Protein AF-A0A381EJD6-F1 (afdb_monomer)

Organism: Campylobacter upsaliensis (NCBI:txid28080)

Structure (mmCIF, N/CA/C/O backbone):
data_AF-A0A381EJD6-F1
#
_entry.id   AF-A0A381EJD6-F1
#
loop_
_atom_site.group_PDB
_atom_site.id
_atom_site.type_symbol
_atom_site.label_atom_id
_atom_site.label_alt_id
_atom_site.label_comp_id
_atom_site.label_asym_id
_atom_site.label_entity_id
_atom_site.label_seq_id
_atom_site.pdbx_PDB_ins_code
_atom_site.Cartn_x
_atom_site.Cartn_y
_atom_site.Cartn_z
_atom_site.occupancy
_atom_site.B_iso_or_equiv
_atom_site.auth_seq_id
_atom_site.auth_comp_id
_atom_site.auth_asym_id
_atom_site.auth_atom_id
_atom_site.pdbx_PDB_model_num
ATOM 1 N N . MET A 1 1 ? -52.507 2.511 131.230 1.00 58.16 1 MET A N 1
ATOM 2 C CA . MET A 1 1 ? -51.897 1.355 130.526 1.00 58.16 1 MET A CA 1
ATOM 3 C C . MET A 1 1 ? -52.816 0.786 129.441 1.00 58.16 1 MET A C 1
ATOM 5 O O . MET A 1 1 ? -52.313 0.526 128.362 1.00 58.16 1 MET A O 1
ATOM 9 N N . SER A 1 2 ? -54.133 0.667 129.680 1.00 62.47 2 SER A N 1
ATOM 10 C CA . SER A 1 2 ? -55.125 0.197 128.686 1.00 62.47 2 SER A CA 1
ATOM 11 C C . SER A 1 2 ? -55.234 1.085 127.426 1.00 62.47 2 SER A C 1
ATOM 13 O O . SER A 1 2 ? -55.123 0.576 126.318 1.00 62.47 2 SER A O 1
ATOM 15 N N . GLU A 1 3 ? -55.331 2.415 127.568 1.00 67.12 3 GLU A N 1
ATOM 16 C CA . GLU A 1 3 ? -55.488 3.334 126.416 1.00 67.12 3 GLU A CA 1
ATOM 17 C C . GLU A 1 3 ? -54.286 3.357 125.450 1.00 67.12 3 GLU A C 1
ATOM 19 O O . GLU A 1 3 ? -54.474 3.463 124.241 1.00 67.12 3 GLU A O 1
ATOM 24 N N . ASN A 1 4 ? -53.055 3.177 125.949 1.00 74.75 4 ASN A N 1
ATOM 25 C CA . ASN A 1 4 ? -51.856 3.136 125.098 1.00 74.75 4 ASN A CA 1
ATOM 26 C C . ASN A 1 4 ? -51.793 1.876 124.219 1.00 74.75 4 ASN A C 1
ATOM 28 O O . ASN A 1 4 ? -51.267 1.937 123.113 1.00 74.75 4 ASN A O 1
ATOM 32 N N . LEU A 1 5 ? -52.319 0.738 124.687 1.00 80.38 5 LEU A N 1
ATOM 33 C CA . LEU A 1 5 ? -52.333 -0.514 123.920 1.00 80.38 5 LEU A CA 1
ATOM 34 C C . LEU A 1 5 ? -53.328 -0.455 122.755 1.00 80.38 5 LEU A C 1
ATOM 36 O O . LEU A 1 5 ? -53.004 -0.900 121.657 1.00 80.38 5 LEU A O 1
ATOM 40 N N . THR A 1 6 ? -54.496 0.154 122.968 1.00 83.25 6 THR A N 1
ATOM 41 C CA . THR A 1 6 ? -55.516 0.336 121.923 1.00 83.25 6 THR A CA 1
ATOM 42 C C . THR A 1 6 ? -55.027 1.255 120.801 1.00 83.25 6 THR A C 1
ATOM 44 O O . THR A 1 6 ? -55.265 0.969 119.629 1.00 83.25 6 THR A O 1
ATOM 47 N N . GLN A 1 7 ? -54.300 2.328 121.140 1.00 87.00 7 GLN A N 1
ATOM 48 C CA . GLN A 1 7 ? -53.703 3.221 120.142 1.00 87.00 7 GLN A CA 1
ATOM 49 C C . GLN A 1 7 ? -52.607 2.512 119.331 1.00 87.00 7 GLN A C 1
ATOM 51 O O . GLN A 1 7 ? -52.599 2.601 118.108 1.00 87.00 7 GLN A O 1
ATOM 56 N N . ILE A 1 8 ? -51.740 1.733 119.991 1.00 87.12 8 ILE A N 1
ATOM 57 C CA . ILE A 1 8 ? -50.706 0.928 119.318 1.00 87.12 8 ILE A CA 1
ATOM 58 C C . ILE A 1 8 ? -51.329 -0.093 118.351 1.00 87.12 8 ILE A C 1
ATOM 60 O O . ILE A 1 8 ? -50.813 -0.289 117.251 1.00 87.12 8 ILE A O 1
ATOM 64 N N . GLU A 1 9 ? -52.440 -0.739 118.723 1.00 88.25 9 GLU A N 1
ATOM 65 C CA . GLU A 1 9 ? -53.136 -1.685 117.840 1.00 88.25 9 GLU A CA 1
ATOM 66 C C . GLU A 1 9 ? -53.749 -0.987 116.613 1.00 88.25 9 GLU A C 1
ATOM 68 O O . GLU A 1 9 ? -53.647 -1.500 115.494 1.00 88.25 9 GLU A O 1
ATOM 73 N N . ALA A 1 10 ? -54.351 0.192 116.799 1.00 88.38 10 ALA A N 1
ATOM 74 C CA . ALA A 1 10 ? -54.888 0.994 115.701 1.00 88.38 10 ALA A CA 1
ATOM 75 C C . ALA A 1 10 ? -53.782 1.436 114.725 1.00 88.38 10 ALA A C 1
ATOM 77 O O . ALA A 1 10 ? -53.929 1.252 113.513 1.00 88.38 10 ALA A O 1
ATOM 78 N N . ASP A 1 11 ? -52.652 1.917 115.249 1.00 90.75 11 ASP A N 1
ATOM 79 C CA . ASP A 1 11 ? -51.496 2.342 114.455 1.00 90.75 11 ASP A CA 1
ATOM 80 C C . ASP A 1 11 ? -50.884 1.162 113.677 1.00 90.75 11 ASP A C 1
ATOM 82 O O . ASP A 1 11 ? -50.560 1.292 112.495 1.00 90.75 11 ASP A O 1
ATOM 86 N N . LEU A 1 12 ? -50.791 -0.024 114.294 1.00 91.19 12 LEU A N 1
ATOM 87 C CA . LEU A 1 12 ? -50.328 -1.254 113.636 1.00 91.19 12 LEU A CA 1
ATOM 88 C C . LEU A 1 12 ? -51.257 -1.695 112.500 1.00 91.19 12 LEU A C 1
ATOM 90 O O . LEU A 1 12 ? -50.775 -2.081 111.433 1.00 91.19 12 LEU A O 1
ATOM 94 N N . ARG A 1 13 ? -52.582 -1.628 112.690 1.00 90.25 13 ARG A N 1
ATOM 95 C CA . ARG A 1 13 ? -53.550 -1.945 111.626 1.00 90.25 13 ARG A CA 1
ATOM 96 C C . ARG A 1 13 ? -53.473 -0.942 110.480 1.00 90.25 13 ARG A C 1
ATOM 98 O O . ARG A 1 13 ? -53.483 -1.355 109.322 1.00 90.25 13 ARG A O 1
ATOM 105 N N . GLN A 1 14 ? -53.347 0.349 110.784 1.00 92.81 14 GLN A N 1
ATOM 106 C CA . GLN A 1 14 ? -53.181 1.391 109.772 1.00 92.81 14 GLN A CA 1
ATOM 107 C C . GLN A 1 14 ? -51.871 1.210 108.990 1.00 92.81 14 GLN A C 1
ATOM 109 O O . GLN A 1 14 ? -51.881 1.264 107.760 1.00 92.81 14 GLN A O 1
ATOM 114 N N . ALA A 1 15 ? -50.760 0.925 109.677 1.00 91.38 15 ALA A N 1
ATOM 115 C CA . ALA A 1 15 ? -49.473 0.636 109.048 1.00 91.38 15 ALA A CA 1
ATOM 116 C C . ALA A 1 15 ? -49.521 -0.638 108.188 1.00 91.38 15 ALA A C 1
ATOM 118 O O . ALA A 1 15 ? -48.979 -0.659 107.083 1.00 91.38 15 ALA A O 1
ATOM 119 N N . SER A 1 16 ? -50.209 -1.685 108.656 1.00 93.25 16 SER A N 1
ATOM 120 C CA . SER A 1 16 ? -50.421 -2.925 107.901 1.00 93.25 16 SER A CA 1
ATOM 121 C C . SER A 1 16 ? -51.244 -2.692 106.628 1.00 93.25 16 SER A C 1
ATOM 123 O O . SER A 1 16 ? -50.854 -3.166 105.559 1.00 93.25 16 SER A O 1
ATOM 125 N N . GLY A 1 17 ? -52.321 -1.904 106.712 1.00 92.62 17 GLY A N 1
ATOM 126 C CA . GLY A 1 17 ? -53.123 -1.507 105.553 1.00 92.62 17 GLY A CA 1
ATOM 127 C C . GLY A 1 17 ? -52.321 -0.676 104.549 1.00 92.62 17 GLY A C 1
ATOM 128 O O . GLY A 1 17 ? -52.330 -0.971 103.357 1.00 92.62 17 GLY A O 1
ATOM 129 N N . ALA A 1 18 ? -51.539 0.297 105.029 1.00 92.19 18 ALA A N 1
ATOM 130 C CA . ALA A 1 18 ? -50.654 1.093 104.180 1.00 92.19 18 ALA A CA 1
ATOM 131 C C . ALA A 1 18 ? -49.598 0.228 103.465 1.00 92.19 18 ALA A C 1
ATOM 133 O O . ALA A 1 18 ? -49.333 0.439 102.283 1.00 92.19 18 ALA A O 1
ATOM 134 N N . LEU A 1 19 ? -49.031 -0.775 104.146 1.00 93.06 19 LEU A N 1
ATOM 135 C CA . LEU A 1 19 ? -48.097 -1.743 103.559 1.00 93.06 19 LEU A CA 1
ATOM 136 C C . LEU A 1 19 ? -48.752 -2.622 102.484 1.00 93.06 19 LEU A C 1
ATOM 138 O O . LEU A 1 19 ? -48.131 -2.872 101.450 1.00 93.06 19 LEU A O 1
ATOM 142 N N . GLN A 1 20 ? -49.992 -3.075 102.694 1.00 92.00 20 GLN A N 1
ATOM 143 C CA . GLN A 1 20 ? -50.739 -3.837 101.685 1.00 92.00 20 GLN A CA 1
ATOM 144 C C . GLN A 1 20 ? -51.039 -2.999 100.438 1.00 92.00 20 GLN A C 1
ATOM 146 O O . GLN A 1 20 ? -50.828 -3.474 99.321 1.00 92.00 20 GLN A O 1
ATOM 151 N N . ASP A 1 21 ? -51.444 -1.743 100.616 1.00 92.88 21 ASP A N 1
ATOM 152 C CA . ASP A 1 21 ? -51.662 -0.798 99.518 1.00 92.88 21 ASP A CA 1
ATOM 153 C C . ASP A 1 21 ? -50.379 -0.542 98.720 1.00 92.88 21 ASP A C 1
ATOM 155 O O . ASP A 1 21 ? -50.386 -0.514 97.486 1.00 92.88 21 ASP A O 1
ATOM 159 N N . LEU A 1 22 ? -49.255 -0.372 99.420 1.00 93.62 22 LEU A N 1
ATOM 160 C CA . LEU A 1 22 ? -47.952 -0.135 98.804 1.00 93.62 22 LEU A CA 1
ATOM 161 C C . LEU A 1 22 ? -47.480 -1.368 98.024 1.00 93.62 22 LEU A C 1
ATOM 163 O O . LEU A 1 22 ? -46.993 -1.231 96.902 1.00 93.62 22 LEU A O 1
ATOM 167 N N . ARG A 1 23 ? -47.710 -2.570 98.565 1.00 94.25 23 ARG A N 1
ATOM 168 C CA . ARG A 1 23 ? -47.443 -3.840 97.880 1.00 94.25 23 ARG A CA 1
ATOM 169 C C . ARG A 1 23 ? -48.297 -4.001 96.623 1.00 94.25 23 ARG A C 1
ATOM 171 O O . ARG A 1 23 ? -47.753 -4.299 95.570 1.00 94.25 23 ARG A O 1
ATOM 178 N N . SER A 1 24 ? -49.598 -3.723 96.702 1.00 93.12 24 SER A N 1
ATOM 179 C CA . SER A 1 24 ? -50.505 -3.785 95.547 1.00 93.12 24 SER A CA 1
ATOM 180 C C . SER A 1 24 ? -50.085 -2.817 94.431 1.00 93.12 24 SER A C 1
ATOM 182 O O . SER A 1 24 ? -50.029 -3.184 93.255 1.00 93.12 24 SER A O 1
ATOM 184 N N . LYS A 1 25 ? -49.685 -1.587 94.792 1.00 93.12 25 LYS A N 1
ATOM 185 C CA . LYS A 1 25 ? -49.126 -0.610 93.841 1.00 93.12 25 LYS A CA 1
ATOM 186 C C . LYS A 1 25 ? -47.812 -1.093 93.223 1.00 93.12 25 LYS A C 1
ATOM 188 O O . LYS A 1 25 ? -47.620 -0.913 92.020 1.00 93.12 25 LYS A O 1
ATOM 193 N N . TYR A 1 26 ? -46.931 -1.701 94.017 1.00 94.44 26 TYR A N 1
ATOM 194 C CA . TYR A 1 26 ? -45.661 -2.249 93.543 1.00 94.44 26 TYR A CA 1
ATOM 195 C C . TYR A 1 26 ? -45.868 -3.423 92.578 1.00 94.44 26 TYR A C 1
ATOM 197 O O . TYR A 1 26 ? -45.316 -3.408 91.481 1.00 94.44 26 TYR A O 1
ATOM 205 N N . ASP A 1 27 ? -46.726 -4.381 92.925 1.00 93.12 27 ASP A N 1
ATOM 206 C CA . ASP A 1 27 ? -47.047 -5.539 92.083 1.00 93.12 27 ASP A CA 1
ATOM 207 C C . ASP A 1 27 ? -47.705 -5.098 90.759 1.00 93.12 27 ASP A C 1
ATOM 209 O O . ASP A 1 27 ? -47.370 -5.593 89.676 1.00 93.12 27 ASP A O 1
ATOM 213 N N . GLY A 1 28 ? -48.580 -4.086 90.814 1.00 94.56 28 GLY A N 1
ATOM 214 C CA . GLY A 1 28 ? -49.163 -3.459 89.628 1.00 94.56 28 GLY A CA 1
ATOM 215 C C . GLY A 1 28 ? -48.130 -2.745 88.746 1.00 94.56 28 GLY A C 1
ATOM 216 O O . GLY A 1 28 ? -48.190 -2.846 87.518 1.00 94.56 28 GLY A O 1
ATOM 217 N N . ALA A 1 29 ? -47.159 -2.050 89.346 1.00 93.81 29 ALA A N 1
ATOM 218 C CA . ALA A 1 29 ? -46.061 -1.413 88.618 1.00 93.81 29 ALA A CA 1
ATOM 219 C C . ALA A 1 29 ? -45.124 -2.450 87.977 1.00 93.81 29 ALA A C 1
ATOM 221 O O . ALA A 1 29 ? -44.782 -2.315 86.803 1.00 93.81 29 ALA A O 1
ATOM 222 N N . LEU A 1 30 ? -44.776 -3.514 88.705 1.00 94.69 30 LEU A N 1
ATOM 223 C CA . LEU A 1 30 ? -43.939 -4.607 88.214 1.00 94.69 30 LEU A CA 1
ATOM 224 C C . LEU A 1 30 ? -44.585 -5.314 87.016 1.00 94.69 30 LEU A C 1
ATOM 226 O O . LEU A 1 30 ? -43.922 -5.571 86.014 1.00 94.69 30 LEU A O 1
ATOM 230 N N . THR A 1 31 ? -45.898 -5.548 87.075 1.00 95.25 31 THR A N 1
ATOM 231 C CA . THR A 1 31 ? -46.658 -6.137 85.962 1.00 95.25 31 THR A CA 1
ATOM 232 C C . THR A 1 31 ? -46.602 -5.254 84.712 1.00 95.25 31 THR A C 1
ATOM 234 O O . THR A 1 31 ? -46.360 -5.753 83.613 1.00 95.25 31 THR A O 1
ATOM 237 N N . LYS A 1 32 ? -46.763 -3.931 84.866 1.00 95.06 32 LYS A N 1
ATOM 238 C CA . LYS A 1 32 ? -46.659 -2.975 83.750 1.00 95.06 32 LYS A CA 1
ATOM 239 C C . LYS A 1 32 ? -45.251 -2.918 83.160 1.00 95.06 32 LYS A C 1
ATOM 241 O O . LYS A 1 32 ? -45.119 -2.866 81.941 1.00 95.06 32 LYS A O 1
ATOM 246 N N . ILE A 1 33 ? -44.216 -2.957 84.001 1.00 95.88 33 ILE A N 1
ATOM 247 C CA . ILE A 1 33 ? -42.815 -2.984 83.558 1.00 95.88 33 ILE A CA 1
ATOM 248 C C . ILE A 1 33 ? -42.531 -4.261 82.764 1.00 95.88 33 ILE A C 1
ATOM 250 O O . ILE A 1 33 ? -41.952 -4.187 81.685 1.00 95.88 33 ILE A O 1
ATOM 254 N N . ASN A 1 34 ? -42.984 -5.420 83.246 1.00 95.44 34 ASN A 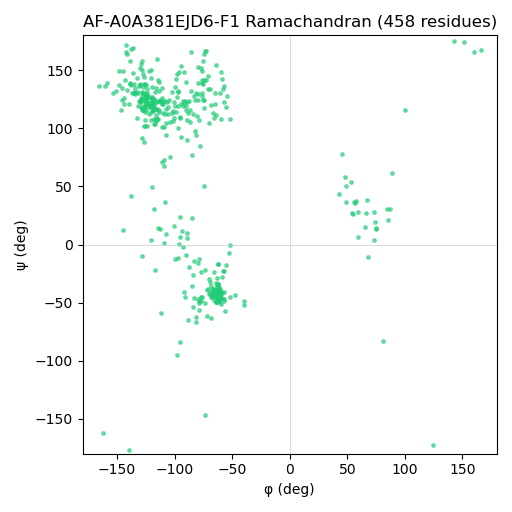N 1
ATOM 255 C CA . ASN A 1 34 ? -42.786 -6.687 82.543 1.00 95.44 34 ASN A CA 1
ATOM 256 C C . ASN A 1 34 ? -43.507 -6.710 81.189 1.00 95.44 34 ASN A C 1
ATOM 258 O O . ASN A 1 34 ? -42.916 -7.120 80.193 1.00 95.44 34 ASN A O 1
ATOM 262 N N . ALA A 1 35 ? -44.744 -6.206 81.128 1.00 95.00 35 ALA A N 1
ATOM 263 C CA . ALA A 1 35 ? -45.483 -6.085 79.873 1.00 95.00 35 ALA A CA 1
ATOM 264 C C . ALA A 1 35 ? -44.793 -5.131 78.880 1.00 95.00 35 ALA A C 1
ATOM 266 O O . ALA A 1 35 ? -44.683 -5.449 77.697 1.00 95.00 35 ALA A O 1
ATOM 267 N N . ALA A 1 36 ? -44.286 -3.988 79.356 1.00 95.25 36 ALA A N 1
ATOM 268 C CA . ALA A 1 36 ? -43.541 -3.042 78.527 1.00 95.25 36 ALA A CA 1
ATOM 269 C C . ALA A 1 36 ? -42.211 -3.631 78.023 1.00 95.25 36 ALA A C 1
ATOM 271 O O . ALA A 1 36 ? -41.857 -3.435 76.864 1.00 95.25 36 ALA A O 1
ATOM 272 N N . ASN A 1 37 ? -41.500 -4.388 78.863 1.00 95.56 37 ASN A N 1
ATOM 273 C CA . ASN A 1 37 ? -40.249 -5.044 78.485 1.00 95.56 37 ASN A CA 1
ATOM 274 C C . ASN A 1 37 ? -40.459 -6.107 77.402 1.00 95.56 37 ASN A C 1
ATOM 276 O O . ASN A 1 37 ? -39.697 -6.137 76.438 1.00 95.56 37 ASN A O 1
ATOM 280 N N . GLU A 1 38 ? -41.492 -6.946 77.523 1.00 96.06 38 GLU A N 1
ATOM 281 C CA . GLU A 1 38 ? -41.811 -7.931 76.481 1.00 96.06 38 GLU A CA 1
ATOM 282 C C . GLU A 1 38 ? -42.262 -7.260 75.176 1.00 96.06 38 GLU A C 1
ATOM 284 O O . GLU A 1 38 ? -41.830 -7.665 74.099 1.00 96.06 38 GLU A O 1
ATOM 289 N N . ALA A 1 39 ? -43.044 -6.176 75.247 1.00 95.19 39 ALA A N 1
ATOM 290 C CA . ALA A 1 39 ? -43.408 -5.404 74.058 1.00 95.19 39 ALA A CA 1
ATOM 291 C C . ALA A 1 39 ? -42.173 -4.810 73.351 1.00 95.19 39 ALA A C 1
ATOM 293 O O . ALA A 1 39 ? -42.010 -4.995 72.145 1.00 95.19 39 ALA A O 1
ATOM 294 N N . CYS A 1 40 ? -41.266 -4.169 74.099 1.00 95.62 40 CYS A N 1
ATOM 295 C CA . CYS A 1 40 ? -40.009 -3.634 73.564 1.00 95.62 40 CYS A CA 1
ATOM 296 C C . CYS A 1 40 ? -39.123 -4.723 72.950 1.00 95.62 40 CYS A C 1
ATOM 298 O O . CYS A 1 40 ? -38.503 -4.507 71.910 1.00 95.62 40 CYS A O 1
ATOM 300 N N . LYS A 1 41 ? -39.044 -5.893 73.591 1.00 96.38 41 LYS A N 1
ATOM 301 C CA . LYS A 1 41 ? -38.250 -7.023 73.103 1.00 96.38 41 LYS A CA 1
ATOM 302 C C . LYS A 1 41 ? -38.787 -7.552 71.773 1.00 96.38 41 LYS A C 1
ATOM 304 O O . LYS A 1 41 ? -37.996 -7.774 70.858 1.00 96.38 41 LYS A O 1
ATOM 309 N N . ASN A 1 42 ? -40.105 -7.698 71.653 1.00 95.19 42 ASN A N 1
ATOM 310 C CA . ASN A 1 42 ? -40.742 -8.132 70.411 1.00 95.19 42 ASN A CA 1
ATOM 311 C C . ASN A 1 42 ? -40.531 -7.105 69.290 1.00 95.19 42 ASN A C 1
ATOM 313 O O . ASN A 1 42 ? -40.092 -7.474 68.206 1.00 95.19 42 ASN A O 1
ATOM 317 N N . GLU A 1 43 ? -40.721 -5.810 69.569 1.00 96.56 43 GLU A N 1
ATOM 318 C CA . GLU A 1 43 ? -40.485 -4.753 68.576 1.00 96.56 43 GLU A CA 1
ATOM 319 C C . GLU A 1 43 ? -39.019 -4.712 68.106 1.00 96.56 43 GLU A C 1
ATOM 321 O O . GLU A 1 43 ? -38.734 -4.456 66.932 1.00 96.56 43 GLU A O 1
ATOM 326 N N . LEU A 1 44 ? -38.070 -4.980 69.009 1.00 95.56 44 LEU A N 1
ATOM 327 C CA . LEU A 1 44 ? -36.649 -5.036 68.676 1.00 95.56 44 LEU A CA 1
ATOM 328 C C . LEU A 1 44 ? -36.316 -6.222 67.758 1.00 95.56 44 LEU A C 1
ATOM 330 O O . LEU A 1 44 ? -35.576 -6.042 66.789 1.00 95.56 44 LEU A O 1
ATOM 334 N N . GLU A 1 45 ? -36.846 -7.415 68.038 1.00 95.81 45 GLU A N 1
ATOM 335 C CA . GLU A 1 45 ? -36.632 -8.591 67.182 1.00 95.81 45 GLU A CA 1
ATOM 336 C C . GLU A 1 45 ? -37.324 -8.443 65.817 1.00 95.81 45 GLU A C 1
ATOM 338 O O . GLU A 1 45 ? -36.732 -8.801 64.794 1.00 95.81 45 GLU A O 1
ATOM 343 N N . ASP A 1 46 ? -38.502 -7.816 65.757 1.00 95.75 46 ASP A N 1
ATOM 344 C CA . ASP A 1 46 ? -39.175 -7.501 64.492 1.00 95.75 46 ASP A CA 1
ATOM 345 C C . ASP A 1 46 ? -38.334 -6.540 63.639 1.00 95.75 46 ASP A C 1
ATOM 347 O O . ASP A 1 46 ? -38.061 -6.805 62.464 1.00 95.75 46 ASP A O 1
ATOM 351 N N . LYS A 1 47 ? -37.836 -5.444 64.233 1.00 96.25 47 LYS A N 1
ATOM 352 C CA . LYS A 1 47 ? -36.965 -4.480 63.535 1.00 96.25 47 LYS A CA 1
ATOM 353 C C . LYS A 1 47 ? -35.656 -5.108 63.068 1.00 96.25 47 LYS A C 1
ATOM 355 O O . LYS A 1 47 ? -35.179 -4.803 61.975 1.00 96.25 47 LYS A O 1
ATOM 360 N N . LYS A 1 48 ? -35.069 -5.992 63.875 1.00 96.50 48 LYS A N 1
ATOM 361 C CA . LYS A 1 48 ? -33.856 -6.738 63.520 1.00 96.50 48 LYS A CA 1
ATOM 362 C C . LYS A 1 48 ? -34.102 -7.677 62.341 1.00 96.50 48 LYS A C 1
ATOM 364 O O . LYS A 1 48 ? -33.264 -7.740 61.443 1.00 96.50 48 LYS A O 1
ATOM 369 N N . THR A 1 49 ? -35.248 -8.353 62.315 1.00 96.44 49 THR A N 1
ATOM 370 C CA . THR A 1 49 ? -35.647 -9.232 61.208 1.00 96.44 49 THR A CA 1
ATOM 371 C C . THR A 1 49 ? -35.812 -8.435 59.914 1.00 96.44 49 THR A C 1
ATOM 373 O O . THR A 1 49 ? -35.165 -8.754 58.918 1.00 96.44 49 THR A O 1
ATOM 376 N N . GLN A 1 50 ? -36.551 -7.321 59.953 1.00 95.38 50 GLN A N 1
ATOM 377 C CA . GLN A 1 50 ? -36.728 -6.433 58.794 1.00 95.38 50 GLN A CA 1
ATOM 378 C C . GLN A 1 50 ? -35.396 -5.869 58.275 1.00 95.38 50 GLN A C 1
ATOM 380 O O . GLN A 1 50 ? -35.156 -5.824 57.067 1.00 95.38 50 GLN A O 1
ATOM 385 N N . ALA A 1 51 ? -34.495 -5.461 59.175 1.00 94.38 51 ALA A N 1
ATOM 386 C CA . ALA A 1 51 ? -33.175 -4.967 58.793 1.00 94.38 51 ALA A CA 1
ATOM 387 C C . ALA A 1 51 ? -32.325 -6.056 58.116 1.00 94.38 51 ALA A C 1
ATOM 389 O O . ALA A 1 51 ? -31.633 -5.778 57.134 1.00 94.38 51 ALA A O 1
ATOM 390 N N . LEU A 1 52 ? -32.387 -7.297 58.607 1.00 95.38 52 LEU A N 1
ATOM 391 C CA . LEU A 1 52 ? -31.653 -8.420 58.029 1.00 95.38 52 LEU A CA 1
ATOM 392 C C . LEU A 1 52 ? -32.176 -8.784 56.632 1.00 95.38 52 LEU A C 1
ATOM 394 O O . LEU A 1 52 ? -31.382 -9.013 55.717 1.00 95.38 52 LEU A O 1
ATOM 398 N N . GLU A 1 53 ? -33.495 -8.784 56.446 1.00 95.19 53 GLU A N 1
ATOM 399 C CA . GLU A 1 53 ? -34.128 -8.987 55.140 1.00 95.19 53 GLU A CA 1
ATOM 400 C C . GLU A 1 53 ? -33.714 -7.900 54.139 1.00 95.19 53 GLU A C 1
ATOM 402 O O . GLU A 1 53 ? -33.302 -8.216 53.020 1.00 95.19 53 GLU A O 1
ATOM 407 N N . ALA A 1 54 ? -33.715 -6.630 54.558 1.00 94.31 54 ALA A N 1
ATOM 408 C CA . ALA A 1 54 ? -33.273 -5.514 53.722 1.00 94.31 54 ALA A CA 1
ATOM 409 C C . ALA A 1 54 ? -31.788 -5.625 53.320 1.00 94.31 54 ALA A C 1
ATOM 411 O O . ALA A 1 54 ? -31.433 -5.374 52.164 1.00 94.31 54 ALA A O 1
ATOM 412 N N . ILE A 1 55 ? -30.914 -6.043 54.244 1.00 94.62 55 ILE A N 1
ATOM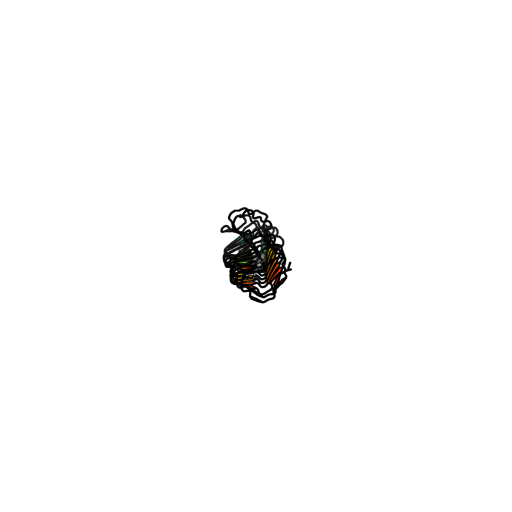 413 C CA . ILE A 1 55 ? -29.490 -6.285 53.961 1.00 94.62 55 ILE A CA 1
ATOM 414 C C . ILE A 1 55 ? -29.324 -7.416 52.940 1.00 94.62 55 ILE A C 1
ATOM 416 O O . ILE A 1 55 ? -28.554 -7.273 51.987 1.00 94.62 55 ILE A O 1
ATOM 420 N N . ASN A 1 56 ? -30.055 -8.519 53.101 1.00 93.56 56 ASN A N 1
ATOM 421 C CA . ASN A 1 56 ? -29.975 -9.660 52.190 1.00 93.56 56 ASN A CA 1
ATOM 422 C C . ASN A 1 56 ? -30.481 -9.312 50.783 1.00 93.56 56 ASN A C 1
ATOM 424 O O . ASN A 1 56 ? -29.825 -9.665 49.801 1.00 93.56 56 ASN A O 1
ATOM 428 N N . ALA A 1 57 ? -31.578 -8.556 50.676 1.00 92.94 57 ALA A N 1
ATOM 429 C CA . ALA A 1 57 ? -32.084 -8.061 49.396 1.00 92.94 57 ALA A CA 1
ATOM 430 C C . ALA A 1 57 ? -31.070 -7.135 48.698 1.00 92.94 57 ALA A C 1
ATOM 432 O O . ALA A 1 57 ? -30.796 -7.288 47.506 1.00 92.94 57 ALA A O 1
ATOM 433 N N . SER A 1 58 ? -30.447 -6.218 49.448 1.00 93.75 58 SER A N 1
ATOM 434 C CA . SER A 1 58 ? -29.402 -5.329 48.924 1.00 93.75 58 SER A CA 1
ATOM 435 C C . SER A 1 58 ? -28.170 -6.106 48.441 1.00 93.75 58 SER A C 1
ATOM 437 O O . SER A 1 58 ? -27.643 -5.835 47.360 1.00 93.75 58 SER A O 1
ATOM 439 N N . LYS A 1 59 ? -27.742 -7.127 49.195 1.00 94.19 59 LYS A N 1
ATOM 440 C CA . LYS A 1 59 ? -26.612 -7.994 48.832 1.00 94.19 59 LYS A CA 1
ATOM 441 C C . LYS A 1 59 ? -26.880 -8.779 47.545 1.00 94.19 59 LYS A C 1
ATOM 443 O O . LYS A 1 59 ? -25.990 -8.860 46.702 1.00 94.19 59 LYS A O 1
ATOM 448 N N . ALA A 1 60 ? -28.092 -9.311 47.372 1.00 91.81 60 ALA A N 1
ATOM 449 C CA . ALA A 1 60 ? -28.491 -9.993 46.140 1.00 91.81 60 ALA A CA 1
ATOM 450 C C . ALA A 1 60 ? -28.448 -9.041 44.931 1.00 91.81 60 ALA A C 1
ATOM 452 O O . ALA A 1 60 ? -27.785 -9.338 43.937 1.00 91.81 60 ALA A O 1
ATOM 453 N N . ALA A 1 61 ? -29.038 -7.847 45.060 1.00 91.75 61 ALA A N 1
ATOM 454 C CA . ALA A 1 61 ? -29.035 -6.837 44.000 1.00 91.75 61 ALA A CA 1
ATOM 455 C C . ALA A 1 61 ? -27.620 -6.339 43.637 1.00 91.75 61 ALA A C 1
ATOM 457 O O . ALA A 1 61 ? -27.339 -6.022 42.480 1.00 91.75 61 ALA A O 1
ATOM 458 N N . GLN A 1 62 ? -26.706 -6.250 44.609 1.00 94.06 62 GLN A N 1
ATOM 459 C CA . GLN A 1 62 ? -25.298 -5.935 44.342 1.00 94.06 62 GLN A CA 1
ATOM 460 C C . GLN A 1 62 ? -24.565 -7.092 43.654 1.00 94.06 62 GLN A C 1
ATOM 462 O O . GLN A 1 62 ? -23.773 -6.836 42.748 1.00 94.06 62 GLN A O 1
ATOM 467 N N . GLY A 1 63 ? -24.851 -8.342 44.033 1.00 94.00 63 GLY A N 1
ATOM 468 C CA . GLY A 1 63 ? -24.302 -9.535 43.384 1.00 94.00 63 GLY A CA 1
ATOM 469 C C . GLY A 1 63 ? -24.618 -9.576 41.888 1.00 94.00 63 GLY A C 1
ATOM 470 O O . GLY A 1 63 ? -23.706 -9.719 41.080 1.00 94.00 63 GLY A O 1
ATOM 471 N N . GLU A 1 64 ? -25.874 -9.321 41.510 1.00 93.12 64 GLU A N 1
ATOM 472 C CA . GLU A 1 64 ? -26.286 -9.241 40.099 1.00 93.12 64 GLU A CA 1
ATOM 473 C C . GLU A 1 64 ? -25.518 -8.159 39.321 1.00 93.12 64 GLU A C 1
ATOM 475 O O . GLU A 1 64 ? -25.075 -8.388 38.193 1.00 93.12 64 GLU A O 1
ATOM 480 N N . LYS A 1 65 ? -25.298 -6.983 39.929 1.00 94.06 65 LYS A N 1
ATOM 481 C CA . LYS A 1 65 ? -24.513 -5.898 39.313 1.00 94.06 65 LYS A CA 1
ATOM 482 C C . LYS A 1 65 ? -23.046 -6.275 39.121 1.00 94.06 65 LYS A C 1
ATOM 484 O O . LYS A 1 65 ? -22.476 -5.931 38.088 1.00 94.06 65 LYS A O 1
ATOM 489 N N . ILE A 1 66 ? -22.440 -6.960 40.093 1.00 93.50 66 ILE A N 1
ATOM 490 C CA . ILE A 1 66 ? -21.053 -7.434 40.002 1.00 93.50 66 ILE A CA 1
ATOM 491 C C . ILE A 1 66 ? -20.932 -8.454 38.869 1.00 93.50 66 ILE A C 1
ATOM 493 O O . ILE A 1 66 ? -20.108 -8.260 37.981 1.00 93.50 66 ILE A O 1
ATOM 497 N N . THR A 1 67 ? -21.811 -9.457 38.816 1.00 92.50 67 THR A N 1
ATOM 498 C CA . THR A 1 67 ? -21.805 -10.465 37.745 1.00 92.50 67 THR A CA 1
ATOM 499 C C . THR A 1 67 ? -22.011 -9.841 36.359 1.00 92.50 67 THR A C 1
ATOM 501 O O . THR A 1 67 ? -21.353 -10.233 35.391 1.00 92.50 67 THR A O 1
ATOM 504 N N . ALA A 1 68 ? -22.871 -8.822 36.244 1.00 92.12 68 ALA A N 1
ATOM 505 C CA . ALA A 1 68 ? -23.055 -8.081 34.996 1.00 92.12 68 ALA A CA 1
ATOM 506 C C . ALA A 1 68 ? -21.795 -7.295 34.580 1.00 92.12 68 ALA A C 1
ATOM 508 O O . ALA A 1 68 ? -21.474 -7.226 33.392 1.00 92.12 68 ALA A O 1
ATOM 509 N N . LEU A 1 69 ? -21.068 -6.709 35.538 1.00 91.75 69 LEU A N 1
ATOM 510 C CA . LEU A 1 69 ? -19.804 -6.012 35.281 1.00 91.75 69 LEU A CA 1
ATOM 511 C C . LEU A 1 69 ? -18.679 -6.979 34.895 1.00 91.75 69 LEU A C 1
ATOM 513 O O . LEU A 1 69 ? -17.953 -6.696 33.946 1.00 91.75 69 LEU A O 1
ATOM 517 N N . GLU A 1 70 ? -18.558 -8.117 35.577 1.00 91.44 70 GLU A N 1
ATOM 518 C CA . GLU A 1 70 ? -17.580 -9.163 35.254 1.00 91.44 70 GLU A CA 1
ATOM 519 C C . GLU A 1 70 ? -17.812 -9.719 33.845 1.00 91.44 70 GLU A C 1
ATOM 521 O O . GLU A 1 70 ? -16.873 -9.802 33.055 1.00 91.44 70 GLU A O 1
ATOM 526 N N . SER A 1 71 ? -19.072 -9.984 33.485 1.00 89.19 71 SER A N 1
ATOM 527 C CA . SER A 1 71 ? -19.439 -10.431 32.134 1.00 89.19 71 SER A CA 1
ATOM 528 C C . SER A 1 71 ? -19.060 -9.396 31.068 1.00 89.19 71 SER A C 1
ATOM 530 O O . SER A 1 71 ? -18.454 -9.747 30.057 1.00 89.19 71 SER A O 1
ATOM 532 N N . LYS A 1 72 ? -19.337 -8.105 31.311 1.00 85.75 72 LYS A N 1
ATOM 533 C CA . LYS A 1 72 ? -18.903 -7.015 30.417 1.00 85.75 72 LYS A CA 1
ATOM 534 C C . LYS A 1 72 ? -17.383 -6.897 30.333 1.00 85.75 72 LYS A C 1
ATOM 536 O O . LYS A 1 72 ? -16.858 -6.550 29.279 1.00 85.75 72 LYS A O 1
ATOM 541 N N . MET A 1 73 ? -16.663 -7.153 31.423 1.00 80.44 73 MET A N 1
ATOM 542 C CA . MET A 1 73 ? -15.204 -7.087 31.434 1.00 80.44 73 MET A CA 1
ATOM 543 C C . MET A 1 73 ? -14.581 -8.217 30.608 1.00 80.44 73 MET A C 1
ATOM 545 O O . MET A 1 73 ? -13.657 -7.953 29.842 1.00 80.44 73 MET A O 1
ATOM 549 N N . GLU A 1 74 ? -15.098 -9.442 30.706 1.00 80.75 74 GLU A N 1
ATOM 550 C CA . GLU A 1 74 ? -14.654 -10.558 29.861 1.00 80.75 74 GLU A CA 1
ATOM 551 C C . GLU A 1 74 ? -15.036 -10.353 28.387 1.00 80.75 74 GLU A C 1
ATOM 553 O O . GLU A 1 74 ? -14.211 -10.581 27.500 1.00 80.75 74 GLU A O 1
ATOM 558 N N . GLU A 1 75 ? -16.225 -9.805 28.108 1.00 79.56 75 GLU A N 1
ATOM 559 C CA . GLU A 1 75 ? -16.603 -9.375 26.756 1.00 79.56 75 GLU A CA 1
ATOM 560 C C . GLU A 1 75 ? -15.592 -8.354 26.202 1.00 79.56 75 GLU A C 1
ATOM 562 O O . GLU A 1 75 ? -15.069 -8.531 25.101 1.00 79.56 75 GLU A O 1
ATOM 567 N N . LEU A 1 76 ? -15.247 -7.318 26.975 1.00 70.94 76 LEU A N 1
ATOM 568 C CA . LEU A 1 76 ? -14.276 -6.298 26.568 1.00 70.94 76 LEU A CA 1
ATOM 569 C C . LEU A 1 76 ? -12.865 -6.864 26.372 1.00 70.94 76 LEU A C 1
ATOM 571 O O . LEU A 1 76 ? -12.217 -6.510 25.389 1.00 70.94 76 LEU A O 1
ATOM 575 N N . LYS A 1 77 ? -12.390 -7.753 27.253 1.00 67.44 77 LYS A N 1
ATOM 576 C CA . LYS A 1 77 ? -11.091 -8.427 27.079 1.00 67.44 77 LYS A CA 1
ATOM 577 C C . LYS A 1 77 ? -11.058 -9.224 25.780 1.00 67.44 77 LYS A C 1
ATOM 579 O O . LYS A 1 77 ? -10.124 -9.057 25.002 1.00 67.44 77 LYS A O 1
ATOM 584 N N . SER A 1 78 ? -12.107 -10.003 25.508 1.00 66.44 78 SER A N 1
ATOM 585 C CA . SER A 1 78 ? -12.222 -10.784 24.269 1.00 66.44 78 SER A CA 1
ATOM 586 C C . SER A 1 78 ? -12.279 -9.911 23.008 1.00 66.44 78 SER A C 1
ATOM 588 O O . SER A 1 78 ? -11.838 -10.332 21.939 1.00 66.44 78 SER A O 1
ATOM 590 N N . ARG A 1 79 ? -12.806 -8.684 23.127 1.00 60.44 79 ARG A N 1
ATOM 591 C CA . ARG A 1 79 ? -12.936 -7.731 22.019 1.00 60.44 79 ARG A CA 1
ATOM 592 C C . ARG A 1 79 ? -11.676 -6.899 21.773 1.00 60.44 79 ARG A C 1
ATOM 594 O O . ARG A 1 79 ? -11.404 -6.588 20.618 1.00 60.44 79 ARG A O 1
ATOM 601 N N . PHE A 1 80 ? -10.932 -6.515 22.814 1.00 54.78 80 PHE A N 1
ATOM 602 C CA . PHE A 1 80 ? -9.981 -5.397 22.718 1.00 54.78 80 PHE A CA 1
ATOM 603 C C . PHE A 1 80 ? -8.547 -5.672 23.178 1.00 54.78 80 PHE A C 1
ATOM 605 O O . PHE A 1 80 ? -7.701 -4.814 22.939 1.00 54.78 80 PHE A O 1
ATOM 612 N N . ILE A 1 81 ? -8.245 -6.802 23.825 1.00 56.00 81 ILE A N 1
ATOM 613 C CA . ILE A 1 81 ? -6.891 -7.079 24.334 1.00 56.00 81 ILE A CA 1
ATOM 614 C C . ILE A 1 81 ? -6.414 -8.428 23.794 1.00 56.00 81 ILE A C 1
ATOM 616 O O . ILE A 1 81 ? -6.807 -9.480 24.288 1.00 56.00 81 ILE A O 1
ATOM 620 N N . THR A 1 82 ? -5.554 -8.394 22.775 1.00 55.25 82 THR A N 1
ATOM 621 C CA . THR A 1 82 ? -4.731 -9.549 22.379 1.00 55.25 82 THR A CA 1
ATOM 622 C C . THR A 1 82 ? -3.436 -9.579 23.202 1.00 55.25 82 THR A C 1
ATOM 624 O O . THR A 1 82 ? -3.070 -8.569 23.811 1.00 55.25 82 THR A O 1
ATOM 627 N N . ASP A 1 83 ? -2.709 -10.705 23.180 1.00 52.59 83 ASP A N 1
ATOM 628 C CA . ASP A 1 83 ? -1.436 -10.947 23.897 1.00 52.59 83 ASP A CA 1
ATOM 629 C C . ASP A 1 83 ? -0.328 -9.884 23.654 1.00 52.59 83 ASP A C 1
ATOM 631 O O . ASP A 1 83 ? 0.702 -9.884 24.327 1.00 52.59 83 ASP A O 1
ATOM 635 N N . GLU A 1 84 ? -0.540 -8.939 22.728 1.00 56.88 84 GLU A N 1
ATOM 636 C CA . GLU A 1 84 ? 0.392 -7.868 22.350 1.00 56.88 84 GLU A CA 1
ATOM 637 C C . GLU A 1 84 ? -0.067 -6.432 22.714 1.00 56.88 84 GLU A C 1
ATOM 639 O O . GLU A 1 84 ? 0.539 -5.479 22.223 1.00 56.88 84 GLU A O 1
ATOM 644 N N . ASN A 1 85 ? -1.093 -6.230 23.561 1.00 63.72 85 ASN A N 1
ATOM 645 C CA . ASN A 1 85 ? -1.661 -4.896 23.885 1.00 63.72 85 ASN A CA 1
ATOM 646 C C . ASN A 1 85 ? -2.142 -4.110 22.640 1.00 63.72 85 ASN A C 1
ATOM 648 O O . ASN A 1 85 ? -2.020 -2.884 22.551 1.00 63.72 85 ASN A O 1
ATOM 652 N N . GLN A 1 86 ? -2.693 -4.816 21.652 1.00 74.25 86 GLN A N 1
ATOM 653 C CA . GLN A 1 86 ? -3.228 -4.209 20.435 1.00 74.25 86 GLN A CA 1
ATOM 654 C C . GLN A 1 86 ? -4.742 -4.069 20.520 1.00 74.25 86 GLN A C 1
ATOM 656 O O . GLN A 1 86 ? -5.441 -5.009 20.890 1.00 74.25 86 GLN A O 1
ATOM 661 N N . ILE A 1 87 ? -5.244 -2.905 20.109 1.00 81.00 87 ILE A N 1
ATOM 662 C CA . ILE A 1 87 ? -6.678 -2.693 19.916 1.00 81.00 87 ILE A CA 1
ATOM 663 C C . ILE A 1 87 ? -7.016 -3.205 18.523 1.00 81.00 87 ILE A C 1
ATOM 665 O O . ILE A 1 87 ? -6.569 -2.628 17.531 1.00 81.00 87 ILE A O 1
ATOM 669 N N . LEU A 1 88 ? -7.790 -4.284 18.451 1.00 86.31 88 LEU A N 1
ATOM 670 C CA . LEU A 1 88 ? -8.245 -4.856 17.190 1.00 86.31 88 LEU A CA 1
ATOM 671 C C . LEU A 1 88 ? -9.597 -4.257 16.793 1.00 86.31 88 LEU A C 1
ATOM 673 O O . LEU A 1 88 ? -10.586 -4.382 17.509 1.00 86.31 88 LEU A O 1
ATOM 677 N N . ILE A 1 89 ? -9.643 -3.643 15.617 1.00 89.12 89 ILE A N 1
ATOM 678 C CA . ILE A 1 89 ? -10.852 -3.129 14.984 1.00 89.12 89 ILE A CA 1
ATOM 679 C C . ILE A 1 89 ? -11.090 -3.959 13.728 1.00 89.12 89 ILE A C 1
ATOM 681 O O . ILE A 1 89 ? -10.286 -3.936 12.800 1.00 89.12 89 ILE A O 1
ATOM 685 N N . LYS A 1 90 ? -12.191 -4.706 13.683 1.00 91.12 90 LYS A N 1
ATOM 686 C CA . LYS A 1 90 ? -12.563 -5.489 12.500 1.00 91.12 90 LYS A CA 1
ATOM 687 C C . LYS A 1 90 ? -13.428 -4.637 11.573 1.00 91.12 90 LYS A C 1
ATOM 689 O O . LYS A 1 90 ? -14.299 -3.919 12.054 1.00 91.12 90 LYS A O 1
ATOM 694 N N . VAL A 1 91 ? -13.204 -4.736 10.263 1.00 91.12 91 VAL A N 1
ATOM 695 C CA . VAL A 1 91 ? -13.991 -4.047 9.221 1.00 91.12 91 VAL A CA 1
ATOM 696 C C . VAL A 1 91 ? -14.552 -5.035 8.216 1.00 91.12 91 VAL A C 1
ATOM 698 O O . VAL A 1 91 ? -13.822 -5.890 7.720 1.00 91.12 91 VAL A O 1
ATOM 701 N N . GLY A 1 92 ? -15.835 -4.886 7.887 1.00 85.75 92 GLY A N 1
ATOM 702 C CA . GLY A 1 92 ? -16.481 -5.571 6.769 1.00 85.75 92 GLY A CA 1
ATOM 703 C C . GLY A 1 92 ? -17.715 -6.391 7.141 1.00 85.75 92 GLY A C 1
ATOM 704 O O . GLY A 1 92 ? -18.183 -6.353 8.275 1.00 85.75 92 GLY A O 1
ATOM 705 N N . ASN A 1 93 ? -18.248 -7.151 6.178 1.00 73.25 93 ASN A N 1
ATOM 706 C CA . ASN A 1 93 ? -19.590 -7.765 6.239 1.00 73.25 93 ASN 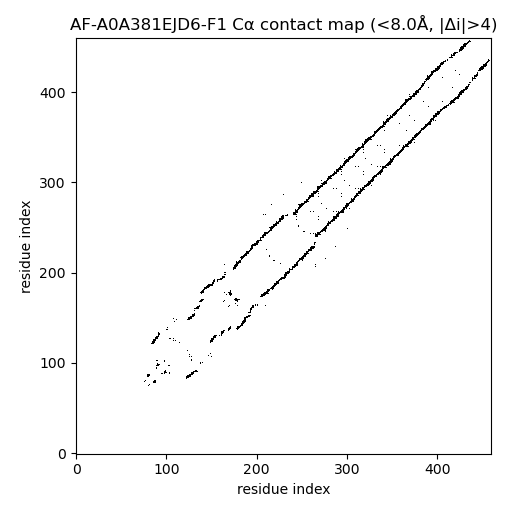A CA 1
ATOM 707 C C . ASN A 1 93 ? -19.835 -8.687 7.451 1.00 73.25 93 ASN A C 1
ATOM 709 O O . ASN A 1 93 ? -20.977 -8.882 7.849 1.00 73.25 93 ASN A O 1
ATOM 713 N N . ASN A 1 94 ? -18.770 -9.224 8.056 1.00 67.00 94 ASN A N 1
ATOM 714 C CA . ASN A 1 94 ? -18.826 -10.115 9.221 1.00 67.00 94 ASN A CA 1
ATOM 715 C C . ASN A 1 94 ? -18.197 -9.496 10.488 1.00 67.00 94 ASN A C 1
ATOM 717 O O . ASN A 1 94 ? -17.896 -10.209 11.443 1.00 67.00 94 ASN A O 1
ATOM 721 N N . ALA A 1 95 ? -17.943 -8.183 10.500 1.00 62.59 95 ALA A N 1
ATOM 722 C CA . ALA A 1 95 ? -17.218 -7.493 11.569 1.00 62.59 95 ALA A CA 1
ATOM 723 C C . ALA A 1 95 ? -18.107 -6.970 12.718 1.00 62.59 95 ALA A C 1
ATOM 725 O O . ALA A 1 95 ? -17.630 -6.228 13.577 1.00 62.59 95 ALA A O 1
ATOM 726 N N . GLY A 1 96 ? -19.386 -7.350 12.757 1.00 68.00 96 GLY A N 1
ATOM 727 C CA . GLY A 1 96 ? -20.341 -6.874 13.758 1.00 68.00 96 GLY A CA 1
ATOM 728 C C . GLY A 1 96 ? -20.898 -5.493 13.411 1.00 68.00 96 GLY A C 1
ATOM 729 O O . GLY A 1 96 ? -21.978 -5.418 12.837 1.00 68.00 96 GLY A O 1
ATOM 730 N N . GLU A 1 97 ? -20.171 -4.420 13.753 1.00 70.00 97 GLU A N 1
ATOM 731 C CA . GLU A 1 97 ? -20.703 -3.039 13.775 1.00 70.00 97 GLU A CA 1
ATOM 732 C C . GLU A 1 97 ? -20.040 -2.055 12.795 1.00 70.00 97 GLU A C 1
ATOM 734 O O . GLU A 1 97 ? -20.652 -1.046 12.456 1.00 70.00 97 GLU A O 1
ATOM 739 N N . ILE A 1 98 ? -18.810 -2.309 12.326 1.00 86.06 98 ILE A N 1
ATOM 740 C CA . ILE A 1 98 ? -18.081 -1.348 11.481 1.00 86.06 98 ILE A CA 1
ATOM 741 C C . ILE A 1 98 ? -18.095 -1.802 10.024 1.00 86.06 98 ILE A C 1
ATOM 743 O O . ILE A 1 98 ? -17.380 -2.725 9.618 1.00 86.06 98 ILE A O 1
ATOM 747 N N . SER A 1 99 ? -18.915 -1.116 9.234 1.00 85.25 99 SER A N 1
ATOM 748 C CA . SER A 1 99 ? -19.126 -1.404 7.815 1.00 85.25 99 SER A CA 1
ATOM 749 C C . SER A 1 99 ? -18.139 -0.708 6.879 1.00 85.25 99 SER A C 1
ATOM 751 O O . SER A 1 99 ? -17.985 -1.158 5.744 1.00 85.25 99 SER A O 1
ATOM 753 N N . SER A 1 100 ? -17.469 0.357 7.336 1.00 89.44 100 SER A N 1
ATOM 754 C CA . SER A 1 100 ? -16.549 1.150 6.512 1.00 89.44 100 SER A CA 1
ATOM 755 C C . SER A 1 100 ? -15.158 1.298 7.140 1.00 89.44 100 SER A C 1
ATOM 757 O O . SER A 1 100 ? -14.991 1.460 8.353 1.00 89.44 100 SER A O 1
ATOM 759 N N . LEU A 1 101 ? -14.128 1.296 6.296 1.00 90.31 101 LEU A N 1
ATOM 760 C CA . LEU A 1 101 ? -12.754 1.603 6.677 1.00 90.31 101 LEU A CA 1
ATOM 761 C C . LEU A 1 101 ? -12.631 3.041 7.196 1.00 90.31 101 LEU A C 1
ATOM 763 O O . LEU A 1 101 ? -11.864 3.294 8.124 1.00 90.31 101 LEU A O 1
ATOM 767 N N . LYS A 1 102 ? -13.418 3.981 6.660 1.00 90.00 102 LYS A N 1
ATOM 768 C CA . LYS A 1 102 ? -13.459 5.362 7.166 1.00 90.00 102 LYS A CA 1
ATOM 769 C C . LYS A 1 102 ? -13.920 5.430 8.627 1.00 90.00 102 LYS A C 1
ATOM 771 O O . LYS A 1 102 ? -13.303 6.132 9.430 1.00 90.00 102 LYS A O 1
ATOM 776 N N . GLU A 1 103 ? -14.976 4.706 8.994 1.00 90.56 103 GLU A N 1
ATOM 777 C CA . GLU A 1 103 ? -15.438 4.614 10.387 1.00 90.56 103 GLU A CA 1
ATOM 778 C C . GLU A 1 103 ? -14.393 3.954 11.283 1.00 90.56 103 GLU A C 1
ATOM 780 O O . GLU A 1 103 ? -14.133 4.458 12.376 1.00 90.56 103 GLU A O 1
ATOM 785 N N . ALA A 1 104 ? -13.741 2.887 10.811 1.00 91.00 104 ALA A N 1
ATOM 786 C CA . ALA A 1 104 ? -12.668 2.239 11.558 1.00 91.00 104 ALA A CA 1
ATOM 787 C C . ALA A 1 104 ? -11.480 3.163 11.809 1.00 91.00 104 ALA A C 1
ATOM 789 O O . ALA A 1 104 ? -10.967 3.193 12.923 1.00 91.00 104 ALA A O 1
ATOM 790 N N . LEU A 1 105 ? -11.062 3.945 10.811 1.00 90.62 105 LEU A N 1
ATOM 791 C CA . LEU A 1 105 ? -9.993 4.933 10.956 1.00 90.62 105 LEU A CA 1
ATOM 792 C C . LEU A 1 105 ? -10.379 6.026 11.962 1.00 90.62 105 LEU A C 1
ATOM 794 O O . LEU A 1 105 ? -9.589 6.361 12.844 1.00 90.62 105 LEU A O 1
ATOM 798 N N . ASN A 1 106 ? -11.613 6.532 11.895 1.00 88.81 106 ASN A N 1
ATOM 799 C CA . ASN A 1 106 ? -12.124 7.513 12.855 1.00 88.81 106 ASN A CA 1
ATOM 800 C C . ASN A 1 106 ? -12.213 6.952 14.280 1.00 88.81 106 ASN A C 1
ATOM 802 O O . ASN A 1 106 ? -11.923 7.658 15.246 1.00 88.81 106 ASN A O 1
ATOM 806 N N . LEU A 1 107 ? -12.615 5.689 14.428 1.00 87.94 107 LEU A N 1
ATOM 807 C CA . LEU A 1 107 ? -12.637 5.007 15.717 1.00 87.94 107 LEU A CA 1
ATOM 808 C C . LEU A 1 107 ? -11.213 4.784 16.241 1.00 87.94 107 LEU A C 1
ATOM 810 O O . LEU A 1 107 ? -10.939 5.098 17.395 1.00 87.94 107 LEU A O 1
ATOM 814 N N . ALA A 1 108 ? -10.299 4.322 15.388 1.00 87.25 108 ALA A N 1
ATOM 815 C CA . ALA A 1 108 ? -8.894 4.107 15.717 1.00 87.25 108 ALA A CA 1
ATOM 816 C C . ALA A 1 108 ? -8.214 5.387 16.221 1.00 87.25 108 ALA A C 1
ATOM 818 O O . ALA A 1 108 ? -7.496 5.358 17.220 1.00 87.25 108 ALA A O 1
ATOM 819 N N . LEU A 1 109 ? -8.514 6.528 15.592 1.00 84.75 109 LEU A N 1
ATOM 820 C CA . LEU A 1 109 ? -8.019 7.842 16.000 1.00 84.75 109 LEU A CA 1
ATOM 821 C C . LEU A 1 109 ? -8.405 8.224 17.437 1.00 84.75 109 LEU A C 1
ATOM 823 O O . LEU A 1 109 ? -7.644 8.936 18.092 1.00 84.75 109 LEU A O 1
ATOM 827 N N . LYS A 1 110 ? -9.529 7.725 17.974 1.00 84.00 110 LYS A N 1
ATOM 828 C CA . LYS A 1 110 ? -9.912 7.967 19.379 1.00 84.00 110 LYS A CA 1
ATOM 829 C C . LYS A 1 110 ? -8.941 7.327 20.370 1.00 84.00 110 LYS A C 1
ATOM 831 O O . LYS A 1 110 ? -8.839 7.797 21.498 1.00 84.00 110 LYS A O 1
ATOM 836 N N . TYR A 1 111 ? -8.210 6.298 19.949 1.00 76.56 111 TYR A N 1
ATOM 837 C CA . TYR A 1 111 ? -7.215 5.607 20.770 1.00 76.56 111 TYR A CA 1
ATOM 838 C C . TYR A 1 111 ? -5.790 6.173 20.602 1.00 76.56 111 TYR A C 1
ATOM 840 O O . TYR A 1 111 ? -4.868 5.748 21.297 1.00 76.56 111 TYR A O 1
ATOM 848 N N . SER A 1 112 ? -5.617 7.171 19.725 1.00 65.94 112 SER A N 1
ATOM 849 C CA . SER A 1 112 ? -4.362 7.902 19.484 1.00 65.94 112 SER A CA 1
ATOM 850 C C . SER A 1 112 ? -3.823 8.687 20.708 1.00 65.94 112 SER A C 1
ATOM 852 O O . SER A 1 112 ? -2.610 8.660 20.936 1.00 65.94 112 SER A O 1
ATOM 854 N N . PRO A 1 113 ? -4.650 9.355 21.554 1.00 54.03 113 PRO A N 1
ATOM 855 C CA . PRO A 1 113 ? -4.148 10.238 22.622 1.00 54.03 113 PRO A CA 1
ATOM 856 C C . PRO A 1 113 ? -3.633 9.544 23.896 1.00 54.03 113 PRO A C 1
ATOM 858 O O . PRO A 1 113 ? -3.017 10.196 24.735 1.00 54.03 113 PRO A O 1
ATOM 861 N N . SER A 1 114 ? -3.881 8.247 24.089 1.00 51.44 114 SER A N 1
ATOM 862 C CA . SER A 1 114 ? -3.648 7.548 25.367 1.00 51.44 114 SER A CA 1
ATOM 863 C C . SER A 1 114 ? -2.283 6.856 25.496 1.00 51.44 114 SER A C 1
ATOM 865 O O . SER A 1 114 ? -2.077 6.087 26.432 1.00 51.44 114 SER A O 1
ATOM 867 N N . ILE A 1 115 ? -1.336 7.111 24.587 1.00 51.94 115 ILE A N 1
ATOM 868 C CA . ILE A 1 115 ? -0.011 6.470 24.602 1.00 51.94 115 ILE A CA 1
ATOM 869 C C . ILE A 1 115 ? 1.044 7.499 25.039 1.00 51.94 115 ILE A C 1
ATOM 871 O O . ILE A 1 115 ? 1.418 8.367 24.244 1.00 51.94 115 ILE A O 1
ATOM 875 N N . PRO A 1 116 ? 1.554 7.435 26.286 1.00 47.41 116 PRO A N 1
ATOM 876 C CA . PRO A 1 116 ? 2.632 8.308 26.732 1.00 47.41 116 PRO A CA 1
ATOM 877 C C . PRO A 1 116 ? 3.851 8.152 25.820 1.00 47.41 116 PRO A C 1
ATOM 879 O O . PRO A 1 116 ? 4.254 7.032 25.508 1.00 47.41 116 PRO A O 1
ATOM 882 N N . ARG A 1 117 ? 4.493 9.267 25.442 1.00 49.62 117 ARG A N 1
ATOM 883 C CA . ARG A 1 117 ? 5.717 9.272 24.608 1.00 49.62 117 ARG A CA 1
ATOM 884 C C . ARG A 1 117 ? 6.861 8.415 25.183 1.00 49.62 117 ARG A C 1
ATOM 886 O O . ARG A 1 117 ? 7.790 8.092 24.452 1.00 49.62 117 ARG A O 1
ATOM 893 N N . SER A 1 118 ? 6.798 8.075 26.473 1.00 46.47 118 SER A N 1
ATOM 894 C CA . SER A 1 118 ? 7.760 7.248 27.209 1.00 46.47 118 SER A CA 1
ATOM 895 C C . SER A 1 118 ? 7.557 5.735 27.053 1.00 46.47 118 SER A C 1
ATOM 897 O O . SER A 1 118 ? 8.463 4.978 27.394 1.00 46.47 118 SER A O 1
ATOM 899 N N . VAL A 1 119 ? 6.414 5.274 26.535 1.00 46.22 119 VAL A N 1
ATOM 900 C CA . VAL A 1 119 ? 6.166 3.854 26.244 1.00 46.22 119 VAL A CA 1
ATOM 901 C C . VAL A 1 119 ? 6.428 3.630 24.759 1.00 46.22 119 VAL A C 1
ATOM 903 O O . VAL A 1 119 ? 5.911 4.356 23.911 1.00 46.22 119 VAL A O 1
ATOM 906 N N . THR A 1 120 ? 7.275 2.658 24.417 1.00 44.94 120 THR A N 1
ATOM 907 C CA . THR A 1 120 ? 7.674 2.417 23.027 1.00 44.94 120 THR A CA 1
ATOM 908 C C . THR A 1 120 ? 6.442 2.225 22.131 1.00 44.94 120 THR A C 1
ATOM 910 O O . THR A 1 120 ? 5.599 1.366 22.389 1.00 44.94 120 THR A O 1
ATOM 913 N N . ARG A 1 121 ? 6.367 2.988 21.025 1.00 50.66 121 ARG A N 1
ATOM 914 C CA . ARG A 1 121 ? 5.340 2.923 19.948 1.00 50.66 121 ARG A CA 1
ATOM 915 C C . ARG A 1 121 ? 5.116 1.517 19.340 1.00 50.66 121 ARG A C 1
ATOM 917 O O . ARG A 1 121 ? 4.332 1.345 18.409 1.00 50.66 121 ARG A O 1
ATOM 924 N N . GLN A 1 122 ? 5.845 0.509 19.807 1.00 49.78 122 GLN A N 1
ATOM 925 C CA . GLN A 1 122 ? 5.703 -0.888 19.412 1.00 49.78 122 GLN A CA 1
ATOM 926 C C . GLN A 1 122 ? 4.602 -1.623 20.188 1.00 49.78 122 GLN A C 1
ATOM 928 O O . GLN A 1 122 ? 4.052 -2.563 19.633 1.00 49.78 122 GLN A O 1
ATOM 933 N N . LYS A 1 123 ? 4.256 -1.204 21.417 1.00 52.94 123 LYS A N 1
ATOM 934 C CA . LYS A 1 123 ? 3.352 -1.978 22.292 1.00 52.94 123 LYS A CA 1
ATOM 935 C C . LYS A 1 123 ? 1.896 -1.512 22.329 1.00 52.94 123 LYS A C 1
ATOM 937 O O . LYS A 1 123 ? 1.071 -2.254 22.821 1.00 52.94 123 LYS A O 1
ATOM 942 N N . ASN A 1 124 ? 1.575 -0.331 21.804 1.00 61.41 124 ASN A N 1
ATOM 943 C CA . ASN A 1 124 ? 0.201 0.175 21.750 1.00 61.41 124 ASN A CA 1
ATOM 944 C C . ASN A 1 124 ? -0.109 0.565 20.303 1.00 61.41 124 ASN A C 1
ATOM 946 O O . ASN A 1 124 ? 0.163 1.691 19.883 1.00 61.41 124 ASN A O 1
ATOM 950 N N . ARG A 1 125 ? -0.597 -0.390 19.512 1.00 78.50 125 ARG A N 1
ATOM 951 C CA . ARG A 1 125 ? -0.998 -0.157 18.120 1.00 78.50 125 ARG A CA 1
ATOM 952 C C . ARG A 1 125 ? -2.466 -0.492 17.950 1.00 78.50 125 ARG A C 1
ATOM 954 O O . ARG A 1 125 ? -2.962 -1.443 18.553 1.00 78.50 125 ARG A O 1
ATOM 961 N N . VAL A 1 126 ? -3.145 0.293 17.124 1.00 87.06 126 VAL A N 1
ATOM 962 C CA . VAL A 1 126 ? -4.504 -0.033 16.697 1.00 87.06 126 VAL A CA 1
ATOM 963 C C . VAL A 1 126 ? -4.389 -0.799 15.393 1.00 87.06 126 VAL A C 1
ATOM 965 O O . VAL A 1 126 ? -3.838 -0.290 14.419 1.00 87.06 126 VAL A O 1
ATOM 968 N N . VAL A 1 127 ? -4.871 -2.031 15.378 1.00 90.12 127 VAL A N 1
ATOM 969 C CA . VAL A 1 127 ? -4.896 -2.870 14.186 1.00 90.12 127 VAL A CA 1
ATOM 970 C C . VAL A 1 127 ? -6.294 -2.807 13.605 1.00 90.12 127 VAL A C 1
ATOM 972 O O . VAL A 1 127 ? -7.253 -3.204 14.258 1.00 90.12 127 VAL A O 1
ATOM 975 N N . ILE A 1 128 ? -6.408 -2.321 12.376 1.00 92.88 128 ILE A N 1
ATOM 976 C CA . ILE A 1 128 ? -7.634 -2.434 11.594 1.00 92.88 128 ILE A CA 1
ATOM 977 C C . ILE A 1 128 ? -7.488 -3.674 10.714 1.00 92.88 128 ILE A C 1
ATOM 979 O O . ILE A 1 128 ? -6.670 -3.690 9.794 1.00 92.88 128 ILE A O 1
ATOM 983 N N . GLU A 1 129 ? -8.258 -4.716 11.021 1.00 93.06 129 GLU A N 1
ATOM 984 C CA . GLU A 1 129 ? -8.291 -5.976 10.281 1.00 93.06 129 GLU A CA 1
ATOM 985 C C . GLU A 1 129 ? -9.505 -6.026 9.350 1.00 93.06 129 GLU A C 1
ATOM 987 O O . GLU A 1 129 ? -10.654 -6.200 9.777 1.00 93.06 129 GLU A O 1
ATOM 992 N N . ILE A 1 130 ? -9.235 -5.927 8.052 1.00 93.38 130 ILE A N 1
ATOM 993 C CA . ILE A 1 130 ? -10.244 -6.060 7.007 1.00 93.38 130 ILE A CA 1
ATOM 994 C C . ILE A 1 130 ? -10.616 -7.540 6.855 1.00 93.38 130 ILE A C 1
ATOM 996 O O . ILE A 1 130 ? -9.752 -8.400 6.648 1.00 93.38 130 ILE A O 1
ATOM 1000 N N . GLN A 1 131 ? -11.908 -7.833 6.990 1.00 91.75 131 GLN A N 1
ATOM 1001 C CA . GLN A 1 131 ? -12.464 -9.180 6.914 1.00 91.75 131 GLN A CA 1
ATOM 1002 C C . GLN A 1 131 ? -12.619 -9.649 5.460 1.00 91.75 131 GLN A C 1
ATOM 1004 O O . GLN A 1 131 ? -12.805 -8.857 4.537 1.00 91.75 131 GLN A O 1
ATOM 1009 N N . GLU A 1 132 ? -12.572 -10.967 5.267 1.00 88.94 132 GLU A N 1
ATOM 1010 C CA . GLU A 1 132 ? -12.789 -11.603 3.966 1.00 88.94 132 GLU A CA 1
ATOM 1011 C C . GLU A 1 132 ? -14.176 -11.294 3.386 1.00 88.94 132 GLU A C 1
ATOM 1013 O O . GLU A 1 132 ? -15.159 -11.150 4.118 1.00 88.94 132 GLU A O 1
ATOM 1018 N N . GLY A 1 133 ? -14.256 -11.229 2.055 1.00 85.38 133 GLY A N 1
ATOM 1019 C CA . GLY A 1 133 ? -15.507 -10.994 1.331 1.00 85.38 133 GLY A CA 1
ATOM 1020 C C . GLY A 1 133 ? -16.039 -9.561 1.422 1.00 85.38 133 GLY A C 1
ATOM 1021 O O . GLY A 1 133 ? -17.119 -9.288 0.902 1.00 85.38 133 GLY A O 1
ATOM 1022 N N . TRP A 1 134 ? -15.310 -8.646 2.070 1.00 89.81 134 TRP A N 1
ATOM 1023 C CA . TRP A 1 134 ? -15.628 -7.223 2.041 1.00 89.81 134 TRP A CA 1
ATOM 1024 C C . TRP A 1 134 ? -15.210 -6.596 0.707 1.00 89.81 134 TRP A C 1
ATOM 1026 O O . TRP A 1 134 ? -14.161 -6.922 0.147 1.00 89.81 134 TRP A O 1
ATOM 1036 N N . GLU A 1 135 ? -16.042 -5.685 0.209 1.00 89.44 135 GLU A N 1
ATOM 1037 C CA . GLU A 1 135 ? -15.760 -4.878 -0.975 1.00 89.44 135 GLU A CA 1
ATOM 1038 C C . GLU A 1 135 ? -15.401 -3.462 -0.527 1.00 89.44 135 GLU A C 1
ATOM 1040 O O . GLU A 1 135 ? -16.179 -2.801 0.162 1.00 89.44 135 GLU A O 1
ATOM 1045 N N . TRP A 1 136 ? -14.227 -2.983 -0.933 1.00 89.75 136 TRP A N 1
ATOM 1046 C CA . TRP A 1 136 ? -13.794 -1.626 -0.646 1.00 89.75 136 TRP A CA 1
ATOM 1047 C C . TRP A 1 136 ? -14.426 -0.659 -1.649 1.00 89.75 136 TRP A C 1
ATOM 1049 O O . TRP A 1 136 ? -13.899 -0.392 -2.739 1.00 89.75 136 TRP A O 1
ATOM 1059 N N . VAL A 1 137 ? -15.557 -0.092 -1.236 1.00 87.88 137 VAL A N 1
ATOM 1060 C CA . VAL A 1 137 ? -16.326 0.864 -2.035 1.00 87.88 137 VAL A CA 1
ATOM 1061 C C . VAL A 1 137 ? -15.927 2.310 -1.773 1.00 87.88 137 VAL A C 1
ATOM 1063 O O . VAL A 1 137 ? -15.765 3.045 -2.732 1.00 87.88 137 VAL A O 1
ATOM 1066 N N . GLU A 1 138 ? -15.671 2.752 -0.542 1.00 87.31 138 GLU A N 1
ATOM 1067 C CA . GLU A 1 138 ? -15.350 4.170 -0.333 1.00 87.31 138 GLU A CA 1
ATOM 1068 C C . GLU A 1 138 ? -13.937 4.574 -0.791 1.00 87.31 138 GLU A C 1
ATOM 1070 O O . GLU A 1 138 ? -13.041 3.747 -0.962 1.00 87.31 138 GLU A O 1
ATOM 1075 N N . ALA A 1 139 ? -13.717 5.878 -0.927 1.00 87.31 139 ALA A N 1
ATOM 1076 C CA . ALA A 1 139 ? -12.384 6.450 -1.031 1.00 87.31 139 ALA A CA 1
ATOM 1077 C C . ALA A 1 139 ? -11.897 6.991 0.311 1.00 87.31 139 ALA A C 1
ATOM 1079 O O . ALA A 1 139 ? -12.682 7.542 1.090 1.00 87.31 139 ALA A O 1
ATOM 1080 N N . ILE A 1 140 ? -10.592 6.895 0.555 1.00 90.88 140 ILE A N 1
ATOM 1081 C CA . ILE A 1 140 ? -9.959 7.380 1.779 1.00 90.88 140 ILE A CA 1
ATOM 1082 C C . ILE A 1 140 ? -8.991 8.507 1.427 1.00 90.88 140 ILE A C 1
ATOM 1084 O O . ILE A 1 140 ? -7.955 8.276 0.812 1.00 90.88 140 ILE A O 1
ATOM 1088 N N . GLY A 1 141 ? -9.339 9.727 1.840 1.00 91.19 141 GLY A N 1
ATOM 1089 C CA . GLY A 1 141 ? -8.443 10.881 1.819 1.00 91.19 141 GLY A CA 1
ATOM 1090 C C . GLY A 1 141 ? -7.981 11.227 3.226 1.00 91.19 141 GLY A C 1
ATOM 1091 O O . GLY A 1 141 ? -8.810 11.465 4.107 1.00 91.19 141 GLY A O 1
ATOM 1092 N N . LEU A 1 142 ? -6.668 11.231 3.437 1.00 91.75 142 LEU A N 1
ATOM 1093 C CA . LEU A 1 142 ? -6.025 11.561 4.703 1.00 91.75 142 LEU A CA 1
ATOM 1094 C C . LEU A 1 142 ? -5.298 12.895 4.564 1.00 91.75 142 LEU A C 1
ATOM 1096 O O . LEU A 1 142 ? -4.428 13.032 3.708 1.00 91.75 142 LEU A O 1
ATOM 1100 N N . TYR A 1 143 ? -5.641 13.851 5.426 1.00 93.50 1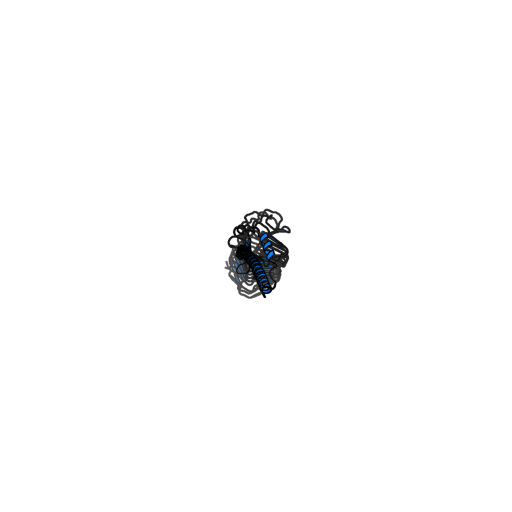43 TYR A N 1
ATOM 1101 C CA . TYR A 1 143 ? -5.119 15.214 5.383 1.00 93.50 143 TYR A CA 1
ATOM 1102 C C . TYR A 1 143 ? -4.552 15.603 6.738 1.00 93.50 143 TYR A C 1
ATOM 1104 O O . TYR A 1 143 ? -5.297 15.694 7.716 1.00 93.50 143 TYR A O 1
ATOM 1112 N N . HIS A 1 144 ? -3.244 15.846 6.794 1.00 92.06 144 HIS A N 1
ATOM 1113 C CA . HIS A 1 144 ? -2.544 16.250 8.015 1.00 92.06 144 HIS A CA 1
ATOM 1114 C C . HIS A 1 144 ? -2.731 15.271 9.191 1.00 92.06 144 HIS A C 1
ATOM 1116 O O . HIS A 1 144 ? -2.838 15.683 10.348 1.00 92.06 144 HIS A O 1
ATOM 1122 N N . MET A 1 145 ? -2.783 13.962 8.910 1.00 88.25 145 MET A N 1
ATOM 1123 C CA . MET A 1 145 ? -3.025 12.919 9.912 1.00 88.25 145 MET A CA 1
ATOM 1124 C C . MET A 1 145 ? -1.787 12.046 10.150 1.00 88.25 145 MET A C 1
ATOM 1126 O O . MET A 1 145 ? -1.302 11.372 9.242 1.00 88.25 145 MET A O 1
ATOM 1130 N N . ASP A 1 146 ? -1.305 11.969 11.396 1.00 86.56 146 ASP A N 1
ATOM 1131 C CA . ASP A 1 146 ? -0.287 10.981 11.790 1.00 86.56 146 ASP A CA 1
ATOM 1132 C C . ASP A 1 146 ? -0.949 9.679 12.272 1.00 86.56 146 ASP A C 1
ATOM 1134 O O . ASP A 1 146 ? -1.218 9.491 13.462 1.00 86.56 146 ASP A O 1
ATOM 1138 N N . LEU A 1 147 ? -1.187 8.754 11.340 1.00 87.38 147 LEU A N 1
ATOM 1139 C CA . LEU A 1 147 ? -1.713 7.415 11.620 1.00 87.38 147 LEU A CA 1
ATOM 1140 C C . LEU A 1 147 ? -0.593 6.374 11.754 1.00 87.38 147 LEU A C 1
ATOM 1142 O O . LEU A 1 147 ? -0.831 5.183 11.576 1.00 87.38 147 LEU A O 1
ATOM 1146 N N . SER A 1 148 ? 0.639 6.777 12.091 1.00 83.25 148 SER A N 1
ATOM 1147 C CA . SER A 1 148 ? 1.768 5.838 12.227 1.00 83.25 148 SER A CA 1
ATOM 1148 C C . SER A 1 148 ? 1.585 4.772 13.322 1.00 83.25 148 SER A C 1
ATOM 1150 O O . SER A 1 148 ? 2.289 3.764 13.321 1.00 83.25 148 SER A O 1
ATOM 1152 N N . HIS A 1 149 ? 0.642 4.975 14.246 1.00 82.44 149 HIS A N 1
ATOM 1153 C CA . HIS A 1 149 ? 0.253 4.025 15.295 1.00 82.44 149 HIS A CA 1
ATOM 1154 C C . HIS A 1 149 ? -0.877 3.068 14.867 1.00 82.44 149 HIS A C 1
ATOM 1156 O O . HIS A 1 149 ? -1.175 2.116 15.594 1.00 82.44 149 HIS A O 1
ATOM 1162 N N . ILE A 1 150 ? -1.496 3.315 13.709 1.00 89.56 150 ILE A N 1
ATOM 1163 C CA . ILE A 1 150 ? -2.533 2.471 13.118 1.00 89.56 150 ILE A CA 1
ATOM 1164 C C . ILE A 1 150 ? -1.879 1.550 12.091 1.00 89.56 150 ILE A C 1
ATOM 1166 O O . ILE A 1 150 ? -1.103 1.990 11.240 1.00 89.56 150 ILE A O 1
ATOM 1170 N N . ILE A 1 151 ? -2.211 0.266 12.165 1.00 91.00 151 ILE A N 1
ATOM 1171 C C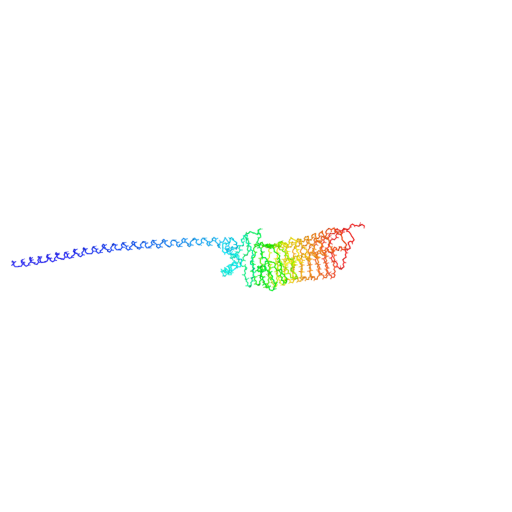A . ILE A 1 151 ? -1.822 -0.740 11.185 1.00 91.00 151 ILE A CA 1
ATOM 1172 C C . ILE A 1 151 ? -3.066 -1.171 10.424 1.00 91.00 151 ILE A C 1
ATOM 1174 O O . ILE A 1 151 ? -3.993 -1.719 11.017 1.00 91.00 151 ILE A O 1
ATOM 1178 N N . LEU A 1 152 ? -3.048 -1.001 9.107 1.00 94.19 152 LEU A N 1
ATOM 1179 C CA . LEU A 1 152 ? -3.991 -1.673 8.224 1.00 94.19 152 LEU A CA 1
ATOM 1180 C C . LEU A 1 152 ? -3.490 -3.081 7.916 1.00 94.19 152 LEU A C 1
ATOM 1182 O O . LEU A 1 152 ? -2.351 -3.269 7.483 1.00 94.19 152 LEU A O 1
ATOM 1186 N N . THR A 1 153 ? -4.340 -4.075 8.129 1.00 95.12 153 THR A N 1
ATOM 1187 C CA . THR A 1 153 ? -4.070 -5.456 7.744 1.00 95.12 153 THR A CA 1
ATOM 1188 C C . THR A 1 153 ? -5.334 -6.113 7.221 1.00 95.12 153 THR A C 1
ATOM 1190 O O . THR A 1 153 ? -6.451 -5.650 7.439 1.00 95.12 153 THR A O 1
ATOM 1193 N N . GLN A 1 154 ? -5.149 -7.230 6.546 1.00 94.31 154 GLN A N 1
ATOM 1194 C CA . GLN A 1 154 ? -6.216 -8.085 6.077 1.00 94.31 154 GLN A CA 1
ATOM 1195 C C . GLN A 1 154 ? -6.152 -9.433 6.795 1.00 94.31 154 GLN A C 1
ATOM 1197 O O . GLN A 1 154 ? -5.058 -9.954 7.021 1.00 94.31 154 GLN A O 1
ATOM 1202 N N . LYS A 1 155 ? -7.318 -9.994 7.136 1.00 91.69 155 LYS A N 1
ATOM 1203 C CA . LYS A 1 155 ? -7.434 -11.279 7.845 1.00 91.69 155 LYS A CA 1
ATOM 1204 C C . LYS A 1 155 ? -6.783 -12.434 7.082 1.00 91.69 155 LYS A C 1
ATOM 1206 O O . LYS A 1 155 ? -6.039 -13.224 7.653 1.00 91.69 155 LYS A O 1
ATOM 1211 N N . ASN A 1 156 ? -7.056 -12.514 5.785 1.00 92.88 156 ASN A N 1
ATOM 1212 C CA . ASN A 1 156 ? -6.512 -13.530 4.896 1.00 92.88 156 ASN A CA 1
ATOM 1213 C C . ASN A 1 156 ? -5.995 -12.863 3.634 1.00 92.88 156 ASN A C 1
ATOM 1215 O O . ASN A 1 156 ? -6.772 -12.363 2.828 1.00 92.88 156 ASN A O 1
ATOM 1219 N N . PHE A 1 157 ? -4.675 -12.828 3.509 1.00 94.31 157 PHE A N 1
ATOM 1220 C CA . PHE A 1 157 ? -3.973 -12.114 2.452 1.00 94.31 157 PHE A CA 1
ATOM 1221 C C . PHE A 1 157 ? -4.074 -12.802 1.079 1.00 94.31 157 PHE A C 1
ATOM 1223 O O . PHE A 1 157 ? -3.936 -12.148 0.046 1.00 94.31 157 PHE A O 1
ATOM 1230 N N . ASP A 1 158 ? -4.348 -14.107 1.040 1.00 93.31 158 ASP A N 1
ATOM 1231 C CA . ASP A 1 158 ? -4.401 -14.859 -0.219 1.00 93.31 158 ASP A CA 1
ATOM 1232 C C . ASP A 1 158 ? -5.704 -14.613 -0.992 1.00 93.31 158 ASP A C 1
ATOM 1234 O O . ASP A 1 158 ? -5.737 -14.722 -2.220 1.00 93.31 158 ASP A O 1
ATOM 1238 N N . VAL A 1 159 ? -6.763 -14.199 -0.294 1.00 93.25 159 VAL A N 1
ATOM 1239 C CA . VAL A 1 159 ? -8.039 -13.791 -0.892 1.00 93.25 159 VAL A CA 1
ATOM 1240 C C . VAL A 1 159 ? -7.988 -12.286 -1.162 1.00 93.25 159 VAL A C 1
ATOM 1242 O O . VAL A 1 159 ? -7.748 -11.542 -0.228 1.00 93.25 159 VAL A O 1
ATOM 1245 N N . PRO A 1 160 ? -8.195 -11.775 -2.384 1.00 93.75 160 PRO A N 1
ATOM 1246 C CA . PRO A 1 160 ? -8.178 -10.331 -2.611 1.00 93.75 160 PRO A CA 1
ATOM 1247 C C . PRO A 1 160 ? -9.404 -9.626 -2.010 1.00 93.75 160 PRO A C 1
ATOM 1249 O O . PRO A 1 160 ? -10.521 -10.141 -2.079 1.00 93.75 160 PRO A O 1
ATOM 1252 N N . ILE A 1 161 ? -9.214 -8.405 -1.506 1.00 92.62 161 ILE A N 1
ATOM 1253 C CA . ILE A 1 161 ? -10.300 -7.440 -1.286 1.00 92.62 161 ILE A CA 1
ATOM 1254 C C . ILE A 1 161 ? -10.626 -6.801 -2.633 1.00 92.62 161 ILE A C 1
ATOM 1256 O O . ILE A 1 161 ? -9.749 -6.236 -3.292 1.00 92.62 161 ILE A O 1
ATOM 1260 N N . MET A 1 162 ? -11.890 -6.876 -3.040 1.00 91.81 162 MET A N 1
ATOM 1261 C CA . MET A 1 162 ? -12.337 -6.252 -4.282 1.00 91.81 162 MET A CA 1
ATOM 1262 C C . MET A 1 162 ? -12.470 -4.740 -4.090 1.00 91.81 162 MET A C 1
ATOM 1264 O O . MET A 1 162 ? -13.106 -4.291 -3.140 1.00 91.81 162 MET A O 1
ATOM 1268 N N . CYS A 1 163 ? -11.890 -3.957 -4.995 1.00 88.75 163 CYS A N 1
ATOM 1269 C CA . CYS A 1 163 ? -11.949 -2.498 -4.988 1.00 88.75 163 CYS A CA 1
ATOM 1270 C C . CYS A 1 163 ? -12.842 -1.997 -6.122 1.00 88.75 163 CYS A C 1
ATOM 1272 O O . CYS A 1 163 ? -12.584 -2.279 -7.295 1.00 88.75 163 CYS A O 1
ATOM 1274 N N . ASP A 1 164 ? -13.867 -1.218 -5.779 1.00 85.81 164 ASP A N 1
ATOM 1275 C CA . ASP A 1 164 ? -14.706 -0.551 -6.772 1.00 85.81 164 ASP A CA 1
ATOM 1276 C C . ASP A 1 164 ? -14.098 0.796 -7.176 1.00 85.81 164 ASP A C 1
ATOM 1278 O O . ASP A 1 164 ? -14.173 1.768 -6.426 1.00 85.81 164 ASP A O 1
ATOM 1282 N N . PHE A 1 165 ? -13.524 0.864 -8.374 1.00 81.19 165 PHE A N 1
ATOM 1283 C CA . PHE A 1 165 ? -12.936 2.077 -8.948 1.00 81.19 165 PHE A CA 1
ATOM 1284 C C . PHE A 1 165 ? -13.943 2.985 -9.663 1.00 81.19 165 PHE A C 1
ATOM 1286 O O . PHE A 1 165 ? -13.575 3.786 -10.514 1.00 81.19 165 PHE A O 1
ATOM 1293 N N . SER A 1 166 ? -15.233 2.893 -9.344 1.00 79.25 166 SER A N 1
ATOM 1294 C CA . SER A 1 166 ? -16.195 3.897 -9.798 1.00 79.25 166 SER A CA 1
ATOM 1295 C C . SER A 1 166 ? -15.799 5.291 -9.303 1.00 79.25 166 SER A C 1
ATOM 1297 O O . SER A 1 166 ? -15.365 5.440 -8.164 1.00 79.25 166 SER A O 1
ATOM 1299 N N . ARG A 1 167 ? -16.000 6.336 -10.111 1.00 77.75 167 ARG A N 1
ATOM 1300 C CA . ARG A 1 167 ? -15.620 7.710 -9.744 1.00 77.75 167 ARG A CA 1
ATOM 1301 C C . ARG A 1 167 ? -16.157 8.161 -8.389 1.00 77.75 167 ARG A C 1
ATOM 1303 O O . ARG A 1 167 ? -15.407 8.724 -7.604 1.00 77.75 167 ARG A O 1
ATOM 1310 N N . GLN A 1 168 ? -17.431 7.895 -8.094 1.00 82.38 168 GLN A N 1
ATOM 1311 C CA . GLN A 1 168 ? -18.047 8.254 -6.809 1.00 82.38 168 GLN A CA 1
ATOM 1312 C C . GLN A 1 168 ? -17.394 7.563 -5.596 1.00 82.38 168 GLN A C 1
ATOM 1314 O O . GLN A 1 168 ? -17.583 7.982 -4.459 1.00 82.38 168 GLN A O 1
ATOM 1319 N N . ASN A 1 169 ? -16.627 6.511 -5.869 1.00 84.88 169 ASN A N 1
ATOM 1320 C CA . ASN A 1 169 ? -15.958 5.619 -4.936 1.00 84.88 169 ASN A CA 1
ATOM 1321 C C . ASN A 1 169 ? -14.434 5.850 -4.916 1.00 84.88 169 ASN A C 1
ATOM 1323 O O . ASN A 1 169 ? -13.689 5.086 -4.296 1.00 84.88 169 ASN A O 1
ATOM 1327 N N . MET A 1 170 ? -13.970 6.915 -5.578 1.00 85.31 170 MET A N 1
ATOM 1328 C CA . MET A 1 170 ? -12.584 7.368 -5.608 1.00 85.31 170 MET A CA 1
ATOM 1329 C C . MET A 1 170 ? -12.467 8.790 -5.064 1.00 85.31 170 MET A C 1
ATOM 1331 O O . MET A 1 170 ? -13.386 9.604 -5.135 1.00 85.31 170 MET A O 1
ATOM 1335 N N . HIS A 1 171 ? -11.316 9.075 -4.475 1.00 85.94 171 HIS A N 1
ATOM 1336 C CA . HIS A 1 171 ? -11.004 10.374 -3.928 1.00 85.94 171 HIS A CA 1
ATOM 1337 C C . HIS A 1 171 ? -10.678 11.305 -5.088 1.00 85.94 171 HIS A C 1
ATOM 1339 O O . HIS A 1 171 ? -9.844 10.952 -5.917 1.00 85.94 171 HIS A O 1
ATOM 1345 N N . HIS A 1 172 ? -11.340 12.460 -5.133 1.00 82.81 172 HIS A N 1
ATOM 1346 C CA . HIS A 1 172 ? -11.190 13.433 -6.203 1.00 82.81 172 HIS A CA 1
ATOM 1347 C C . HIS A 1 172 ? -10.560 14.724 -5.681 1.00 82.81 172 HIS A C 1
ATOM 1349 O O . HIS A 1 172 ? -11.226 15.502 -4.997 1.00 82.81 172 HIS A O 1
ATOM 1355 N N . ASP A 1 173 ? -9.301 14.960 -6.042 1.00 75.50 173 ASP A N 1
ATOM 1356 C CA . ASP A 1 173 ? -8.578 16.198 -5.742 1.00 75.50 173 ASP A CA 1
ATOM 1357 C C . ASP A 1 173 ? -7.705 16.591 -6.937 1.00 75.50 173 ASP A C 1
ATOM 1359 O O . ASP A 1 173 ? -7.026 15.747 -7.508 1.00 75.50 173 ASP A O 1
ATOM 1363 N N . ASN A 1 174 ? -7.745 17.857 -7.358 1.00 69.94 174 ASN A N 1
ATOM 1364 C CA . ASN A 1 174 ? -6.983 18.379 -8.504 1.00 69.94 174 ASN A CA 1
ATOM 1365 C C . ASN A 1 174 ? -7.075 17.532 -9.796 1.00 69.94 174 ASN A C 1
ATOM 1367 O O . ASN A 1 174 ? -6.103 17.409 -10.539 1.00 69.94 174 ASN A O 1
ATOM 1371 N N . GLY A 1 175 ? -8.245 16.942 -10.072 1.00 69.56 175 GLY A N 1
ATOM 1372 C CA . GLY A 1 175 ? -8.457 16.078 -11.241 1.00 69.56 175 GLY A CA 1
ATOM 1373 C C . GLY A 1 175 ? -7.830 14.687 -11.117 1.00 69.56 175 GLY A C 1
ATOM 1374 O O . GLY A 1 175 ? -7.732 13.979 -12.117 1.00 69.56 175 GLY A O 1
ATOM 1375 N N . LEU A 1 176 ? -7.404 14.298 -9.912 1.00 74.88 176 LEU A N 1
ATOM 1376 C CA . LEU A 1 176 ? -6.898 12.970 -9.589 1.00 74.88 176 LEU A CA 1
ATOM 1377 C C . LEU A 1 176 ? -8.020 12.076 -9.098 1.00 74.88 176 LEU A C 1
ATOM 1379 O O . LEU A 1 176 ? -8.927 12.547 -8.419 1.00 74.88 176 LEU A O 1
ATOM 1383 N N . LEU A 1 177 ? -7.916 10.783 -9.372 1.00 79.25 177 LEU A N 1
ATOM 1384 C CA . LEU A 1 177 ? -8.813 9.772 -8.832 1.00 79.25 177 LEU A CA 1
ATOM 1385 C C . LEU A 1 177 ? -8.003 8.677 -8.146 1.00 79.25 177 LEU A C 1
ATOM 1387 O O . LEU A 1 177 ? -7.163 8.068 -8.799 1.00 79.25 177 LEU A O 1
ATOM 1391 N N . VAL A 1 178 ? -8.226 8.455 -6.842 1.00 85.62 178 VAL A N 1
ATOM 1392 C CA . VAL A 1 178 ? -7.430 7.497 -6.046 1.00 85.62 178 VAL A CA 1
ATOM 1393 C C . VAL A 1 178 ? -8.190 6.813 -4.914 1.00 85.62 178 VAL A C 1
ATOM 1395 O O . VAL A 1 178 ? -9.097 7.396 -4.322 1.00 85.62 178 VAL A O 1
ATOM 1398 N N . LYS A 1 179 ? -7.820 5.570 -4.570 1.00 87.94 179 LYS A N 1
ATOM 1399 C CA . LYS A 1 179 ? -8.408 4.863 -3.416 1.00 87.94 179 LYS A CA 1
ATOM 1400 C C . LYS A 1 179 ? -7.884 5.335 -2.068 1.00 87.94 179 LYS A C 1
ATOM 1402 O O . LYS A 1 179 ? -8.682 5.546 -1.154 1.00 87.94 179 LYS A O 1
ATOM 1407 N N . LEU A 1 180 ? -6.571 5.501 -1.949 1.00 91.69 180 LEU A N 1
ATOM 1408 C CA . LEU A 1 180 ? -5.904 5.994 -0.752 1.00 91.69 180 LEU A CA 1
ATOM 1409 C C . LEU A 1 180 ? -5.055 7.224 -1.094 1.00 91.69 180 LEU A C 1
ATOM 1411 O O . LEU A 1 180 ? -3.953 7.110 -1.633 1.00 91.69 180 LEU A O 1
ATOM 1415 N N . TYR A 1 181 ? -5.586 8.399 -0.766 1.00 93.06 181 TYR A N 1
ATOM 1416 C CA . TYR A 1 181 ? -4.905 9.683 -0.893 1.00 93.06 181 TYR A CA 1
ATOM 1417 C C . TYR A 1 181 ? -4.285 10.090 0.440 1.00 93.06 181 TYR A C 1
ATOM 1419 O O . TYR A 1 181 ? -4.965 10.075 1.470 1.00 93.06 181 TYR A O 1
ATOM 1427 N N . LEU A 1 182 ? -3.013 10.480 0.421 1.00 93.81 182 LEU A N 1
ATOM 1428 C CA . LEU A 1 182 ? -2.316 11.025 1.577 1.00 93.81 182 LEU A CA 1
ATOM 1429 C C . LEU A 1 182 ? -1.731 12.395 1.250 1.00 93.81 182 LEU A C 1
ATOM 1431 O O . LEU A 1 182 ? -0.844 12.514 0.407 1.00 93.81 182 LEU A O 1
ATOM 1435 N N . ASP A 1 183 ? -2.172 13.394 2.002 1.00 93.94 183 ASP A N 1
ATOM 1436 C CA . ASP A 1 183 ? -1.605 14.735 2.049 1.00 93.94 183 ASP A CA 1
ATOM 1437 C C . ASP A 1 183 ? -1.040 14.979 3.450 1.00 93.94 183 ASP A C 1
ATOM 1439 O O . ASP A 1 183 ? -1.774 14.923 4.448 1.00 93.94 183 ASP A O 1
ATOM 1443 N N . ASN A 1 184 ? 0.282 15.180 3.527 1.00 94.88 184 ASN A N 1
ATOM 1444 C CA . ASN A 1 184 ? 1.034 15.385 4.765 1.00 94.88 184 ASN A CA 1
ATOM 1445 C C . ASN A 1 184 ? 0.590 14.425 5.889 1.00 94.88 184 ASN A C 1
ATOM 1447 O O . ASN A 1 184 ? 0.345 14.814 7.034 1.00 94.88 184 ASN A O 1
ATOM 1451 N N . SER A 1 185 ? 0.403 13.155 5.525 1.00 93.31 185 SER A N 1
ATOM 1452 C CA . SER A 1 185 ? -0.188 12.129 6.382 1.00 93.31 185 SER A CA 1
ATOM 1453 C C . SER A 1 185 ? 0.682 10.882 6.426 1.00 93.31 185 SER A C 1
ATOM 1455 O O . SER A 1 185 ? 1.468 10.617 5.517 1.00 93.31 185 SER A O 1
ATOM 1457 N N . LYS A 1 186 ? 0.565 10.099 7.500 1.00 92.38 186 LYS A N 1
ATOM 1458 C CA . LYS A 1 186 ? 1.354 8.875 7.691 1.00 92.38 186 LYS A CA 1
ATOM 1459 C C . LYS A 1 186 ? 0.466 7.676 7.934 1.00 92.38 186 LYS A C 1
ATOM 1461 O O . LYS A 1 186 ? -0.446 7.784 8.740 1.00 92.38 186 LYS A O 1
ATOM 1466 N N . ILE A 1 187 ? 0.765 6.539 7.311 1.00 92.19 187 ILE A N 1
ATOM 1467 C CA . ILE A 1 187 ? 0.026 5.287 7.520 1.00 92.19 187 ILE A CA 1
ATOM 1468 C C . ILE A 1 187 ? 0.943 4.065 7.450 1.00 92.19 187 ILE A C 1
ATOM 1470 O O . ILE A 1 187 ? 1.933 4.067 6.715 1.00 92.19 187 ILE A O 1
ATOM 1474 N N . SER A 1 188 ? 0.590 3.015 8.196 1.00 94.38 188 SER A N 1
ATOM 1475 C CA . SER A 1 188 ? 1.251 1.710 8.118 1.00 94.38 188 SER A CA 1
ATOM 1476 C C . SER A 1 188 ? 0.306 0.644 7.565 1.00 94.38 188 SER A C 1
ATOM 1478 O O . SER A 1 188 ? -0.818 0.485 8.037 1.00 94.38 188 SER A O 1
ATOM 1480 N N . ILE A 1 189 ? 0.788 -0.124 6.593 1.00 95.31 189 ILE A N 1
ATOM 1481 C CA . ILE A 1 189 ? 0.109 -1.255 5.967 1.00 95.31 189 ILE A CA 1
ATOM 1482 C C . ILE A 1 189 ? 0.954 -2.497 6.244 1.00 95.31 189 ILE A C 1
ATOM 1484 O O . ILE A 1 189 ? 2.099 -2.594 5.808 1.00 95.31 189 ILE A O 1
ATOM 1488 N N . LYS A 1 190 ? 0.400 -3.459 6.980 1.00 95.12 190 LYS A N 1
ATOM 1489 C CA . LYS A 1 190 ? 1.072 -4.731 7.255 1.00 95.12 190 LYS A CA 1
ATOM 1490 C C . LYS A 1 190 ? 0.910 -5.682 6.076 1.00 95.12 190 LYS A C 1
ATOM 1492 O O . LYS A 1 190 ? 1.871 -5.994 5.388 1.00 95.12 190 LYS A O 1
ATOM 1497 N N . LYS A 1 191 ? -0.317 -6.121 5.816 1.00 96.06 191 LYS A N 1
ATOM 1498 C CA . LYS A 1 191 ? -0.637 -7.045 4.726 1.00 96.06 191 LYS A CA 1
ATOM 1499 C C . LYS A 1 191 ? -1.931 -6.617 4.073 1.00 96.06 191 LYS A C 1
ATOM 1501 O O . LYS A 1 191 ? -2.954 -6.560 4.750 1.00 96.06 191 LYS A O 1
ATOM 1506 N N . LEU A 1 192 ? -1.883 -6.322 2.781 1.00 95.88 192 LEU A N 1
ATOM 1507 C CA . LEU A 1 192 ? -3.060 -5.915 2.028 1.00 95.88 192 LEU A CA 1
ATOM 1508 C C . LEU A 1 192 ? -3.001 -6.416 0.583 1.00 95.88 192 LEU A C 1
ATOM 1510 O O . LEU A 1 192 ? -2.037 -6.130 -0.127 1.00 95.88 192 LEU A O 1
ATOM 1514 N N . HIS A 1 193 ? -4.024 -7.158 0.160 1.00 95.88 193 HIS A N 1
ATOM 1515 C CA . HIS A 1 193 ? -4.169 -7.650 -1.205 1.00 95.88 193 HIS A CA 1
ATOM 1516 C C . HIS A 1 193 ? -5.437 -7.059 -1.816 1.00 95.88 193 HIS A C 1
ATOM 1518 O O . HIS A 1 193 ? -6.549 -7.424 -1.444 1.00 95.88 193 HIS A O 1
ATOM 1524 N N . LEU A 1 194 ? -5.264 -6.128 -2.749 1.00 93.38 194 LEU A N 1
ATOM 1525 C CA . LEU A 1 194 ? -6.349 -5.402 -3.392 1.00 93.38 194 LEU A CA 1
ATOM 1526 C C . LEU A 1 194 ? -6.470 -5.824 -4.851 1.00 93.38 194 LEU A C 1
ATOM 1528 O O . LEU A 1 194 ? -5.467 -5.872 -5.561 1.00 93.38 194 LEU A O 1
ATOM 1532 N N . LYS A 1 195 ? -7.695 -6.073 -5.313 1.00 91.19 195 LYS A N 1
ATOM 1533 C CA . LYS A 1 195 ? -7.981 -6.410 -6.708 1.00 91.19 195 LYS A CA 1
ATOM 1534 C C . LYS A 1 195 ? -9.047 -5.494 -7.279 1.00 91.19 195 LYS A C 1
ATOM 1536 O O . LYS A 1 195 ? -10.109 -5.325 -6.685 1.00 91.19 195 LYS A O 1
ATOM 1541 N N . ALA A 1 196 ? -8.779 -4.920 -8.443 1.00 86.19 196 ALA A N 1
ATOM 1542 C CA . ALA A 1 196 ? -9.757 -4.137 -9.176 1.00 86.19 196 ALA A CA 1
ATOM 1543 C C . ALA A 1 196 ? -10.999 -4.979 -9.491 1.00 86.19 196 ALA A C 1
ATOM 1545 O O . ALA A 1 196 ? -10.898 -6.118 -9.954 1.00 86.19 196 ALA A O 1
ATOM 1546 N N . LYS A 1 197 ? -12.188 -4.425 -9.260 1.00 85.19 197 LYS A N 1
ATOM 1547 C CA . LYS A 1 197 ? -13.431 -5.002 -9.774 1.00 85.19 197 LYS A CA 1
ATOM 1548 C C . LYS A 1 197 ? -13.533 -4.730 -11.273 1.00 85.19 197 LYS A C 1
ATOM 1550 O O . LYS A 1 197 ? -13.153 -3.656 -11.730 1.00 85.19 197 LYS A O 1
ATOM 1555 N N . ALA A 1 198 ? -14.044 -5.706 -12.026 1.00 65.75 198 ALA A N 1
ATOM 1556 C CA . ALA A 1 198 ? -14.206 -5.583 -13.471 1.00 65.75 198 ALA A CA 1
ATOM 1557 C C . ALA A 1 198 ? -15.124 -4.404 -13.809 1.00 65.75 198 ALA A C 1
ATOM 1559 O O . ALA A 1 198 ? -16.330 -4.464 -13.555 1.00 65.75 198 ALA A O 1
ATOM 1560 N N . LYS A 1 199 ? -14.542 -3.328 -14.342 1.00 66.44 199 LYS A N 1
ATOM 1561 C CA . LYS A 1 199 ? -15.271 -2.138 -14.769 1.00 66.44 199 LYS A CA 1
ATOM 1562 C C . LYS A 1 199 ? -14.444 -1.342 -15.775 1.00 66.44 199 LYS A C 1
ATOM 1564 O O . LYS A 1 199 ? -13.236 -1.190 -15.602 1.00 66.44 199 LYS A O 1
ATOM 1569 N N . GLU A 1 200 ? -15.107 -0.831 -16.807 1.00 58.72 200 GLU A N 1
ATOM 1570 C CA . GLU A 1 200 ? -14.510 0.139 -17.721 1.00 58.72 200 GLU A CA 1
ATOM 1571 C C . GLU A 1 200 ? -14.434 1.502 -17.022 1.00 58.72 200 GLU A C 1
ATOM 1573 O O . GLU A 1 200 ? -15.442 2.012 -16.522 1.00 58.72 200 GLU A O 1
ATOM 1578 N N . LEU A 1 201 ? -13.235 2.081 -16.960 1.00 61.22 201 LEU A N 1
ATOM 1579 C CA . LEU A 1 201 ? -13.051 3.466 -16.536 1.00 61.22 201 LEU A CA 1
ATOM 1580 C C . LEU A 1 201 ? -13.333 4.370 -17.742 1.00 61.22 201 LEU A C 1
ATOM 1582 O O . LEU A 1 201 ? -12.489 4.544 -18.617 1.00 61.22 201 LEU A O 1
ATOM 1586 N N . THR A 1 202 ? -14.550 4.906 -17.824 1.00 56.00 202 THR A N 1
ATOM 1587 C CA . THR A 1 202 ? -14.995 5.741 -18.950 1.00 56.00 202 THR A CA 1
ATOM 1588 C C . THR A 1 202 ? -15.014 7.219 -18.575 1.00 56.00 202 THR A C 1
ATOM 1590 O O . THR A 1 202 ? -16.095 7.761 -18.360 1.00 56.00 202 THR A O 1
ATOM 1593 N N . GLU A 1 203 ? -13.864 7.898 -18.494 1.00 56.81 203 GLU A N 1
ATOM 1594 C CA . GLU A 1 203 ? -13.848 9.365 -18.365 1.00 56.81 203 GLU A CA 1
ATOM 1595 C C . GLU A 1 203 ? -12.667 10.039 -19.074 1.00 56.81 203 GLU A C 1
ATOM 1597 O O . GLU A 1 203 ? -11.511 9.647 -18.931 1.00 56.81 203 GLU A O 1
ATOM 1602 N N . ASN A 1 204 ? -12.983 11.112 -19.804 1.00 52.97 204 ASN A N 1
ATOM 1603 C CA . ASN A 1 204 ? -12.009 12.007 -20.419 1.00 52.97 204 ASN A CA 1
ATOM 1604 C C . ASN A 1 204 ? -11.587 13.082 -19.395 1.00 52.97 204 ASN A C 1
ATOM 1606 O O . ASN A 1 204 ? -12.458 13.734 -18.819 1.00 52.97 204 ASN A O 1
ATOM 1610 N N . ASN A 1 205 ? -10.274 13.316 -19.241 1.00 55.78 205 ASN A N 1
ATOM 1611 C CA . ASN A 1 205 ? -9.635 14.425 -18.493 1.00 55.78 205 ASN A CA 1
ATOM 1612 C C . ASN A 1 205 ? -9.359 14.264 -16.972 1.00 55.78 205 ASN A C 1
ATOM 1614 O O . ASN A 1 205 ? -9.333 15.276 -16.269 1.00 55.78 205 ASN A O 1
ATOM 1618 N N . CYS A 1 206 ? -9.094 13.067 -16.431 1.00 57.16 206 CYS A N 1
ATOM 1619 C CA . CYS A 1 206 ? -8.658 12.903 -15.023 1.00 57.16 206 CYS A CA 1
ATOM 1620 C C . CYS A 1 206 ? -7.420 12.006 -14.891 1.00 57.16 206 CYS A C 1
ATOM 1622 O O . CYS A 1 206 ? -7.367 10.968 -15.536 1.00 57.16 206 CYS A O 1
ATOM 1624 N N . TRP A 1 207 ? -6.432 12.384 -14.067 1.00 58.88 207 TRP A N 1
ATOM 1625 C CA . TRP A 1 207 ? -5.247 11.563 -13.759 1.00 58.88 207 TRP A CA 1
ATOM 1626 C C . TRP A 1 207 ? -5.655 10.420 -12.813 1.00 58.88 207 TRP A C 1
ATOM 1628 O O . TRP A 1 207 ? -6.103 10.671 -11.694 1.00 58.88 207 TRP A O 1
ATOM 1638 N N . PHE A 1 208 ? -5.521 9.160 -13.229 1.00 68.06 208 PHE A N 1
ATOM 1639 C CA . PHE A 1 208 ? -5.954 8.027 -12.401 1.00 68.06 208 PHE A CA 1
ATOM 1640 C C . PHE A 1 208 ? -4.791 7.449 -11.598 1.00 68.06 208 PHE A C 1
ATOM 1642 O O . PHE A 1 208 ? -3.912 6.790 -12.133 1.00 68.06 208 PHE A O 1
ATOM 1649 N N . ASN A 1 209 ? -4.791 7.651 -10.287 1.00 63.12 209 ASN A N 1
ATOM 1650 C CA . ASN A 1 209 ? -3.875 6.960 -9.390 1.00 63.12 209 ASN A CA 1
ATOM 1651 C C . ASN A 1 209 ? -4.617 5.767 -8.791 1.00 63.12 209 ASN A C 1
ATOM 1653 O O . ASN A 1 209 ? -5.392 5.957 -7.867 1.00 63.12 209 ASN A O 1
ATOM 1657 N N . ASN A 1 210 ? -4.408 4.547 -9.285 1.00 69.31 210 ASN A N 1
ATOM 1658 C CA . ASN A 1 210 ? -5.285 3.418 -8.964 1.00 69.31 210 ASN A CA 1
ATOM 1659 C C . ASN A 1 210 ? -5.378 3.210 -7.447 1.00 69.31 210 ASN A C 1
ATOM 1661 O O . ASN A 1 210 ? -6.454 3.327 -6.871 1.00 69.31 210 ASN A O 1
ATOM 1665 N N . TYR A 1 211 ? -4.262 3.004 -6.748 1.00 85.44 211 TYR A N 1
ATOM 1666 C CA . TYR A 1 211 ? -4.340 2.605 -5.340 1.00 85.44 211 TYR A CA 1
ATOM 1667 C C . TYR A 1 211 ? -3.861 3.661 -4.360 1.00 85.44 211 TYR A C 1
ATOM 1669 O O . TYR A 1 211 ? -4.625 4.050 -3.477 1.00 85.44 211 TYR A O 1
ATOM 1677 N N . ILE A 1 212 ? -2.603 4.089 -4.475 1.00 91.50 212 ILE A N 1
ATOM 1678 C CA . ILE A 1 212 ? -1.954 4.915 -3.454 1.00 91.50 212 ILE A CA 1
ATOM 1679 C C . ILE A 1 212 ? -1.331 6.140 -4.105 1.00 91.50 212 ILE A C 1
ATOM 1681 O O . ILE A 1 212 ? -0.475 6.011 -4.981 1.00 91.50 212 ILE A O 1
ATOM 1685 N N . TYR A 1 213 ? -1.710 7.313 -3.606 1.00 92.69 213 TYR A N 1
ATOM 1686 C CA . TYR A 1 213 ? -1.048 8.570 -3.923 1.00 92.69 213 TYR A CA 1
ATOM 1687 C C . TYR A 1 213 ? -0.629 9.269 -2.630 1.00 92.69 213 TYR A C 1
ATOM 1689 O O . TYR A 1 213 ? -1.472 9.579 -1.788 1.00 92.69 213 TYR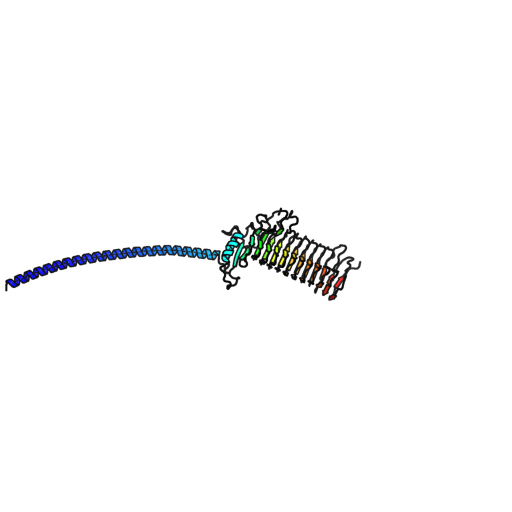 A O 1
ATOM 1697 N N . SER A 1 214 ? 0.676 9.480 -2.456 1.00 93.56 214 SER A N 1
ATOM 1698 C CA . SER A 1 214 ? 1.252 10.149 -1.289 1.00 93.56 214 SER A CA 1
ATOM 1699 C C . SER A 1 214 ? 2.011 11.410 -1.685 1.00 93.56 214 SER A C 1
ATOM 1701 O O . SER A 1 214 ? 2.950 11.350 -2.478 1.00 93.56 214 SER A O 1
ATOM 1703 N N . ARG A 1 215 ? 1.621 12.539 -1.086 1.00 92.31 215 ARG A N 1
ATOM 1704 C CA . ARG A 1 215 ? 2.178 13.856 -1.392 1.00 92.31 215 ARG A CA 1
ATOM 1705 C C . ARG A 1 215 ? 2.438 14.724 -0.166 1.00 92.31 215 ARG A C 1
ATOM 1707 O O . ARG A 1 215 ? 1.982 14.419 0.940 1.00 92.31 215 ARG A O 1
ATOM 1714 N N . PHE A 1 216 ? 3.163 15.820 -0.379 1.00 93.75 216 PHE A N 1
ATOM 1715 C CA . PHE A 1 216 ? 3.443 16.868 0.609 1.00 93.75 216 PHE A CA 1
ATOM 1716 C C . PHE A 1 216 ? 4.037 16.337 1.922 1.00 93.75 216 PHE A C 1
ATOM 1718 O O . PHE A 1 216 ? 3.530 16.591 3.014 1.00 93.75 216 PHE A O 1
ATOM 1725 N N . GLY A 1 217 ? 5.126 15.572 1.826 1.00 94.00 217 GLY A N 1
ATOM 1726 C CA . GLY A 1 217 ? 5.811 15.019 3.000 1.00 94.00 217 GLY A CA 1
ATOM 1727 C C . GLY A 1 217 ? 5.074 13.860 3.684 1.00 94.00 217 GLY A C 1
ATOM 1728 O O . GLY A 1 217 ? 5.363 13.550 4.844 1.00 94.00 217 GLY A O 1
ATOM 1729 N N . SER A 1 218 ? 4.144 13.203 2.985 1.00 95.81 218 SER A N 1
ATOM 1730 C CA . SER A 1 218 ? 3.452 12.009 3.480 1.00 95.81 218 SER A CA 1
ATOM 1731 C C . SER A 1 218 ? 4.404 10.828 3.689 1.00 95.81 218 SER A C 1
ATOM 1733 O O . SER A 1 218 ? 5.450 10.732 3.053 1.00 95.81 218 SER A O 1
ATOM 1735 N N . GLY A 1 219 ? 4.043 9.901 4.578 1.00 95.56 219 GLY A N 1
ATOM 1736 C CA . GLY A 1 219 ? 4.835 8.710 4.891 1.00 95.56 219 GLY A CA 1
ATOM 1737 C C . GLY A 1 219 ? 4.017 7.426 4.809 1.00 95.56 219 GLY A C 1
ATOM 1738 O O . GLY A 1 219 ? 3.085 7.235 5.586 1.00 95.56 219 GLY A O 1
ATOM 1739 N N . VAL A 1 220 ? 4.385 6.514 3.915 1.00 95.50 220 VAL A N 1
ATOM 1740 C CA . VAL A 1 220 ? 3.711 5.219 3.763 1.00 95.50 220 VAL A CA 1
ATOM 1741 C C . VAL A 1 220 ? 4.687 4.103 4.120 1.00 95.50 220 VAL A C 1
ATOM 1743 O O . VAL A 1 220 ? 5.760 3.996 3.527 1.00 95.50 220 VAL A O 1
ATOM 1746 N N . PHE A 1 221 ? 4.310 3.273 5.091 1.00 96.19 221 PHE A N 1
ATOM 1747 C CA . PHE A 1 221 ? 5.082 2.107 5.523 1.00 96.19 221 PHE A CA 1
ATOM 1748 C C . PHE A 1 221 ? 4.340 0.833 5.123 1.00 96.19 221 PHE A C 1
ATOM 1750 O O . PHE A 1 221 ? 3.172 0.681 5.466 1.00 96.19 221 PHE A O 1
ATOM 1757 N N . ILE A 1 222 ? 4.998 -0.074 4.408 1.00 97.12 222 ILE A N 1
ATOM 1758 C CA . ILE A 1 222 ? 4.402 -1.287 3.844 1.00 97.12 222 ILE A CA 1
ATOM 1759 C C . ILE A 1 222 ? 5.259 -2.494 4.228 1.00 97.12 222 ILE A C 1
ATOM 1761 O O . ILE A 1 222 ? 6.441 -2.551 3.904 1.00 97.12 222 ILE A O 1
ATOM 1765 N N . GLU A 1 223 ? 4.676 -3.501 4.870 1.00 97.31 223 GLU A N 1
ATOM 1766 C CA . GLU A 1 223 ? 5.337 -4.806 4.994 1.00 97.31 223 GLU A CA 1
ATOM 1767 C C . GLU A 1 223 ? 5.069 -5.646 3.733 1.00 97.31 223 GLU A C 1
ATOM 1769 O O . GLU A 1 223 ? 6.010 -6.042 3.049 1.00 97.31 223 GLU A O 1
ATOM 1774 N N . HIS A 1 224 ? 3.807 -5.833 3.341 1.00 98.06 224 HIS A N 1
ATOM 1775 C CA . HIS A 1 224 ? 3.452 -6.533 2.105 1.00 98.06 224 HIS A CA 1
ATOM 1776 C C . HIS A 1 224 ? 2.180 -5.963 1.470 1.00 98.06 224 HIS A C 1
ATOM 1778 O O . HIS A 1 224 ? 1.084 -6.063 2.025 1.00 98.06 224 HIS A O 1
ATOM 1784 N N . LEU A 1 225 ? 2.324 -5.386 0.278 1.00 97.75 225 LEU A N 1
ATOM 1785 C CA . LEU A 1 225 ? 1.218 -4.897 -0.538 1.00 97.75 225 LEU A CA 1
ATOM 1786 C C . LEU A 1 225 ? 1.149 -5.675 -1.850 1.00 97.75 225 LEU A C 1
ATOM 1788 O O . LEU A 1 225 ? 2.155 -5.815 -2.543 1.00 97.75 225 LEU A O 1
ATOM 1792 N N . LYS A 1 226 ? -0.045 -6.149 -2.200 1.00 96.69 226 LYS A N 1
ATOM 1793 C CA . LYS A 1 226 ? -0.332 -6.796 -3.478 1.00 96.69 226 LYS A CA 1
ATOM 1794 C C . LYS A 1 226 ? -1.501 -6.091 -4.155 1.00 96.69 226 LYS A C 1
ATOM 1796 O O . LYS A 1 226 ? -2.567 -5.968 -3.562 1.00 96.69 226 LYS A O 1
ATOM 1801 N N . LEU A 1 227 ? -1.288 -5.625 -5.376 1.00 93.69 227 LEU A N 1
ATOM 1802 C CA . LEU A 1 227 ? -2.239 -4.866 -6.180 1.00 93.69 227 LEU A CA 1
ATOM 1803 C C . LEU A 1 227 ? -2.486 -5.627 -7.481 1.00 93.69 227 LEU A C 1
ATOM 1805 O O . LEU A 1 227 ? -1.534 -5.992 -8.166 1.00 93.69 227 LEU A O 1
ATOM 1809 N N . ASP A 1 228 ? -3.743 -5.895 -7.808 1.00 91.06 228 ASP A N 1
ATOM 1810 C CA . ASP A 1 228 ? -4.136 -6.668 -8.984 1.00 91.06 228 ASP A CA 1
ATOM 1811 C C . ASP A 1 228 ? -5.143 -5.884 -9.829 1.00 91.06 228 ASP A C 1
ATOM 1813 O O . ASP A 1 228 ? -6.339 -5.841 -9.535 1.00 91.06 228 ASP A O 1
ATOM 1817 N N . ASP A 1 229 ? -4.648 -5.304 -10.917 1.00 85.12 229 ASP A N 1
ATOM 1818 C CA . ASP A 1 229 ? -5.431 -4.527 -11.874 1.00 85.12 229 ASP A CA 1
ATOM 1819 C C . ASP A 1 229 ? -6.016 -5.412 -12.987 1.00 85.12 229 ASP A C 1
ATOM 1821 O O . ASP A 1 229 ? -6.656 -4.903 -13.899 1.00 85.12 229 ASP A O 1
ATOM 1825 N N . SER A 1 230 ? -5.871 -6.744 -12.935 1.00 84.25 230 SER A N 1
ATOM 1826 C CA . SER A 1 230 ? -6.136 -7.635 -14.078 1.00 84.25 230 SER A CA 1
ATOM 1827 C C . SER A 1 230 ? -7.540 -7.585 -14.680 1.00 84.25 230 SER A C 1
ATOM 1829 O O . SER A 1 230 ? -7.699 -7.961 -15.850 1.00 84.25 230 SER A O 1
ATOM 1831 N N . LEU A 1 231 ? -8.526 -7.145 -13.898 1.00 81.50 231 LEU A N 1
ATOM 1832 C CA . LEU A 1 231 ? -9.923 -6.980 -14.300 1.00 81.50 231 LEU A CA 1
ATOM 1833 C C . LEU A 1 231 ? -10.278 -5.543 -14.712 1.00 81.50 231 LEU A C 1
ATOM 1835 O O . LEU A 1 231 ? -11.360 -5.326 -15.250 1.00 81.50 231 LEU A O 1
ATOM 1839 N N . LEU A 1 232 ? -9.402 -4.573 -14.457 1.00 75.75 232 LEU A N 1
ATOM 1840 C CA . LEU A 1 232 ? -9.590 -3.190 -14.872 1.00 75.75 232 LEU A CA 1
ATOM 1841 C C . LEU A 1 232 ? -9.377 -3.075 -16.388 1.00 75.75 232 LEU A C 1
ATOM 1843 O O . LEU A 1 232 ? -8.492 -3.724 -16.948 1.00 75.75 232 LEU A O 1
ATOM 1847 N N . THR A 1 233 ? -10.178 -2.255 -17.064 1.00 69.31 233 THR A N 1
ATOM 1848 C CA . THR A 1 233 ? -9.980 -1.942 -18.486 1.00 69.31 233 THR A CA 1
ATOM 1849 C C . THR A 1 233 ? -10.040 -0.434 -18.694 1.00 69.31 233 THR A C 1
ATOM 1851 O O . THR A 1 233 ? -11.033 0.205 -18.344 1.00 69.31 233 THR A O 1
ATOM 1854 N N . THR A 1 234 ? -8.982 0.127 -19.274 1.00 63.06 234 THR A N 1
ATOM 1855 C CA . THR A 1 234 ? -8.791 1.566 -19.500 1.00 63.06 234 THR A CA 1
ATOM 1856 C C . THR A 1 234 ? -8.859 1.857 -21.001 1.00 63.06 234 THR A C 1
ATOM 1858 O O . THR A 1 234 ? -7.864 2.088 -21.677 1.00 63.06 234 THR A O 1
ATOM 1861 N N . SER A 1 235 ? -10.061 1.754 -21.573 1.00 53.91 235 SER A N 1
ATOM 1862 C CA . SER A 1 235 ? -10.260 1.851 -23.027 1.00 53.91 235 SER A CA 1
ATOM 1863 C C . SER A 1 235 ? -10.277 3.290 -23.559 1.00 53.91 235 SER A C 1
ATOM 1865 O O . SER A 1 235 ? -10.158 3.468 -24.766 1.00 53.91 235 SER A O 1
ATOM 1867 N N . ASN A 1 236 ? -10.443 4.312 -22.705 1.00 45.72 236 ASN A N 1
ATOM 1868 C CA . ASN A 1 236 ? -10.852 5.653 -23.155 1.00 45.72 236 ASN A CA 1
ATOM 1869 C C . ASN A 1 236 ? -10.252 6.855 -22.392 1.00 45.72 236 ASN A C 1
ATOM 1871 O O . ASN A 1 236 ? -10.703 7.980 -22.583 1.00 45.72 236 ASN A O 1
ATOM 1875 N N . CYS A 1 237 ? -9.228 6.686 -21.559 1.00 50.31 237 CYS A N 1
ATOM 1876 C CA . CYS A 1 237 ? -8.595 7.794 -20.832 1.00 50.31 237 CYS A CA 1
ATOM 1877 C C . CYS A 1 237 ? -7.530 8.487 -21.706 1.00 50.31 237 CYS A C 1
ATOM 1879 O O . CYS A 1 237 ? -6.323 8.287 -21.577 1.00 50.31 237 CYS A O 1
ATOM 1881 N N . GLY A 1 238 ? -7.983 9.315 -22.651 1.00 45.72 238 GLY A N 1
ATOM 1882 C CA . GLY A 1 238 ? -7.101 10.172 -23.441 1.00 45.72 238 GLY A CA 1
ATOM 1883 C C . GLY A 1 238 ? -6.255 11.093 -22.548 1.00 45.72 238 GLY A C 1
ATOM 1884 O O . GLY A 1 238 ? -6.794 11.888 -21.784 1.00 45.72 238 GLY A O 1
ATOM 1885 N N . GLN A 1 239 ? -4.928 11.002 -22.681 1.00 46.22 239 GLN A N 1
ATOM 1886 C CA . GLN A 1 239 ? -3.900 11.945 -22.195 1.00 46.22 239 GLN A CA 1
ATOM 1887 C C . GLN A 1 239 ? -3.675 12.091 -20.682 1.00 46.22 239 GLN A C 1
ATOM 1889 O O . GLN A 1 239 ? -2.684 12.709 -20.287 1.00 46.22 239 GLN A O 1
ATOM 1894 N N . ALA A 1 240 ? -4.529 11.544 -19.827 1.00 45.28 240 ALA A N 1
ATOM 1895 C CA . ALA A 1 240 ? -4.342 11.653 -18.393 1.00 45.28 240 ALA A CA 1
ATOM 1896 C C . ALA A 1 240 ? -3.502 10.489 -17.850 1.00 45.28 240 ALA A C 1
ATOM 1898 O O . ALA A 1 240 ? -3.863 9.325 -17.994 1.00 45.28 240 ALA A O 1
ATOM 1899 N N . GLY A 1 241 ? -2.357 10.823 -17.256 1.00 58.06 241 GLY A N 1
ATOM 1900 C CA . GLY A 1 241 ? -1.396 9.843 -16.772 1.00 58.06 241 GLY A CA 1
ATOM 1901 C C . GLY A 1 241 ? -1.957 9.008 -15.637 1.00 58.06 241 GLY A C 1
ATOM 1902 O O . GLY A 1 241 ? -2.325 9.568 -14.604 1.00 58.06 241 GLY A O 1
ATOM 1903 N N . GLU A 1 242 ? -2.010 7.693 -15.824 1.00 70.62 242 GLU A N 1
ATOM 1904 C CA . GLU A 1 242 ? -2.425 6.788 -14.759 1.00 70.62 242 GLU A CA 1
ATOM 1905 C C . GLU A 1 242 ? -1.219 6.160 -14.050 1.00 70.62 242 GLU A C 1
ATOM 1907 O O . GLU A 1 242 ? -0.228 5.812 -14.699 1.00 70.62 242 GLU A O 1
ATOM 1912 N N . TYR A 1 243 ? -1.305 5.980 -12.732 1.00 79.69 243 TYR A N 1
ATOM 1913 C CA . TYR A 1 243 ? -0.246 5.393 -11.917 1.00 79.69 243 TYR A CA 1
ATOM 1914 C C . TYR A 1 243 ? -0.809 4.366 -10.932 1.00 79.69 243 TYR A C 1
ATOM 1916 O O . TYR A 1 243 ? -1.826 4.619 -10.293 1.00 79.69 243 TYR A O 1
ATOM 1924 N N . THR A 1 244 ? -0.159 3.215 -10.733 1.00 84.50 244 THR A N 1
ATOM 1925 C CA . THR A 1 244 ? -0.643 2.261 -9.710 1.00 84.50 244 THR A CA 1
ATOM 1926 C C . THR A 1 244 ? -0.258 2.722 -8.294 1.00 84.50 244 THR A C 1
ATOM 1928 O O . THR A 1 244 ? -1.102 2.724 -7.392 1.00 84.50 244 THR A O 1
ATOM 1931 N N . ILE A 1 245 ? 0.998 3.149 -8.104 1.00 91.19 245 ILE A N 1
ATOM 1932 C CA . ILE A 1 245 ? 1.503 3.793 -6.881 1.00 91.19 245 ILE A CA 1
ATOM 1933 C C . ILE A 1 245 ? 2.304 5.037 -7.265 1.00 91.19 245 ILE A C 1
ATOM 1935 O O . ILE A 1 245 ? 3.211 4.961 -8.098 1.00 91.19 245 ILE A O 1
ATOM 1939 N N . PHE A 1 246 ? 2.021 6.160 -6.606 1.00 91.94 246 PHE A N 1
ATOM 1940 C CA . PHE A 1 246 ? 2.712 7.420 -6.853 1.00 91.94 246 PHE A CA 1
ATOM 1941 C C . PHE A 1 246 ? 3.098 8.121 -5.547 1.00 91.94 246 PHE A C 1
ATOM 1943 O O . PHE A 1 246 ? 2.284 8.263 -4.634 1.00 91.94 246 PHE A O 1
ATOM 1950 N N . THR A 1 247 ? 4.353 8.558 -5.449 1.00 93.38 247 THR A N 1
ATOM 1951 C CA . THR A 1 247 ? 4.898 9.263 -4.279 1.00 93.38 247 THR A CA 1
ATOM 1952 C C . THR A 1 247 ? 5.640 10.516 -4.729 1.00 93.38 247 THR A C 1
ATOM 1954 O O . THR A 1 247 ? 6.622 10.397 -5.463 1.00 93.38 247 THR A O 1
ATOM 1957 N N . ASP A 1 248 ? 5.212 11.699 -4.288 1.00 92.31 248 ASP A N 1
ATOM 1958 C CA . ASP A 1 248 ? 5.780 12.989 -4.702 1.00 92.31 248 ASP A CA 1
ATOM 1959 C C . ASP A 1 248 ? 5.922 14.024 -3.565 1.00 92.31 248 ASP A C 1
ATOM 1961 O O . ASP A 1 248 ? 5.699 13.727 -2.387 1.00 92.31 248 ASP A O 1
ATOM 1965 N N . ASP A 1 249 ? 6.367 15.234 -3.918 1.00 93.62 249 ASP A N 1
ATOM 1966 C CA . ASP A 1 249 ? 6.444 16.404 -3.037 1.00 93.62 249 ASP A CA 1
ATOM 1967 C C . ASP A 1 249 ? 7.107 16.126 -1.670 1.00 93.62 249 ASP A C 1
ATOM 1969 O O . ASP A 1 249 ? 6.583 16.442 -0.598 1.00 93.62 249 ASP A O 1
ATOM 1973 N N . GLY A 1 250 ? 8.293 15.509 -1.695 1.00 95.19 250 GLY A N 1
ATOM 1974 C CA . GLY A 1 250 ? 9.093 15.235 -0.495 1.00 95.19 250 GLY A CA 1
ATOM 1975 C C . GLY A 1 250 ? 8.578 14.087 0.382 1.00 95.19 250 GLY A C 1
ATOM 1976 O O . GLY A 1 250 ? 9.025 13.946 1.524 1.00 95.19 250 GLY A O 1
ATOM 1977 N N . SER A 1 251 ? 7.660 13.268 -0.130 1.00 96.38 251 SER A N 1
ATOM 1978 C CA . SER A 1 251 ? 7.078 12.133 0.589 1.00 96.38 251 SER A CA 1
ATOM 1979 C C . SER A 1 251 ? 8.045 10.951 0.726 1.00 96.38 251 SER A C 1
ATOM 1981 O O . SER A 1 251 ? 9.107 10.883 0.100 1.00 96.38 251 SER A O 1
ATOM 1983 N N . GLN A 1 252 ? 7.691 10.009 1.597 1.00 96.19 252 GLN A N 1
ATOM 1984 C CA . GLN A 1 252 ? 8.492 8.842 1.941 1.00 96.19 252 GLN A CA 1
ATOM 1985 C C . GLN A 1 252 ? 7.684 7.559 1.762 1.00 96.19 252 GLN A C 1
ATOM 1987 O O . GLN A 1 252 ? 6.587 7.424 2.304 1.00 96.19 252 GLN A O 1
ATOM 1992 N N . LEU A 1 253 ? 8.266 6.597 1.054 1.00 96.19 253 LEU A N 1
ATOM 1993 C CA . LEU A 1 253 ? 7.728 5.251 0.904 1.00 96.19 253 LEU A CA 1
ATOM 1994 C C . LEU A 1 253 ? 8.749 4.236 1.417 1.00 96.19 253 LEU A C 1
ATOM 1996 O O . LEU A 1 253 ? 9.860 4.147 0.900 1.00 96.19 253 LEU A O 1
ATOM 2000 N N . LEU A 1 254 ? 8.386 3.474 2.441 1.00 97.38 254 LEU A N 1
ATOM 2001 C CA . LEU A 1 254 ? 9.206 2.386 2.961 1.00 97.38 254 LEU A CA 1
ATOM 2002 C C . LEU A 1 254 ? 8.426 1.092 2.795 1.00 97.38 254 LEU A C 1
ATOM 2004 O O . LEU A 1 254 ? 7.365 0.944 3.393 1.00 97.38 254 LEU A O 1
ATOM 2008 N N . ALA A 1 255 ? 8.942 0.164 2.000 1.00 97.56 255 ALA A N 1
ATOM 2009 C CA . ALA A 1 255 ? 8.277 -1.091 1.715 1.00 97.56 255 ALA A CA 1
ATOM 2010 C C . ALA A 1 255 ? 9.229 -2.285 1.803 1.00 97.56 255 ALA A C 1
ATOM 2012 O O . ALA A 1 255 ? 10.322 -2.260 1.242 1.00 97.56 255 ALA A O 1
ATOM 2013 N N . HIS A 1 256 ? 8.797 -3.362 2.453 1.00 98.19 256 HIS A N 1
ATOM 2014 C CA . HIS A 1 256 ? 9.477 -4.649 2.329 1.00 98.19 256 HIS A CA 1
ATOM 2015 C C . HIS A 1 256 ? 9.069 -5.305 1.002 1.00 98.19 256 HIS A C 1
ATOM 2017 O O . HIS A 1 256 ? 9.927 -5.527 0.154 1.00 98.19 256 HIS A O 1
ATOM 2023 N N . LYS A 1 257 ? 7.776 -5.522 0.733 1.00 98.25 257 LYS A N 1
ATOM 2024 C CA . LYS A 1 257 ? 7.339 -6.129 -0.535 1.00 98.25 257 LYS A CA 1
ATOM 2025 C C . LYS A 1 257 ? 6.146 -5.422 -1.175 1.00 98.25 257 LYS A C 1
ATOM 2027 O O . LYS A 1 257 ? 5.119 -5.217 -0.529 1.00 98.25 257 LYS A O 1
ATOM 2032 N N . ILE A 1 258 ? 6.271 -5.110 -2.464 1.00 97.94 258 ILE A N 1
ATOM 2033 C CA . ILE A 1 258 ? 5.197 -4.608 -3.326 1.00 97.94 258 ILE A CA 1
ATOM 2034 C C . ILE A 1 258 ? 5.082 -5.520 -4.548 1.00 97.94 258 ILE A C 1
ATOM 2036 O O . ILE A 1 258 ? 6.051 -5.731 -5.278 1.00 97.94 258 ILE A O 1
ATOM 2040 N N . GLU A 1 259 ? 3.881 -6.036 -4.781 1.00 96.94 259 GLU A N 1
ATOM 2041 C CA . GLU A 1 259 ? 3.515 -6.823 -5.955 1.00 96.94 259 GLU A CA 1
ATOM 2042 C C . GLU A 1 259 ? 2.417 -6.097 -6.729 1.00 96.94 259 GLU A C 1
ATOM 2044 O O . GLU A 1 259 ? 1.372 -5.781 -6.171 1.00 96.94 259 GLU A O 1
ATOM 2049 N N . ILE A 1 260 ? 2.644 -5.853 -8.014 1.00 93.44 260 ILE A N 1
ATOM 2050 C CA . ILE A 1 260 ? 1.680 -5.273 -8.943 1.00 93.44 260 ILE A CA 1
ATOM 2051 C C . ILE A 1 260 ? 1.442 -6.293 -10.060 1.00 93.44 260 ILE A C 1
ATOM 2053 O O . ILE A 1 260 ? 2.369 -6.721 -10.757 1.00 93.44 260 ILE A O 1
ATOM 2057 N N . ILE A 1 261 ? 0.194 -6.720 -10.209 1.00 90.81 261 ILE A N 1
ATOM 2058 C CA . ILE A 1 261 ? -0.248 -7.717 -11.180 1.00 90.81 261 ILE A CA 1
ATOM 2059 C C . ILE A 1 261 ? -1.114 -7.019 -12.220 1.00 90.81 261 ILE A C 1
ATOM 2061 O O . ILE A 1 261 ? -2.156 -6.457 -11.894 1.00 90.81 261 ILE A O 1
ATOM 2065 N N . LYS A 1 262 ? -0.674 -7.103 -13.476 1.00 84.81 262 LYS A N 1
ATOM 2066 C CA . LYS A 1 262 ? -1.319 -6.560 -14.670 1.00 84.81 262 LYS A CA 1
ATOM 2067 C C . LYS A 1 262 ? -1.736 -5.105 -14.466 1.00 84.81 262 LYS A C 1
ATOM 2069 O O . LYS A 1 262 ? -2.909 -4.774 -14.584 1.00 84.81 262 LYS A O 1
ATOM 2074 N N . SER A 1 263 ? -0.766 -4.251 -14.141 1.00 78.88 263 SER A N 1
ATOM 2075 C CA . SER A 1 263 ? -0.984 -2.810 -14.075 1.00 78.88 263 SER A CA 1
ATOM 2076 C C . SER A 1 263 ? -1.535 -2.321 -15.409 1.00 78.88 263 SER A C 1
ATOM 2078 O O . SER A 1 263 ? -0.888 -2.441 -16.455 1.00 78.88 263 SER A O 1
ATOM 2080 N N . ASN A 1 264 ? -2.739 -1.764 -15.354 1.00 73.75 264 ASN A N 1
ATOM 2081 C CA . ASN A 1 264 ? -3.389 -1.145 -16.504 1.00 73.75 264 ASN A CA 1
ATOM 2082 C C . ASN A 1 264 ? -3.170 0.368 -16.559 1.00 73.75 264 ASN A C 1
ATOM 2084 O O . ASN A 1 264 ? -3.750 1.020 -17.421 1.00 73.75 264 ASN A O 1
ATOM 2088 N N . ALA A 1 265 ? -2.329 0.910 -15.673 1.00 73.88 265 ALA A N 1
ATOM 2089 C CA . ALA A 1 265 ? -1.986 2.321 -15.690 1.00 73.88 265 ALA A CA 1
ATOM 2090 C C . ALA A 1 265 ? -1.308 2.700 -17.022 1.00 73.88 265 ALA A C 1
ATOM 2092 O O . ALA A 1 265 ? -0.351 2.055 -17.447 1.00 73.88 265 ALA A O 1
ATOM 2093 N N . THR A 1 266 ? -1.764 3.760 -17.680 1.00 75.62 266 THR A N 1
ATOM 2094 C CA . THR A 1 266 ? -1.174 4.256 -18.933 1.00 75.62 266 THR A CA 1
ATOM 2095 C C . THR A 1 266 ? 0.212 4.891 -18.764 1.00 75.62 266 THR A C 1
ATOM 2097 O O . THR A 1 266 ? 1.030 4.787 -19.680 1.00 75.62 266 THR A O 1
ATOM 2100 N N . ASN A 1 267 ? 0.519 5.498 -17.607 1.00 81.44 267 ASN A N 1
ATOM 2101 C CA . ASN A 1 267 ? 1.828 6.099 -17.337 1.00 81.44 267 ASN A CA 1
ATOM 2102 C C . ASN A 1 267 ? 2.744 5.138 -16.585 1.00 81.44 267 ASN A C 1
ATOM 2104 O O . ASN A 1 267 ? 3.548 4.480 -17.229 1.00 81.44 267 ASN A O 1
ATOM 2108 N N . GLU A 1 268 ? 2.664 5.044 -15.254 1.00 86.81 268 GLU A N 1
ATOM 2109 C CA . GLU A 1 268 ? 3.689 4.325 -14.479 1.00 86.81 268 GLU A CA 1
ATOM 2110 C C . GLU A 1 268 ? 3.112 3.268 -13.548 1.00 86.81 268 GLU A C 1
ATOM 2112 O O . GLU A 1 268 ? 2.190 3.531 -12.780 1.00 86.81 268 GLU A O 1
ATOM 2117 N N . GLY A 1 269 ? 3.718 2.081 -13.515 1.00 89.19 269 GLY A N 1
ATOM 2118 C CA . GLY A 1 269 ? 3.364 1.093 -12.493 1.00 89.19 269 GLY A CA 1
ATOM 2119 C C . GLY A 1 269 ? 3.741 1.597 -11.094 1.00 89.19 269 GLY A C 1
ATOM 2120 O O . GLY A 1 269 ? 2.966 1.517 -10.145 1.00 89.19 269 GLY A O 1
ATOM 2121 N N . PHE A 1 270 ? 4.929 2.183 -10.962 1.00 93.12 270 PHE A N 1
ATOM 2122 C CA . PHE A 1 270 ? 5.449 2.698 -9.696 1.00 93.12 270 PHE A CA 1
ATOM 2123 C C . PHE A 1 270 ? 6.264 3.983 -9.920 1.00 93.12 270 PHE A C 1
ATOM 2125 O O . PHE A 1 270 ? 7.268 3.931 -10.630 1.00 93.12 270 PHE A O 1
ATOM 2132 N N . CYS A 1 271 ? 5.880 5.115 -9.307 1.00 92.81 271 CYS A N 1
ATOM 2133 C CA . CYS A 1 271 ? 6.610 6.402 -9.378 1.00 92.81 271 CYS A CA 1
ATOM 2134 C C . CYS A 1 271 ? 7.139 6.829 -8.008 1.00 92.81 271 CYS A C 1
ATOM 2136 O O . CYS A 1 271 ? 6.388 6.872 -7.030 1.00 92.81 271 CYS A O 1
ATOM 2138 N N . VAL A 1 272 ? 8.398 7.269 -7.965 1.00 93.81 272 VAL A N 1
ATOM 2139 C CA . VAL A 1 272 ? 8.967 8.028 -6.839 1.00 93.81 272 VAL A CA 1
ATOM 2140 C C . VAL A 1 272 ? 9.550 9.318 -7.374 1.00 93.81 272 VAL A C 1
ATOM 2142 O O . VAL A 1 272 ? 10.491 9.302 -8.173 1.00 93.81 272 VAL A O 1
ATOM 2145 N N . CYS A 1 273 ? 8.950 10.432 -6.975 1.00 92.12 273 CYS A N 1
ATOM 2146 C CA . CYS A 1 273 ? 8.967 11.645 -7.767 1.00 92.12 273 CYS A CA 1
ATOM 2147 C C . CYS A 1 273 ? 9.177 12.904 -6.875 1.00 92.12 273 CYS A C 1
ATOM 2149 O O . CYS A 1 273 ? 9.019 12.837 -5.659 1.00 92.12 273 CYS A O 1
ATOM 2151 N N . GLN A 1 274 ? 9.659 14.027 -7.426 1.00 91.56 274 GLN A N 1
ATOM 2152 C CA . GLN A 1 274 ? 9.739 15.358 -6.767 1.00 91.56 274 GLN A CA 1
ATOM 2153 C C . GLN A 1 274 ? 10.279 15.379 -5.317 1.00 91.56 274 GLN A C 1
ATOM 2155 O O . GLN A 1 274 ? 9.545 15.512 -4.341 1.00 91.56 274 GLN A O 1
ATOM 2160 N N . ASN A 1 275 ? 11.596 15.268 -5.154 1.00 92.44 275 ASN A N 1
ATOM 2161 C CA . ASN A 1 275 ? 12.307 15.273 -3.870 1.00 92.44 275 ASN A CA 1
ATOM 2162 C C . ASN A 1 275 ? 11.904 14.160 -2.886 1.00 92.44 275 ASN A C 1
ATOM 2164 O O . ASN A 1 275 ? 12.414 14.135 -1.762 1.00 92.44 275 ASN A O 1
ATOM 2168 N N . SER A 1 276 ? 11.067 13.211 -3.300 1.00 95.62 276 SER A N 1
ATOM 2169 C CA . SER A 1 276 ? 10.651 12.086 -2.465 1.00 95.62 276 SER A CA 1
ATOM 2170 C C . SER A 1 276 ? 11.752 11.060 -2.257 1.00 95.62 276 SER A C 1
ATOM 2172 O O . SER A 1 276 ? 12.791 11.058 -2.934 1.00 95.62 276 SER A O 1
ATOM 2174 N N . ARG A 1 277 ? 11.511 10.176 -1.289 1.00 95.00 277 ARG A N 1
ATOM 2175 C CA . ARG A 1 277 ? 12.399 9.072 -0.946 1.00 95.00 277 ARG A CA 1
ATOM 2176 C C . ARG A 1 277 ? 11.654 7.751 -0.957 1.00 95.00 277 ARG A C 1
ATOM 2178 O O . ARG A 1 277 ? 10.559 7.661 -0.410 1.00 95.00 277 ARG A O 1
ATOM 2185 N N . ALA A 1 278 ? 12.284 6.720 -1.504 1.00 95.62 278 ALA A N 1
ATOM 2186 C CA . ALA A 1 278 ? 11.778 5.360 -1.399 1.00 95.62 278 ALA A CA 1
ATOM 2187 C C . ALA A 1 278 ? 12.857 4.388 -0.929 1.00 95.62 278 ALA A C 1
ATOM 2189 O O . ALA A 1 278 ? 13.998 4.457 -1.387 1.00 95.62 278 ALA A O 1
ATOM 2190 N N . TYR A 1 279 ? 12.470 3.481 -0.038 1.00 97.50 279 TYR A N 1
ATOM 2191 C CA . TYR A 1 279 ? 13.209 2.275 0.307 1.00 97.50 279 TYR A CA 1
ATOM 2192 C C . TYR A 1 279 ? 12.296 1.083 0.033 1.00 97.50 279 TYR A C 1
ATOM 2194 O O . TYR A 1 279 ? 11.277 0.948 0.704 1.00 97.50 279 TYR A O 1
ATOM 2202 N N . VAL A 1 280 ? 12.622 0.251 -0.954 1.00 97.56 280 VAL A N 1
ATOM 2203 C CA . VAL A 1 280 ? 11.815 -0.921 -1.319 1.00 97.56 280 VAL A CA 1
ATOM 2204 C C . VAL A 1 280 ? 12.705 -2.153 -1.395 1.00 97.56 280 VAL A C 1
ATOM 2206 O O . VAL A 1 280 ? 13.672 -2.161 -2.151 1.00 97.56 280 VAL A O 1
ATOM 2209 N N . GLU A 1 281 ? 12.412 -3.206 -0.637 1.00 98.00 281 GLU A N 1
ATOM 2210 C CA . GLU A 1 281 ? 13.228 -4.425 -0.705 1.00 98.00 281 GLU A CA 1
ATOM 2211 C C . GLU A 1 281 ? 12.866 -5.265 -1.943 1.00 98.00 281 GLU A C 1
ATOM 2213 O O . GLU A 1 281 ? 13.728 -5.561 -2.767 1.00 98.00 281 GLU A O 1
ATOM 2218 N N . TYR A 1 282 ? 11.582 -5.549 -2.161 1.00 98.19 282 TYR A N 1
ATOM 2219 C CA . TYR A 1 282 ? 11.110 -6.306 -3.323 1.00 98.19 282 TYR A CA 1
ATOM 2220 C C . TYR A 1 282 ? 9.987 -5.567 -4.045 1.00 98.19 282 TYR A C 1
ATOM 2222 O O . TYR A 1 282 ? 8.904 -5.371 -3.493 1.00 98.19 282 TYR A O 1
ATOM 2230 N N . LEU A 1 283 ? 10.229 -5.202 -5.302 1.00 97.69 283 LEU A N 1
ATOM 2231 C CA . LEU A 1 283 ? 9.245 -4.624 -6.209 1.00 97.69 283 LEU A CA 1
ATOM 2232 C C . LEU A 1 283 ? 9.024 -5.567 -7.394 1.00 97.69 283 LEU A C 1
ATOM 2234 O O . LEU A 1 283 ? 9.938 -5.820 -8.179 1.00 97.69 283 LEU A O 1
ATOM 2238 N N . ILE A 1 284 ? 7.809 -6.090 -7.526 1.00 96.69 284 ILE A N 1
ATOM 2239 C CA . ILE A 1 284 ? 7.449 -7.064 -8.558 1.00 96.69 284 ILE A CA 1
ATOM 2240 C C . ILE A 1 284 ? 6.316 -6.491 -9.403 1.00 96.69 284 ILE A C 1
ATOM 2242 O O . ILE A 1 284 ? 5.252 -6.189 -8.878 1.00 96.69 284 ILE A O 1
ATOM 2246 N N . LEU A 1 285 ? 6.533 -6.375 -10.711 1.00 93.25 285 LEU A N 1
ATOM 2247 C CA . LEU A 1 285 ? 5.526 -6.018 -11.705 1.00 93.25 285 LEU A CA 1
ATOM 2248 C C . LEU A 1 285 ? 5.368 -7.186 -12.682 1.00 93.25 285 LEU A C 1
ATOM 2250 O O . LEU A 1 285 ? 6.336 -7.647 -13.289 1.00 93.25 285 LEU A O 1
ATOM 2254 N N . SER A 1 286 ? 4.151 -7.691 -12.848 1.00 90.06 286 SER A N 1
ATOM 2255 C CA . SER A 1 286 ? 3.898 -8.897 -13.650 1.00 90.06 286 SER A CA 1
ATOM 2256 C C . SER A 1 286 ? 2.601 -8.813 -14.439 1.00 90.06 286 SER A C 1
ATOM 2258 O O . SER A 1 286 ? 1.824 -7.895 -14.229 1.00 90.06 286 SER A O 1
ATOM 2260 N N . GLY A 1 287 ? 2.351 -9.770 -15.336 1.00 75.69 287 GLY A N 1
ATOM 2261 C CA . GLY A 1 287 ? 1.012 -9.990 -15.891 1.00 75.69 287 GLY A CA 1
ATOM 2262 C C . GLY A 1 287 ? 0.608 -9.144 -17.104 1.00 75.69 287 GLY A C 1
ATOM 2263 O O . GLY A 1 287 ? -0.587 -9.053 -17.362 1.00 75.69 287 GLY A O 1
ATOM 2264 N N . GLY A 1 288 ? 1.546 -8.572 -17.869 1.00 66.50 288 GLY A N 1
ATOM 2265 C CA . GLY A 1 288 ? 1.198 -7.840 -19.099 1.00 66.50 288 GLY A CA 1
ATOM 2266 C C . GLY A 1 288 ? 0.917 -6.356 -18.852 1.00 66.50 288 GLY A C 1
ATOM 2267 O O . GLY A 1 288 ? -0.207 -5.909 -19.049 1.00 66.50 288 GLY A O 1
ATOM 2268 N N . ASN A 1 289 ? 1.913 -5.615 -18.365 1.00 69.88 289 ASN A N 1
ATOM 2269 C CA . ASN A 1 289 ? 1.776 -4.208 -17.987 1.00 69.88 289 ASN A CA 1
ATOM 2270 C C . ASN A 1 289 ? 1.882 -3.293 -19.217 1.00 69.88 289 ASN A C 1
ATOM 2272 O O . ASN A 1 289 ? 2.852 -3.396 -19.962 1.00 69.88 289 ASN A O 1
ATOM 2276 N N . ASN A 1 290 ? 0.948 -2.361 -19.408 1.00 68.19 290 ASN A N 1
ATOM 2277 C CA . ASN A 1 290 ? 0.982 -1.399 -20.526 1.00 68.19 290 ASN A CA 1
ATOM 2278 C C . ASN A 1 290 ? 1.504 -0.007 -20.118 1.00 68.19 290 ASN A C 1
ATOM 2280 O O . ASN A 1 290 ? 1.327 0.958 -20.858 1.00 68.19 290 ASN A O 1
ATOM 2284 N N . ASN A 1 291 ? 2.158 0.097 -18.959 1.00 75.88 291 ASN A N 1
ATOM 2285 C CA . ASN A 1 291 ? 2.661 1.358 -18.415 1.00 75.88 291 ASN A CA 1
ATOM 2286 C C . ASN A 1 291 ? 3.752 1.965 -19.296 1.00 75.88 291 ASN A C 1
ATOM 2288 O O . ASN A 1 291 ? 4.740 1.281 -19.555 1.00 75.88 291 ASN A O 1
ATOM 2292 N N . TYR A 1 292 ? 3.664 3.250 -19.653 1.00 85.06 292 TYR A N 1
ATOM 2293 C CA . TYR A 1 292 ? 4.784 4.011 -20.218 1.00 85.06 292 TYR A CA 1
ATOM 2294 C C . TYR A 1 292 ? 6.133 3.682 -19.548 1.00 85.06 292 TYR A C 1
ATOM 2296 O O . TYR A 1 292 ? 7.068 3.323 -20.263 1.00 85.06 292 TYR A O 1
ATOM 2304 N N . ASN A 1 293 ? 6.249 3.665 -18.218 1.00 88.38 293 ASN A N 1
ATOM 2305 C CA . ASN A 1 293 ? 7.330 2.963 -17.520 1.00 88.38 293 ASN A CA 1
ATOM 2306 C C . ASN A 1 293 ? 6.787 1.974 -16.480 1.00 88.38 293 ASN A C 1
ATOM 2308 O O . ASN A 1 293 ? 5.911 2.291 -15.683 1.00 88.38 293 ASN A O 1
ATOM 2312 N N . GLY A 1 294 ? 7.373 0.778 -16.386 1.00 90.25 294 GLY A N 1
ATOM 2313 C CA . GLY A 1 294 ? 7.070 -0.108 -15.256 1.00 90.25 294 GLY A CA 1
ATOM 2314 C C . GLY A 1 294 ? 7.432 0.564 -13.923 1.00 90.25 294 GLY A C 1
ATOM 2315 O O . GLY A 1 294 ? 6.613 0.681 -13.015 1.00 90.25 294 GLY A O 1
ATOM 2316 N N . VAL A 1 295 ? 8.661 1.072 -13.832 1.00 93.25 295 VAL A N 1
ATOM 2317 C CA . VAL A 1 295 ? 9.175 1.809 -12.670 1.00 93.25 295 VAL A CA 1
ATOM 2318 C C . VAL A 1 295 ? 9.762 3.139 -13.124 1.00 93.25 295 VAL A C 1
ATOM 2320 O O . VAL A 1 295 ? 10.651 3.157 -13.976 1.00 93.25 295 VAL A O 1
ATOM 2323 N N . LEU A 1 296 ? 9.328 4.238 -12.508 1.00 93.38 296 LEU A N 1
ATOM 2324 C CA . LEU A 1 296 ? 9.856 5.581 -12.718 1.00 93.38 296 LEU A CA 1
ATOM 2325 C C . LEU A 1 296 ? 10.416 6.161 -11.412 1.00 93.38 296 LEU A C 1
ATOM 2327 O O . LEU A 1 296 ? 9.733 6.264 -10.397 1.00 93.38 296 LEU A O 1
ATOM 2331 N N . ILE A 1 297 ? 11.663 6.618 -11.454 1.00 93.38 297 ILE A N 1
ATOM 2332 C CA . ILE A 1 297 ? 12.265 7.453 -10.411 1.00 93.38 297 ILE A CA 1
ATOM 2333 C C . ILE A 1 297 ? 12.559 8.803 -11.061 1.00 93.38 297 ILE A C 1
ATOM 2335 O O . ILE A 1 297 ? 13.464 8.878 -11.889 1.00 93.38 297 ILE A O 1
ATOM 2339 N N . ASN A 1 298 ? 11.799 9.852 -10.732 1.00 91.75 298 ASN A N 1
ATOM 2340 C CA . ASN A 1 298 ? 11.872 11.136 -11.439 1.00 91.75 298 ASN A CA 1
ATOM 2341 C C . ASN A 1 298 ? 12.060 12.339 -10.509 1.00 91.75 298 ASN A C 1
ATOM 2343 O O . ASN A 1 298 ? 11.172 12.670 -9.733 1.00 91.75 298 ASN A O 1
ATOM 2347 N N . ALA A 1 299 ? 13.184 13.048 -10.606 1.00 90.12 299 ALA A N 1
ATOM 2348 C CA . ALA A 1 299 ? 13.490 14.175 -9.716 1.00 90.12 299 ALA A CA 1
ATOM 2349 C C . ALA A 1 299 ? 13.407 13.803 -8.220 1.00 90.12 299 ALA A C 1
ATOM 2351 O O . ALA A 1 299 ? 13.106 14.644 -7.379 1.00 90.12 299 ALA A O 1
ATOM 2352 N N . ALA A 1 300 ? 13.636 12.531 -7.878 1.00 89.75 300 ALA A N 1
ATOM 2353 C CA . ALA A 1 300 ? 13.602 12.040 -6.506 1.00 89.75 300 ALA A CA 1
ATOM 2354 C C . ALA A 1 300 ? 14.867 12.444 -5.735 1.00 89.75 300 ALA A C 1
ATOM 2356 O O . ALA A 1 300 ? 15.969 12.489 -6.294 1.00 89.75 300 ALA A O 1
ATOM 2357 N N . SER A 1 301 ? 14.725 12.641 -4.422 1.00 91.38 301 SER A N 1
ATOM 2358 C CA . SER A 1 301 ? 15.874 12.854 -3.534 1.00 91.38 301 SER A CA 1
ATOM 2359 C C . SER A 1 301 ? 16.712 11.584 -3.411 1.00 91.38 301 SER A C 1
ATOM 2361 O O . SER A 1 301 ? 17.939 11.637 -3.464 1.00 91.38 301 SER A O 1
ATOM 2363 N N . SER A 1 302 ? 16.065 10.432 -3.227 1.00 91.12 302 SER A N 1
ATOM 2364 C CA . SER A 1 302 ? 16.765 9.150 -3.160 1.00 91.12 302 SER A CA 1
ATOM 2365 C C . SER A 1 302 ? 15.827 7.979 -3.417 1.00 91.12 302 SER A C 1
ATOM 2367 O O . SER A 1 302 ? 14.763 7.910 -2.807 1.00 91.12 302 SER A O 1
ATOM 2369 N N . ALA A 1 303 ? 16.250 7.005 -4.209 1.00 92.81 303 ALA A N 1
ATOM 2370 C CA . ALA A 1 303 ? 15.568 5.718 -4.307 1.00 92.81 303 ALA A CA 1
ATOM 2371 C C . ALA A 1 303 ? 16.550 4.591 -3.985 1.00 92.81 303 ALA A C 1
ATOM 2373 O O . ALA A 1 303 ? 17.569 4.456 -4.657 1.00 92.81 303 ALA A O 1
ATOM 2374 N N . TYR A 1 304 ? 16.250 3.798 -2.960 1.00 95.62 304 TYR A N 1
ATOM 2375 C CA . TYR A 1 304 ? 16.935 2.547 -2.665 1.00 95.62 304 TYR A CA 1
ATOM 2376 C C . TYR A 1 304 ? 15.973 1.401 -2.961 1.00 95.62 304 TYR A C 1
ATOM 2378 O O . TYR A 1 304 ? 14.959 1.267 -2.280 1.00 95.62 304 TYR A O 1
ATOM 2386 N N . ILE A 1 305 ? 16.266 0.589 -3.975 1.00 96.00 305 ILE A N 1
ATOM 2387 C CA . ILE A 1 305 ? 15.440 -0.573 -4.311 1.00 96.00 305 ILE A CA 1
ATOM 2388 C C . ILE A 1 305 ? 16.320 -1.817 -4.373 1.00 96.00 305 ILE A C 1
ATOM 2390 O O . ILE A 1 305 ? 17.235 -1.895 -5.187 1.00 96.00 305 ILE A O 1
ATOM 2394 N N . HIS A 1 306 ? 16.086 -2.804 -3.514 1.00 96.19 306 HIS A N 1
ATOM 2395 C CA . HIS A 1 306 ? 16.950 -3.981 -3.483 1.00 96.19 306 HIS A CA 1
ATOM 2396 C C . HIS A 1 306 ? 16.696 -4.892 -4.696 1.00 96.19 306 HIS A C 1
ATOM 2398 O O . HIS A 1 306 ? 17.624 -5.219 -5.436 1.00 96.19 306 HIS A O 1
ATOM 2404 N N . SER A 1 307 ? 15.446 -5.248 -4.982 1.00 97.19 307 SER A N 1
ATOM 2405 C CA . SER A 1 307 ? 15.115 -6.069 -6.145 1.00 97.19 307 SER A CA 1
ATOM 2406 C C . SER A 1 307 ? 13.924 -5.531 -6.919 1.00 97.19 307 SER A C 1
ATOM 2408 O O . SER A 1 307 ? 12.864 -5.277 -6.351 1.00 97.19 307 SER A O 1
ATOM 2410 N N . ILE A 1 308 ? 14.104 -5.390 -8.231 1.00 97.56 308 ILE A N 1
ATOM 2411 C CA . ILE A 1 308 ? 13.045 -5.096 -9.192 1.00 97.56 308 ILE A CA 1
ATOM 2412 C C . ILE A 1 308 ? 12.894 -6.300 -10.116 1.00 97.56 308 ILE A C 1
ATOM 2414 O O . ILE A 1 308 ? 13.847 -6.688 -10.791 1.00 97.56 308 ILE A O 1
ATOM 2418 N N . THR A 1 309 ? 11.689 -6.857 -10.196 1.00 96.38 309 THR A N 1
ATOM 2419 C CA . THR A 1 309 ? 11.325 -7.879 -11.184 1.00 96.38 309 THR A CA 1
ATOM 2420 C C . THR A 1 309 ? 10.184 -7.367 -12.047 1.00 96.38 309 THR A C 1
ATOM 2422 O O . THR A 1 309 ? 9.126 -7.038 -11.525 1.00 96.38 309 THR A O 1
ATOM 2425 N N . ILE A 1 310 ? 10.381 -7.315 -13.363 1.00 93.12 310 ILE A N 1
ATOM 2426 C CA . ILE A 1 310 ? 9.364 -6.893 -14.331 1.00 93.12 310 ILE A CA 1
ATOM 2427 C C . ILE A 1 310 ? 9.173 -8.000 -15.364 1.00 93.12 310 ILE A C 1
ATOM 2429 O O . ILE A 1 310 ? 10.134 -8.442 -15.998 1.00 93.12 310 ILE A O 1
ATOM 2433 N N . SER A 1 311 ? 7.931 -8.432 -15.566 1.00 90.62 311 SER A N 1
ATOM 2434 C CA . SER A 1 311 ? 7.571 -9.397 -16.608 1.00 90.62 311 SER A CA 1
ATOM 2435 C C . SER A 1 311 ? 6.416 -8.892 -17.466 1.00 90.62 311 SER A C 1
ATOM 2437 O O . SER A 1 311 ? 5.398 -8.425 -16.950 1.00 90.62 311 SER A O 1
ATOM 2439 N N . GLY A 1 312 ? 6.587 -8.979 -18.788 1.00 83.44 312 GLY A N 1
ATOM 2440 C CA . GLY A 1 312 ? 5.540 -8.640 -19.750 1.00 83.44 312 GLY A CA 1
ATOM 2441 C C . GLY A 1 312 ? 5.172 -7.157 -19.777 1.00 83.44 312 GLY A C 1
ATOM 2442 O O . GLY A 1 312 ? 3.996 -6.843 -19.866 1.00 83.44 312 GLY A O 1
ATOM 2443 N N . ASN A 1 313 ? 6.125 -6.234 -19.635 1.00 83.00 313 ASN A N 1
ATOM 2444 C CA . ASN A 1 313 ? 5.833 -4.813 -19.852 1.00 83.00 313 ASN A CA 1
ATOM 2445 C C . ASN A 1 313 ? 5.816 -4.512 -21.362 1.00 83.00 313 ASN A C 1
ATOM 2447 O O . ASN A 1 313 ? 6.755 -4.866 -22.061 1.00 83.00 313 ASN A O 1
ATOM 2451 N N . SER A 1 314 ? 4.783 -3.869 -21.883 1.00 81.00 314 SER A N 1
ATOM 2452 C CA . SER A 1 314 ? 4.655 -3.496 -23.304 1.00 81.00 314 SER A CA 1
ATOM 2453 C C . SER A 1 314 ? 4.782 -1.995 -23.552 1.00 81.00 314 SER A C 1
ATOM 2455 O O . SER A 1 314 ? 4.692 -1.562 -24.698 1.00 81.00 314 SER A O 1
ATOM 2457 N N . GLY A 1 315 ? 5.007 -1.210 -22.496 1.00 81.19 315 GLY A N 1
ATOM 2458 C CA . GLY A 1 315 ? 5.120 0.245 -22.545 1.00 81.19 315 GLY A CA 1
ATOM 2459 C C . GLY A 1 315 ? 6.400 0.808 -23.151 1.00 81.19 315 GLY A C 1
ATOM 2460 O O . GLY A 1 315 ? 6.977 0.228 -24.053 1.00 81.19 315 GLY A O 1
ATOM 2461 N N . HIS A 1 316 ? 6.890 1.954 -22.678 1.00 85.25 316 HIS A N 1
ATOM 2462 C CA . HIS A 1 316 ? 8.096 2.584 -23.228 1.00 85.25 316 HIS A CA 1
ATOM 2463 C C . HIS A 1 316 ? 9.383 2.140 -22.515 1.00 85.25 316 HIS A C 1
ATOM 2465 O O . HIS A 1 316 ? 10.352 1.788 -23.184 1.00 85.25 316 HIS A O 1
ATOM 2471 N N . ASN A 1 317 ? 9.428 2.092 -21.180 1.00 89.69 317 ASN A N 1
ATOM 2472 C CA . ASN A 1 317 ? 10.584 1.574 -20.441 1.00 89.69 317 ASN A CA 1
ATOM 2473 C C . ASN A 1 317 ? 10.192 0.516 -19.398 1.00 89.69 317 ASN A C 1
ATOM 2475 O O . ASN A 1 317 ? 9.116 0.566 -18.815 1.00 89.69 317 ASN A O 1
ATOM 2479 N N . GLY A 1 318 ? 11.087 -0.430 -19.101 1.00 91.12 318 GLY A N 1
ATOM 2480 C CA . GLY A 1 318 ? 10.941 -1.271 -17.907 1.00 91.12 318 GLY A CA 1
ATOM 2481 C C . GLY A 1 318 ? 11.222 -0.463 -16.638 1.00 91.12 318 GLY A C 1
ATOM 2482 O O . GLY A 1 318 ? 10.341 -0.270 -15.807 1.00 91.12 318 GLY A O 1
ATOM 2483 N N . VAL A 1 319 ? 12.445 0.058 -16.525 1.00 93.44 319 VAL A N 1
ATOM 2484 C CA . VAL A 1 319 ? 12.870 0.960 -15.443 1.00 93.44 319 VAL A CA 1
ATOM 2485 C C . VAL A 1 319 ? 13.415 2.252 -16.043 1.00 93.44 319 VAL A C 1
ATOM 2487 O O . VAL A 1 319 ? 14.284 2.203 -16.913 1.00 93.44 319 VAL A O 1
ATOM 2490 N N . ALA A 1 320 ? 12.952 3.402 -15.558 1.00 93.12 320 ALA A N 1
ATOM 2491 C CA . ALA A 1 320 ? 13.435 4.722 -15.942 1.00 93.12 320 ALA A CA 1
ATOM 2492 C C . ALA A 1 320 ? 13.884 5.529 -14.714 1.00 93.12 320 ALA A C 1
ATOM 2494 O O . ALA A 1 320 ? 13.134 5.710 -13.757 1.00 93.12 320 ALA A O 1
ATOM 2495 N N . ILE A 1 321 ? 15.115 6.042 -14.755 1.00 91.88 321 ILE A N 1
ATOM 2496 C CA . ILE A 1 321 ? 15.691 6.927 -13.738 1.00 91.88 321 ILE A CA 1
ATOM 2497 C C . ILE A 1 321 ? 15.973 8.281 -14.390 1.00 91.88 321 ILE A C 1
ATOM 2499 O O . ILE A 1 321 ? 16.931 8.447 -15.154 1.00 91.88 321 ILE A O 1
ATOM 2503 N N . ASN A 1 322 ? 15.139 9.259 -14.057 1.00 88.25 322 ASN A N 1
ATOM 2504 C CA . ASN A 1 322 ? 15.180 10.621 -14.562 1.00 88.25 322 ASN A CA 1
ATOM 2505 C C . ASN A 1 322 ? 15.560 11.578 -13.427 1.00 88.25 322 ASN A C 1
ATOM 2507 O O . ASN A 1 322 ? 14.902 11.631 -12.394 1.00 88.25 322 ASN A O 1
ATOM 2511 N N . THR A 1 323 ? 16.628 12.353 -13.606 1.00 83.19 323 THR A N 1
ATOM 2512 C CA . THR A 1 323 ? 16.928 13.512 -12.740 1.00 83.19 323 THR A CA 1
ATOM 2513 C C . THR A 1 323 ? 17.016 13.211 -11.231 1.00 83.19 323 THR A C 1
ATOM 2515 O O . THR A 1 323 ? 16.757 14.081 -10.408 1.00 83.19 323 THR A O 1
ATOM 2518 N N . ALA A 1 324 ? 17.351 11.979 -10.835 1.00 82.62 324 ALA A N 1
ATOM 2519 C CA . ALA A 1 324 ? 17.448 11.598 -9.426 1.00 82.62 324 ALA A CA 1
ATOM 2520 C C . ALA A 1 324 ? 18.779 12.057 -8.814 1.00 82.62 324 ALA A C 1
ATOM 2522 O O . ALA A 1 324 ? 19.840 11.884 -9.426 1.00 82.62 324 ALA A O 1
ATOM 2523 N N . SER A 1 325 ? 18.743 12.568 -7.579 1.00 85.56 325 SER A N 1
ATOM 2524 C CA . SER A 1 325 ? 19.970 12.898 -6.837 1.00 85.56 325 SER A CA 1
ATOM 2525 C C . SER A 1 325 ? 20.781 11.640 -6.516 1.00 85.56 325 SER A C 1
ATOM 2527 O O . SER A 1 325 ? 22.003 11.634 -6.653 1.00 85.56 325 SER A O 1
ATOM 2529 N N . SER A 1 326 ? 20.105 10.554 -6.137 1.00 86.19 326 SER A N 1
ATOM 2530 C CA . SER A 1 326 ? 20.720 9.237 -5.977 1.00 86.19 326 SER A CA 1
ATOM 2531 C C . SER A 1 326 ? 19.706 8.126 -6.239 1.00 86.19 326 SER A C 1
ATOM 2533 O O . SER A 1 326 ? 18.600 8.143 -5.695 1.00 86.19 326 SER A O 1
ATOM 2535 N N . ALA A 1 327 ? 20.084 7.144 -7.048 1.00 88.38 327 ALA A N 1
ATOM 2536 C CA . ALA A 1 327 ? 19.342 5.900 -7.205 1.00 88.38 327 ALA A CA 1
ATOM 2537 C C . ALA A 1 327 ? 20.285 4.721 -6.956 1.00 88.38 327 ALA A C 1
ATOM 2539 O O . ALA A 1 327 ? 21.265 4.548 -7.677 1.00 88.38 327 ALA A O 1
ATOM 2540 N N . TYR A 1 328 ? 19.996 3.918 -5.936 1.00 92.06 328 TYR A N 1
ATOM 2541 C CA . TYR A 1 328 ? 20.719 2.695 -5.617 1.00 92.06 328 TYR A CA 1
ATOM 2542 C C . TYR A 1 328 ? 19.796 1.502 -5.836 1.00 92.06 328 TYR A C 1
ATOM 2544 O O . TYR A 1 328 ? 18.805 1.342 -5.125 1.00 92.06 328 TYR A O 1
ATOM 2552 N N . ILE A 1 329 ? 20.115 0.666 -6.820 1.00 93.00 329 ILE A N 1
ATOM 2553 C CA . ILE A 1 329 ? 19.337 -0.523 -7.148 1.00 93.00 329 ILE A CA 1
ATOM 2554 C C . ILE A 1 329 ? 20.243 -1.749 -7.101 1.00 93.00 329 ILE A C 1
ATOM 2556 O O . ILE A 1 329 ? 21.252 -1.805 -7.799 1.00 93.00 329 ILE A O 1
ATOM 2560 N N . HIS A 1 330 ? 19.924 -2.752 -6.285 1.00 91.62 330 HIS A N 1
ATOM 2561 C CA . HIS A 1 330 ? 20.805 -3.919 -6.184 1.00 91.62 330 HIS A CA 1
ATOM 2562 C C . HIS A 1 330 ? 20.595 -4.899 -7.354 1.00 91.62 330 HIS A C 1
ATOM 2564 O O . HIS A 1 330 ? 21.550 -5.298 -8.021 1.00 91.62 330 HIS A O 1
ATOM 2570 N N . SER A 1 331 ? 19.354 -5.240 -7.688 1.00 94.94 331 SER A N 1
ATOM 2571 C CA . SER A 1 331 ? 19.063 -6.144 -8.804 1.00 94.94 331 SER A CA 1
ATOM 2572 C C . SER A 1 331 ? 17.867 -5.689 -9.626 1.00 94.94 331 SER A C 1
ATOM 2574 O O . SER A 1 331 ? 16.847 -5.260 -9.089 1.00 94.94 331 SER A O 1
ATOM 2576 N N . ILE A 1 332 ? 18.001 -5.797 -10.946 1.00 96.38 332 ILE A N 1
ATOM 2577 C CA . ILE A 1 332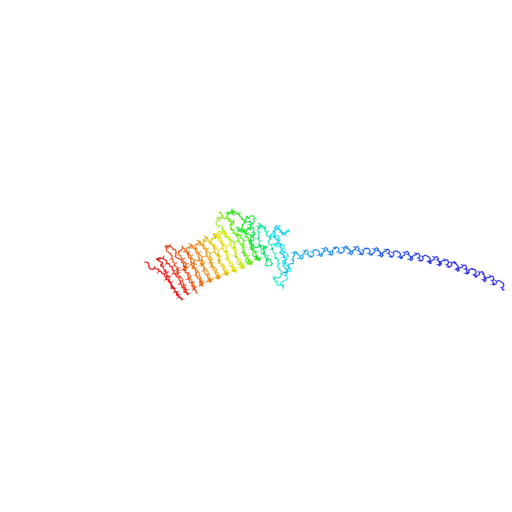 ? 16.922 -5.589 -11.909 1.00 96.38 332 ILE A CA 1
ATOM 2578 C C . ILE A 1 332 ? 16.822 -6.839 -12.776 1.00 96.38 332 ILE A C 1
ATOM 2580 O O . ILE A 1 332 ? 17.782 -7.189 -13.458 1.00 96.38 332 ILE A O 1
ATOM 2584 N N . THR A 1 333 ? 15.654 -7.476 -12.793 1.00 95.62 333 THR A N 1
ATOM 2585 C CA . THR A 1 333 ? 15.320 -8.571 -13.709 1.00 95.62 333 THR A CA 1
ATOM 2586 C C . THR A 1 333 ? 14.145 -8.154 -14.579 1.00 95.62 333 THR A C 1
ATOM 2588 O O . THR A 1 333 ? 13.071 -7.851 -14.066 1.00 95.62 333 THR A O 1
ATOM 2591 N N . ILE A 1 334 ? 14.330 -8.134 -15.899 1.00 92.06 334 ILE A N 1
ATOM 2592 C CA . ILE A 1 334 ? 13.280 -7.781 -16.862 1.00 92.06 334 ILE A CA 1
ATOM 2593 C C . ILE A 1 334 ? 13.153 -8.900 -17.886 1.00 92.06 334 ILE A C 1
ATOM 2595 O O . ILE A 1 334 ? 14.134 -9.245 -18.544 1.00 92.06 334 ILE A O 1
ATOM 2599 N N . SER A 1 335 ? 11.940 -9.421 -18.057 1.00 90.19 335 SER A N 1
ATOM 2600 C CA . SER A 1 335 ? 11.658 -10.479 -19.028 1.00 90.19 335 SER A CA 1
ATOM 2601 C C . SER A 1 335 ? 10.419 -10.202 -19.873 1.00 90.19 335 SER A C 1
ATOM 2603 O O . SER A 1 335 ? 9.434 -9.644 -19.384 1.00 90.19 335 SER A O 1
ATOM 2605 N N . GLY A 1 336 ? 10.466 -10.588 -21.150 1.00 81.44 336 GLY A N 1
ATOM 2606 C CA . GLY A 1 336 ? 9.322 -10.477 -22.061 1.00 81.44 336 GLY A CA 1
ATOM 2607 C C . GLY A 1 336 ? 8.808 -9.045 -22.243 1.00 81.44 336 GLY A C 1
ATOM 2608 O O . GLY A 1 336 ? 7.615 -8.849 -22.447 1.00 81.44 336 GLY A O 1
ATOM 2609 N N . ASN A 1 337 ? 9.673 -8.038 -22.094 1.00 79.38 337 ASN A N 1
ATOM 2610 C CA . ASN A 1 337 ? 9.323 -6.629 -22.255 1.00 79.38 337 ASN A CA 1
ATOM 2611 C C . ASN A 1 337 ? 9.511 -6.204 -23.721 1.00 79.38 337 ASN A C 1
ATOM 2613 O O . ASN A 1 337 ? 10.611 -6.319 -24.274 1.00 79.38 337 ASN A O 1
ATOM 2617 N N . SER A 1 338 ? 8.449 -5.704 -24.351 1.00 79.44 338 SER A N 1
ATOM 2618 C CA . SER A 1 338 ? 8.469 -5.235 -25.744 1.00 79.44 338 SER A CA 1
ATO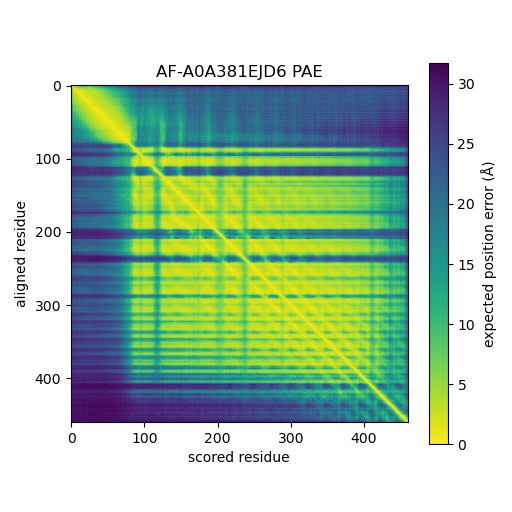M 2619 C C . SER A 1 338 ? 8.683 -3.727 -25.879 1.00 79.44 338 SER A C 1
ATOM 2621 O O . SER A 1 338 ? 8.724 -3.214 -26.996 1.00 79.44 338 SER A O 1
ATOM 2623 N N . GLY A 1 339 ? 8.827 -3.018 -24.759 1.00 76.75 339 GLY A N 1
ATOM 2624 C CA . GLY A 1 339 ? 8.956 -1.571 -24.725 1.00 76.75 339 GLY A CA 1
ATOM 2625 C C . GLY A 1 339 ? 10.305 -1.017 -25.148 1.00 76.75 339 GLY A C 1
ATOM 2626 O O . GLY A 1 339 ? 11.305 -1.716 -25.081 1.00 76.75 339 GLY A O 1
ATOM 2627 N N . HIS A 1 340 ? 10.351 0.253 -25.558 1.00 83.50 340 HIS A N 1
ATOM 2628 C CA . HIS A 1 340 ? 11.517 0.922 -26.155 1.00 83.50 340 HIS A CA 1
ATOM 2629 C C . HIS A 1 340 ? 12.857 0.716 -25.412 1.00 83.50 340 HIS A C 1
ATOM 2631 O O . HIS A 1 340 ? 13.862 0.435 -26.069 1.00 83.50 340 HIS A O 1
ATOM 2637 N N . ASN A 1 341 ? 12.910 0.795 -24.074 1.00 88.19 341 ASN A N 1
ATOM 2638 C CA . ASN A 1 341 ? 14.108 0.423 -23.308 1.00 88.19 341 ASN A CA 1
ATOM 2639 C C . ASN A 1 341 ? 13.828 -0.588 -22.180 1.00 88.19 341 ASN A C 1
ATOM 2641 O O . ASN A 1 341 ? 12.800 -0.541 -21.509 1.00 88.19 341 ASN A O 1
ATOM 2645 N N . GLY A 1 342 ? 14.791 -1.471 -21.894 1.00 89.62 342 GLY A N 1
ATOM 2646 C CA . GLY A 1 342 ? 14.775 -2.262 -20.657 1.00 89.62 342 GLY A CA 1
ATOM 2647 C C . GLY A 1 342 ? 15.015 -1.369 -19.437 1.00 89.62 342 GLY A C 1
ATOM 2648 O O . GLY A 1 342 ? 14.130 -1.197 -18.603 1.00 89.62 342 GLY A O 1
ATOM 2649 N N . VAL A 1 343 ? 16.199 -0.759 -19.379 1.00 91.69 343 VAL A N 1
ATOM 2650 C CA . VAL A 1 343 ? 16.604 0.211 -18.354 1.00 91.69 343 VAL A CA 1
ATOM 2651 C C . VAL A 1 343 ? 17.053 1.507 -19.025 1.00 91.69 343 VAL A C 1
ATOM 2653 O O . VAL A 1 343 ? 17.892 1.477 -19.924 1.00 91.69 343 VAL A O 1
ATOM 2656 N N . LEU A 1 344 ? 16.523 2.641 -18.571 1.00 91.50 344 LEU A N 1
ATOM 2657 C CA . LEU A 1 344 ? 16.911 3.986 -18.989 1.00 91.50 344 LEU A CA 1
ATOM 2658 C C . LEU A 1 344 ? 17.433 4.782 -17.788 1.00 91.50 344 LEU A C 1
ATOM 2660 O O . LEU A 1 344 ? 16.730 4.952 -16.796 1.00 91.50 344 LEU A O 1
ATOM 2664 N N . ILE A 1 345 ? 18.638 5.333 -17.907 1.00 89.56 345 ILE A N 1
ATOM 2665 C CA . ILE A 1 345 ? 19.213 6.301 -16.970 1.00 89.56 345 ILE A CA 1
ATOM 2666 C C . ILE A 1 345 ? 19.449 7.591 -17.750 1.00 89.56 345 ILE A C 1
ATOM 2668 O O . ILE A 1 345 ? 20.383 7.671 -18.548 1.00 89.56 345 ILE A O 1
ATOM 2672 N N . ASN A 1 346 ? 18.591 8.594 -17.559 1.00 84.69 346 ASN A N 1
ATOM 2673 C CA . ASN A 1 346 ? 18.662 9.812 -18.359 1.00 84.69 346 ASN A CA 1
ATOM 2674 C C . ASN A 1 346 ? 19.597 10.859 -17.742 1.00 84.69 346 ASN A C 1
ATOM 2676 O O . ASN A 1 346 ? 20.626 11.151 -18.323 1.00 84.69 346 ASN A O 1
ATOM 2680 N N . ALA A 1 347 ? 19.280 11.398 -16.563 1.00 78.81 347 ALA A N 1
ATOM 2681 C CA . ALA A 1 347 ? 19.996 12.547 -15.986 1.00 78.81 347 ALA A CA 1
ATOM 2682 C C . ALA A 1 347 ? 20.257 12.403 -14.476 1.00 78.81 347 ALA A C 1
ATOM 2684 O O . ALA A 1 347 ? 20.053 13.336 -13.709 1.00 78.81 347 ALA A O 1
ATOM 2685 N N . ALA A 1 348 ? 20.646 11.213 -14.017 1.00 77.38 348 ALA A N 1
ATOM 2686 C CA . ALA A 1 348 ? 20.921 10.992 -12.597 1.00 77.38 348 ALA A CA 1
ATOM 2687 C C . ALA A 1 348 ? 22.270 11.606 -12.174 1.00 77.38 348 ALA A C 1
ATOM 2689 O O . ALA A 1 348 ? 23.274 11.447 -12.876 1.00 77.38 348 ALA A O 1
ATOM 2690 N N . SER A 1 349 ? 22.314 12.242 -10.998 1.00 81.00 349 SER A N 1
ATOM 2691 C CA . SER A 1 349 ? 23.573 12.692 -10.382 1.00 81.00 349 SER A CA 1
ATOM 2692 C C . SER A 1 349 ? 24.443 11.492 -9.994 1.00 81.00 349 SER A C 1
ATOM 2694 O O . SER A 1 349 ? 25.640 11.456 -10.290 1.00 81.00 349 SER A O 1
ATOM 2696 N N . SER A 1 350 ? 23.820 10.470 -9.401 1.00 82.00 350 SER A N 1
ATOM 2697 C CA . SER A 1 350 ? 24.422 9.152 -9.228 1.00 82.00 350 SER A CA 1
ATOM 2698 C C . SER A 1 350 ? 23.384 8.043 -9.379 1.00 82.00 350 SER A C 1
ATOM 2700 O O . SER A 1 350 ? 22.359 8.041 -8.696 1.00 82.00 350 SER A O 1
ATOM 2702 N N . ALA A 1 351 ? 23.659 7.085 -10.262 1.00 83.12 351 ALA A N 1
ATOM 2703 C CA . ALA A 1 351 ? 22.918 5.834 -10.362 1.00 83.12 351 ALA A CA 1
ATOM 2704 C C . ALA A 1 351 ? 23.866 4.661 -10.088 1.00 83.12 351 ALA A C 1
ATOM 2706 O O . ALA A 1 351 ? 24.797 4.427 -10.853 1.00 83.12 351 ALA A O 1
ATOM 2707 N N . HIS A 1 352 ? 23.632 3.919 -9.011 1.00 87.69 352 HIS A N 1
ATOM 2708 C CA . HIS A 1 352 ? 24.366 2.710 -8.656 1.00 87.69 352 HIS A CA 1
ATOM 2709 C C . HIS A 1 352 ? 23.466 1.500 -8.870 1.00 87.69 352 HIS A C 1
ATOM 2711 O O . HIS A 1 352 ? 22.492 1.326 -8.144 1.00 87.69 352 HIS A O 1
ATOM 2717 N N . ILE A 1 353 ? 23.792 0.661 -9.847 1.00 86.88 353 ILE A N 1
ATOM 2718 C CA . ILE A 1 353 ? 23.062 -0.570 -10.133 1.00 86.88 353 ILE A CA 1
ATOM 2719 C C . ILE A 1 353 ? 24.011 -1.756 -9.992 1.00 86.88 353 ILE A C 1
ATOM 2721 O O . ILE A 1 353 ? 25.010 -1.841 -10.700 1.00 86.88 353 ILE A O 1
ATOM 2725 N N . HIS A 1 354 ? 23.745 -2.689 -9.080 1.00 85.75 354 HIS A N 1
ATOM 2726 C CA . HIS A 1 354 ? 24.662 -3.817 -8.907 1.00 85.75 354 HIS A CA 1
ATOM 2727 C C . HIS A 1 354 ? 24.494 -4.860 -10.024 1.00 85.75 354 HIS A C 1
ATOM 2729 O O . HIS A 1 354 ? 25.470 -5.221 -10.676 1.00 85.75 354 HIS A O 1
ATOM 2735 N N . SER A 1 355 ? 23.272 -5.288 -10.335 1.00 89.00 355 SER A N 1
ATOM 2736 C CA . SER A 1 355 ? 23.040 -6.284 -11.387 1.00 89.00 355 SER A CA 1
ATOM 2737 C C . SER A 1 355 ? 21.826 -5.964 -12.253 1.00 89.00 355 SER A C 1
ATOM 2739 O O . SER A 1 355 ? 20.781 -5.539 -11.760 1.00 89.00 355 SER A O 1
ATOM 2741 N N . ILE A 1 356 ? 21.969 -6.182 -13.561 1.00 90.88 356 ILE A N 1
ATOM 2742 C CA . ILE A 1 356 ? 20.882 -6.102 -14.538 1.00 90.88 356 ILE A CA 1
ATOM 2743 C C . ILE A 1 356 ? 20.828 -7.419 -15.304 1.00 90.88 356 ILE A C 1
ATOM 2745 O O . ILE A 1 356 ? 21.808 -7.803 -15.939 1.00 90.88 356 ILE A O 1
ATOM 2749 N N . THR A 1 357 ? 19.670 -8.072 -15.291 1.00 91.62 357 THR A N 1
ATOM 2750 C CA . THR A 1 357 ? 19.357 -9.239 -16.115 1.00 91.62 357 THR A CA 1
ATOM 2751 C C . THR A 1 357 ? 18.176 -8.914 -17.019 1.00 91.62 357 THR A C 1
ATOM 2753 O O . THR A 1 357 ? 17.095 -8.571 -16.545 1.00 91.62 357 THR A O 1
ATOM 2756 N N . ILE A 1 358 ? 18.376 -9.017 -18.330 1.00 88.31 358 ILE A N 1
ATOM 2757 C CA . ILE A 1 358 ? 17.341 -8.779 -19.337 1.00 88.31 358 ILE A CA 1
ATOM 2758 C C . ILE A 1 358 ? 17.221 -10.009 -20.239 1.00 88.31 358 ILE A C 1
ATOM 2760 O O . ILE A 1 358 ? 18.219 -10.435 -20.820 1.00 88.31 358 ILE A O 1
ATOM 2764 N N . SER A 1 359 ? 16.016 -10.560 -20.402 1.00 86.00 359 SER A N 1
ATOM 2765 C CA . SER A 1 359 ? 15.784 -11.735 -21.253 1.00 86.00 359 SER A CA 1
ATOM 2766 C C . SER A 1 359 ? 14.513 -11.650 -22.102 1.00 86.00 359 SER A C 1
ATOM 2768 O O . SER A 1 359 ? 13.460 -11.235 -21.629 1.00 86.00 359 SER A O 1
ATOM 2770 N N . GLY A 1 360 ? 14.584 -12.060 -23.373 1.00 75.44 360 GLY A N 1
ATOM 2771 C CA . GLY A 1 360 ? 13.384 -12.183 -24.218 1.00 75.44 360 GLY A CA 1
ATOM 2772 C C . GLY A 1 360 ? 12.688 -10.854 -24.546 1.00 75.44 360 GLY A C 1
ATOM 2773 O O . GLY A 1 360 ? 11.477 -10.836 -24.738 1.00 75.44 360 GLY A O 1
ATOM 2774 N N . ASN A 1 361 ? 13.425 -9.739 -24.562 1.00 76.12 361 ASN A N 1
ATOM 2775 C CA . ASN A 1 361 ? 12.877 -8.408 -24.853 1.00 76.12 361 ASN A CA 1
ATOM 2776 C C . ASN A 1 361 ? 13.032 -8.046 -26.345 1.00 76.12 361 ASN A C 1
ATOM 2778 O O . ASN A 1 361 ? 13.982 -8.484 -26.991 1.00 76.12 361 ASN A O 1
ATOM 2782 N N . SER A 1 362 ? 12.169 -7.181 -26.885 1.00 76.56 362 SER A N 1
ATOM 2783 C CA . SER A 1 362 ? 12.215 -6.758 -28.307 1.00 76.56 362 SER A CA 1
ATOM 2784 C C . SER A 1 362 ? 12.396 -5.247 -28.526 1.00 76.56 362 SER A C 1
ATOM 2786 O O . SER A 1 362 ? 12.388 -4.770 -29.655 1.00 76.56 362 SER A O 1
ATOM 2788 N N . GLY A 1 363 ? 12.572 -4.479 -27.450 1.00 76.50 363 GLY A N 1
ATOM 2789 C CA . GLY A 1 363 ? 12.691 -3.019 -27.464 1.00 76.50 363 GLY A CA 1
ATOM 2790 C C . GLY A 1 363 ? 14.023 -2.430 -27.917 1.00 76.50 363 GLY A C 1
ATOM 2791 O O . GLY A 1 363 ? 15.065 -3.014 -27.633 1.00 76.50 363 GLY A O 1
ATOM 2792 N N . HIS A 1 364 ? 14.018 -1.220 -28.489 1.00 78.94 364 HIS A N 1
ATOM 2793 C CA . HIS A 1 364 ? 15.178 -0.513 -29.063 1.00 78.94 364 HIS A CA 1
ATOM 2794 C C . HIS A 1 364 ? 16.504 -0.640 -28.275 1.00 78.94 364 HIS A C 1
ATOM 2796 O O . HIS A 1 364 ? 17.500 -1.069 -28.864 1.00 78.94 364 HIS A O 1
ATOM 2802 N N . ASN A 1 365 ? 16.544 -0.358 -26.960 1.00 82.56 365 ASN A N 1
ATOM 2803 C CA . ASN A 1 365 ? 17.754 -0.548 -26.132 1.00 82.56 365 ASN A CA 1
ATOM 2804 C C . ASN A 1 365 ? 17.547 -1.481 -24.927 1.00 82.56 365 ASN A C 1
ATOM 2806 O O . ASN A 1 365 ? 16.453 -1.599 -24.377 1.00 82.56 365 ASN A O 1
ATOM 2810 N N . GLY A 1 366 ? 18.604 -2.188 -24.517 1.00 83.25 366 GLY A N 1
ATOM 2811 C CA . GLY A 1 366 ? 18.597 -3.039 -23.323 1.00 83.25 366 GLY A CA 1
ATOM 2812 C C . GLY A 1 366 ? 18.817 -2.179 -22.106 1.00 83.25 366 GLY A C 1
ATOM 2813 O O . GLY A 1 366 ? 17.924 -2.017 -21.280 1.00 83.25 366 GLY A O 1
ATOM 2814 N N . VAL A 1 367 ? 19.987 -1.555 -22.083 1.00 87.00 367 VAL A N 1
ATOM 2815 C CA . VAL A 1 367 ? 20.352 -0.512 -21.136 1.00 87.00 367 VAL A CA 1
ATOM 2816 C C . VAL A 1 367 ? 20.749 0.735 -21.925 1.00 87.00 367 VAL A C 1
ATOM 2818 O O . VAL A 1 367 ? 21.611 0.668 -22.802 1.00 87.00 367 VAL A O 1
ATOM 2821 N N . LEU A 1 368 ? 20.120 1.867 -21.621 1.00 86.88 368 LEU A N 1
ATOM 2822 C CA . LEU A 1 368 ? 20.453 3.183 -22.157 1.00 86.88 368 LEU A CA 1
ATOM 2823 C C . LEU A 1 368 ? 20.865 4.110 -21.013 1.00 86.88 368 LEU A C 1
ATOM 2825 O O . LEU A 1 368 ? 20.109 4.314 -20.069 1.00 86.88 368 LEU A O 1
ATOM 2829 N N . ILE A 1 369 ? 22.048 4.702 -21.126 1.00 83.69 369 ILE A N 1
ATOM 2830 C CA . ILE A 1 369 ? 22.584 5.708 -20.210 1.00 83.69 369 ILE A CA 1
ATOM 2831 C C . ILE A 1 369 ? 22.851 6.968 -21.029 1.00 83.69 369 ILE A C 1
ATOM 2833 O O . ILE A 1 369 ? 23.695 6.941 -21.919 1.00 83.69 369 ILE A O 1
ATOM 2837 N N . ASN A 1 370 ? 22.122 8.051 -20.777 1.00 82.44 370 ASN A N 1
ATOM 2838 C CA . ASN A 1 370 ? 22.185 9.265 -21.591 1.00 82.44 370 ASN A CA 1
ATOM 2839 C C . ASN A 1 370 ? 23.102 10.325 -20.958 1.00 82.44 370 ASN A C 1
ATOM 2841 O O . ASN A 1 370 ? 24.312 10.228 -21.083 1.00 82.44 370 ASN A O 1
ATOM 2845 N N . THR A 1 371 ? 22.587 11.281 -20.193 1.00 75.44 371 THR A N 1
ATOM 2846 C CA . THR A 1 371 ? 23.330 12.413 -19.606 1.00 75.44 371 THR A CA 1
ATOM 2847 C C . THR A 1 371 ? 23.519 12.297 -18.085 1.00 75.44 371 THR A C 1
ATOM 2849 O O . THR A 1 371 ? 23.430 13.288 -17.362 1.00 75.44 371 THR A O 1
ATOM 2852 N N . ALA A 1 372 ? 23.726 11.092 -17.556 1.00 70.50 372 ALA A N 1
ATOM 2853 C CA . ALA A 1 372 ? 24.023 10.880 -16.144 1.00 70.50 372 ALA A CA 1
ATOM 2854 C C . ALA A 1 372 ? 25.435 11.378 -15.781 1.00 70.50 372 ALA A C 1
ATOM 2856 O O . ALA A 1 372 ? 26.424 11.038 -16.439 1.00 70.50 372 ALA A O 1
ATOM 2857 N N . SER A 1 373 ? 25.540 12.119 -14.675 1.00 72.94 373 SER A N 1
ATOM 2858 C CA . SER A 1 373 ? 26.827 12.581 -14.131 1.00 72.94 373 SER A CA 1
ATOM 2859 C C . SER A 1 373 ? 27.703 11.401 -13.702 1.00 72.94 373 SER A C 1
ATOM 2861 O O . SER A 1 373 ? 28.922 11.411 -13.886 1.00 72.94 373 SER A O 1
ATOM 2863 N N . SER A 1 374 ? 27.083 10.352 -13.153 1.00 71.06 374 SER A N 1
ATOM 2864 C CA . SER A 1 374 ? 27.739 9.071 -12.910 1.00 71.06 374 SER A CA 1
ATOM 2865 C C . SER A 1 374 ? 26.743 7.911 -12.914 1.00 71.06 374 SER A C 1
ATOM 2867 O O . SER A 1 374 ? 25.714 7.952 -12.239 1.00 71.06 374 SER A O 1
ATOM 2869 N N . ALA A 1 375 ? 27.062 6.866 -13.676 1.00 74.31 375 ALA A N 1
ATOM 2870 C CA . ALA A 1 375 ? 26.368 5.586 -13.627 1.00 74.31 375 ALA A CA 1
ATOM 2871 C C . ALA A 1 375 ? 27.376 4.485 -13.280 1.00 74.31 375 ALA A C 1
ATOM 2873 O O . ALA A 1 375 ? 28.336 4.259 -14.018 1.00 74.31 375 ALA A O 1
ATOM 2874 N N . TYR A 1 376 ? 27.164 3.817 -12.151 1.00 79.69 376 TYR A N 1
ATOM 2875 C CA . TYR A 1 376 ? 27.957 2.692 -11.679 1.00 79.69 376 TYR A CA 1
ATOM 2876 C C . TYR A 1 376 ? 27.162 1.415 -11.883 1.00 79.69 376 TYR A C 1
ATOM 2878 O O . TYR A 1 376 ? 26.150 1.228 -11.211 1.00 79.69 376 TYR A O 1
ATOM 2886 N N . ILE A 1 377 ? 27.606 0.541 -12.785 1.00 79.06 377 ILE A N 1
ATOM 2887 C CA . ILE A 1 377 ? 26.930 -0.739 -13.027 1.00 79.06 377 ILE A CA 1
ATOM 2888 C C . ILE A 1 377 ? 27.902 -1.887 -12.779 1.00 79.06 377 ILE A C 1
ATOM 2890 O O . ILE A 1 377 ? 28.955 -1.931 -13.398 1.00 79.06 377 ILE A O 1
ATOM 2894 N N . HIS A 1 378 ? 27.608 -2.811 -11.863 1.00 77.00 378 HIS A N 1
ATOM 2895 C CA . HIS A 1 378 ? 28.559 -3.895 -11.586 1.00 77.00 378 HIS A CA 1
ATOM 2896 C C . HIS A 1 378 ? 28.436 -5.056 -12.579 1.00 77.00 378 HIS A C 1
ATOM 2898 O O . HIS A 1 378 ? 29.451 -5.515 -13.084 1.00 77.00 378 HIS A O 1
ATOM 2904 N N . SER A 1 379 ? 27.243 -5.548 -12.905 1.00 79.75 379 SER A N 1
ATOM 2905 C CA . SER A 1 379 ? 27.095 -6.651 -13.864 1.00 79.75 379 SER A CA 1
ATOM 2906 C C . SER A 1 379 ? 25.867 -6.500 -14.746 1.00 79.75 379 SER A C 1
ATOM 2908 O O . SER A 1 379 ? 24.802 -6.079 -14.293 1.00 79.75 379 SER A O 1
ATOM 2910 N N . ILE A 1 380 ? 26.018 -6.870 -16.016 1.00 81.69 380 ILE A N 1
ATOM 2911 C CA . ILE A 1 380 ? 24.951 -6.826 -17.014 1.00 81.69 380 ILE A CA 1
ATOM 2912 C C . ILE A 1 380 ? 24.895 -8.177 -17.719 1.00 81.69 380 ILE A C 1
ATOM 2914 O O . ILE A 1 380 ? 25.871 -8.602 -18.329 1.00 81.69 380 ILE A O 1
ATOM 2918 N N . THR A 1 381 ? 23.741 -8.832 -17.674 1.00 83.50 381 THR A N 1
ATOM 2919 C CA . THR A 1 381 ? 23.437 -10.012 -18.484 1.00 83.50 381 THR A CA 1
ATOM 2920 C C . THR A 1 381 ? 22.240 -9.711 -19.367 1.00 83.50 381 THR A C 1
ATOM 2922 O O . THR A 1 381 ? 21.157 -9.400 -18.876 1.00 83.50 381 THR A O 1
ATOM 2925 N N . ILE A 1 382 ? 22.417 -9.807 -20.680 1.00 78.88 382 ILE A N 1
ATOM 2926 C CA . ILE A 1 382 ? 21.334 -9.611 -21.643 1.00 78.88 382 ILE A CA 1
ATOM 2927 C C . ILE A 1 382 ? 21.282 -10.820 -22.568 1.00 78.88 382 ILE A C 1
ATOM 2929 O O . ILE A 1 382 ? 22.287 -11.171 -23.183 1.00 78.88 382 ILE A O 1
ATOM 2933 N N . SER A 1 383 ? 20.112 -11.450 -22.667 1.00 76.50 383 SER A N 1
ATOM 2934 C CA . SER A 1 383 ? 19.931 -12.672 -23.449 1.00 76.50 383 SER A CA 1
ATOM 2935 C C . SER A 1 383 ? 18.663 -12.675 -24.304 1.00 76.50 383 SER A C 1
ATOM 2937 O O . SER A 1 383 ? 17.645 -12.097 -23.926 1.00 76.50 383 SER A O 1
ATOM 2939 N N . GLY A 1 384 ? 18.714 -13.328 -25.468 1.00 67.44 384 GLY A N 1
ATOM 2940 C CA . GLY A 1 384 ? 17.524 -13.599 -26.290 1.00 67.44 384 GLY A CA 1
ATOM 2941 C C . GLY A 1 384 ? 16.747 -12.343 -26.703 1.00 67.44 384 GLY A C 1
ATOM 2942 O O . GLY A 1 384 ? 15.520 -12.352 -26.685 1.00 67.44 384 GLY A O 1
ATOM 2943 N N . ARG A 1 385 ? 17.455 -11.247 -27.003 1.00 73.19 385 ARG A N 1
ATOM 2944 C CA . ARG A 1 385 ? 16.876 -9.959 -27.415 1.00 73.19 385 ARG A CA 1
ATOM 2945 C C . ARG A 1 385 ? 16.863 -9.815 -28.937 1.00 73.19 385 ARG A C 1
ATOM 2947 O O . ARG A 1 385 ? 17.770 -10.313 -29.599 1.00 73.19 385 ARG A O 1
ATOM 2954 N N . SER A 1 386 ? 15.871 -9.106 -29.477 1.00 66.69 386 SER A N 1
ATOM 2955 C CA . SER A 1 386 ? 15.695 -8.872 -30.925 1.00 66.69 386 SER A CA 1
ATOM 2956 C C . SER A 1 386 ? 15.719 -7.392 -31.324 1.00 66.69 386 SER A C 1
ATOM 2958 O O . SER A 1 386 ? 14.841 -6.903 -32.028 1.00 66.69 386 SER A O 1
ATOM 2960 N N . ALA A 1 387 ? 16.727 -6.651 -30.861 1.00 67.38 387 ALA A N 1
ATOM 2961 C CA . ALA A 1 387 ? 16.697 -5.189 -30.829 1.00 67.38 387 ALA A CA 1
ATOM 2962 C C . ALA A 1 387 ? 17.988 -4.497 -31.292 1.00 67.38 387 ALA A C 1
ATOM 2964 O O . ALA A 1 387 ? 19.033 -5.125 -31.402 1.00 67.38 387 ALA A O 1
ATOM 2965 N N . HIS A 1 388 ? 17.922 -3.173 -31.490 1.00 67.50 388 HIS A N 1
ATOM 2966 C CA . HIS A 1 388 ? 19.008 -2.355 -32.044 1.00 67.50 388 HIS A CA 1
ATOM 2967 C C . HIS A 1 388 ? 20.278 -2.303 -31.181 1.00 67.50 388 HIS A C 1
ATOM 2969 O O . HIS A 1 388 ? 21.368 -2.522 -31.705 1.00 67.50 388 HIS A O 1
ATOM 2975 N N . ASN A 1 389 ? 20.177 -2.017 -29.876 1.00 75.19 389 ASN A N 1
ATOM 2976 C CA . ASN A 1 389 ? 21.359 -1.951 -29.003 1.00 75.19 389 ASN A CA 1
ATOM 2977 C C . ASN A 1 389 ? 21.175 -2.778 -27.732 1.00 75.19 389 ASN A C 1
ATOM 2979 O O . ASN A 1 389 ? 20.130 -2.711 -27.084 1.00 75.19 389 ASN A O 1
ATOM 2983 N N . HIS A 1 390 ? 22.198 -3.522 -27.314 1.00 76.44 390 HIS A N 1
ATOM 2984 C CA . HIS A 1 390 ? 22.184 -4.157 -25.990 1.00 76.44 390 HIS A CA 1
ATOM 2985 C C . HIS A 1 390 ? 22.534 -3.135 -24.900 1.00 76.44 390 HIS A C 1
ATOM 2987 O O . HIS A 1 390 ? 21.777 -2.988 -23.939 1.00 76.44 390 HIS A O 1
ATOM 2993 N N . LEU A 1 391 ? 23.608 -2.365 -25.100 1.00 78.44 391 LEU A N 1
ATOM 2994 C CA . LEU A 1 391 ? 24.028 -1.266 -24.229 1.00 78.44 391 LEU A CA 1
ATOM 2995 C C . LEU A 1 391 ? 24.334 0.003 -25.046 1.00 78.44 391 LEU A C 1
ATOM 2997 O O . LEU A 1 391 ? 25.110 -0.035 -25.999 1.00 78.44 391 LEU A O 1
ATOM 3001 N N . LEU A 1 392 ? 23.774 1.145 -24.652 1.00 78.25 392 LEU A N 1
ATOM 3002 C CA . LEU A 1 392 ? 24.089 2.456 -25.228 1.00 78.25 392 LEU A CA 1
ATOM 3003 C C . LEU A 1 392 ? 24.421 3.456 -24.115 1.00 78.25 392 LEU A C 1
ATOM 3005 O O . LEU A 1 392 ? 23.623 3.667 -23.209 1.00 78.25 392 LEU A O 1
ATOM 3009 N N . VAL A 1 393 ? 25.590 4.088 -24.209 1.00 75.94 393 VAL A N 1
ATOM 3010 C CA . VAL A 1 393 ? 26.058 5.160 -23.322 1.00 75.94 393 VAL A CA 1
ATOM 3011 C C . VAL A 1 393 ? 26.283 6.417 -24.163 1.00 75.94 393 VAL A C 1
ATOM 3013 O O . VAL A 1 393 ? 27.141 6.426 -25.044 1.00 75.94 393 VAL A O 1
ATOM 3016 N N . ALA A 1 394 ? 25.516 7.477 -23.935 1.00 70.31 394 ALA A N 1
ATOM 3017 C CA . ALA A 1 394 ? 25.460 8.651 -24.801 1.00 70.31 394 ALA A CA 1
ATOM 3018 C C . ALA A 1 394 ? 25.662 9.953 -24.016 1.00 70.31 394 ALA A C 1
ATOM 3020 O O . ALA A 1 394 ? 24.696 10.555 -23.591 1.00 70.31 394 ALA A O 1
ATOM 3021 N N . ALA A 1 395 ? 26.905 10.426 -23.906 1.00 64.25 395 ALA A N 1
ATOM 3022 C CA . ALA A 1 395 ? 27.328 11.620 -23.163 1.00 64.25 395 ALA A CA 1
ATOM 3023 C C . ALA A 1 395 ? 27.317 11.470 -21.625 1.00 64.25 395 ALA A C 1
ATOM 3025 O O . ALA A 1 395 ? 27.208 12.453 -20.897 1.00 64.25 395 ALA A O 1
ATOM 3026 N N . SER A 1 396 ? 27.500 10.238 -21.133 1.00 65.31 396 SER A N 1
ATOM 3027 C CA . SER A 1 396 ? 27.629 9.897 -19.705 1.00 65.31 396 SER A CA 1
ATOM 3028 C C . SER A 1 396 ? 28.993 9.331 -19.341 1.00 65.31 396 SER A C 1
ATOM 3030 O O . SER A 1 396 ? 29.675 8.729 -20.173 1.00 65.31 396 SER A O 1
ATOM 3032 N N . ARG A 1 397 ? 29.329 9.401 -18.048 1.00 65.12 397 ARG A N 1
ATOM 3033 C CA . ARG A 1 397 ? 30.382 8.565 -17.462 1.00 65.12 397 ARG A CA 1
ATOM 3034 C C . ARG A 1 397 ? 29.793 7.242 -16.962 1.00 65.12 397 ARG A C 1
ATOM 3036 O O . ARG A 1 397 ? 29.118 7.222 -15.932 1.00 65.12 397 ARG A O 1
ATOM 3043 N N . LEU A 1 398 ? 30.071 6.146 -17.672 1.00 66.25 398 LEU A N 1
ATOM 3044 C CA . LEU A 1 398 ? 29.794 4.786 -17.196 1.00 66.25 398 LEU A CA 1
ATOM 3045 C C . LEU A 1 398 ? 31.040 4.240 -16.495 1.00 66.25 398 LEU A C 1
ATOM 3047 O O . LEU A 1 398 ? 32.108 4.141 -17.097 1.00 66.25 398 LEU A O 1
ATOM 3051 N N . ILE A 1 399 ? 30.884 3.841 -15.238 1.00 64.56 399 ILE A N 1
ATOM 3052 C CA . ILE A 1 399 ? 31.880 3.064 -14.506 1.00 64.56 399 ILE A CA 1
ATOM 3053 C C . ILE A 1 399 ? 31.291 1.670 -14.311 1.00 64.56 399 ILE A C 1
ATOM 3055 O O . ILE A 1 399 ? 30.426 1.461 -13.462 1.00 64.56 399 ILE A O 1
ATOM 3059 N N . SER A 1 400 ? 31.734 0.725 -15.135 1.00 60.84 400 SER A N 1
ATOM 3060 C CA . SER A 1 400 ? 31.341 -0.674 -15.033 1.00 60.84 400 SER A CA 1
ATOM 3061 C C . SER A 1 400 ? 32.480 -1.501 -14.453 1.00 60.84 400 SER A C 1
ATOM 3063 O O . SER A 1 400 ? 33.544 -1.575 -15.058 1.00 60.84 400 SER A O 1
ATOM 3065 N N . ASN A 1 401 ? 32.262 -2.131 -13.297 1.00 55.00 401 ASN A N 1
ATOM 3066 C CA . ASN A 1 401 ? 33.308 -2.837 -12.535 1.00 55.00 401 ASN A CA 1
ATOM 3067 C C . ASN A 1 401 ? 33.044 -4.349 -12.387 1.00 55.00 401 ASN A C 1
ATOM 3069 O O . ASN A 1 401 ? 33.414 -4.945 -11.376 1.00 55.00 401 ASN A O 1
ATOM 3073 N N . GLY A 1 402 ? 32.377 -4.969 -13.356 1.00 57.78 402 GLY A N 1
ATOM 3074 C CA . GLY A 1 402 ? 32.177 -6.418 -13.394 1.00 57.78 402 GLY A CA 1
ATOM 3075 C C . GLY A 1 402 ? 31.768 -6.919 -14.781 1.00 57.78 402 GLY A C 1
ATOM 3076 O O . GLY A 1 402 ? 32.022 -6.260 -15.794 1.00 57.78 402 GLY A O 1
ATOM 3077 N N . SER A 1 403 ? 31.215 -8.133 -14.852 1.00 65.56 403 SER A N 1
ATOM 3078 C CA . SER A 1 403 ? 31.026 -8.844 -16.121 1.00 65.56 403 SER A CA 1
ATOM 3079 C C . SER A 1 403 ? 29.846 -8.303 -16.935 1.00 65.56 403 SER A C 1
ATOM 3081 O O . SER A 1 403 ? 28.771 -7.994 -16.418 1.00 65.56 403 SER A O 1
ATOM 3083 N N . CYS A 1 404 ? 30.056 -8.200 -18.247 1.00 67.56 404 CYS A N 1
ATOM 3084 C CA . CYS A 1 404 ? 29.011 -7.898 -19.219 1.00 67.56 404 CYS A CA 1
ATOM 3085 C C . CYS A 1 404 ? 28.859 -9.110 -20.143 1.00 67.56 404 CYS A C 1
ATOM 3087 O O . CYS A 1 404 ? 29.747 -9.392 -20.950 1.00 67.56 404 CYS A O 1
ATOM 3089 N N . ASN A 1 405 ? 27.760 -9.848 -20.000 1.00 68.38 405 ASN A N 1
ATOM 3090 C CA . ASN A 1 405 ? 27.477 -11.046 -20.779 1.00 68.38 405 ASN A CA 1
ATOM 3091 C C . ASN A 1 405 ? 26.288 -10.813 -21.713 1.00 68.38 405 ASN A C 1
ATOM 3093 O O . ASN A 1 405 ? 25.192 -10.460 -21.274 1.00 68.38 405 ASN A O 1
ATOM 3097 N N . PHE A 1 406 ? 26.503 -11.035 -23.005 1.00 71.12 406 PHE A N 1
ATOM 3098 C CA . PHE A 1 406 ? 25.497 -10.838 -24.037 1.00 71.12 406 PHE A CA 1
ATOM 3099 C C . PHE A 1 406 ? 25.349 -12.137 -24.830 1.00 71.12 406 PHE A C 1
ATOM 3101 O O . PHE A 1 406 ? 26.295 -12.583 -25.480 1.00 71.12 406 PHE A O 1
ATOM 3108 N N . THR A 1 407 ? 24.174 -12.764 -24.776 1.00 61.38 407 THR A N 1
ATOM 3109 C CA . THR A 1 407 ? 23.932 -14.056 -25.435 1.00 61.38 407 THR A CA 1
ATOM 3110 C C . THR A 1 407 ? 22.662 -14.051 -26.281 1.00 61.38 407 THR A C 1
ATOM 3112 O O . THR A 1 407 ? 21.695 -13.347 -26.009 1.00 61.38 407 THR A O 1
ATOM 3115 N N . GLY A 1 408 ? 22.644 -14.877 -27.322 1.00 52.38 408 GLY A N 1
ATOM 3116 C CA . GLY A 1 408 ? 21.504 -15.002 -28.226 1.00 52.38 408 GLY A CA 1
ATOM 3117 C C . GLY A 1 408 ? 21.718 -14.213 -29.510 1.00 52.38 408 GLY A C 1
ATOM 3118 O O . GLY A 1 408 ? 21.814 -12.992 -29.498 1.00 52.38 408 GLY A O 1
ATOM 3119 N N . GLY A 1 409 ? 21.793 -14.947 -30.619 1.00 47.34 409 GLY A N 1
ATOM 3120 C CA . GLY A 1 409 ? 21.690 -14.385 -31.954 1.00 47.34 409 GLY A CA 1
ATOM 3121 C C . GLY A 1 409 ? 20.222 -14.338 -32.342 1.00 47.34 409 GLY A C 1
ATOM 3122 O O . GLY A 1 409 ? 19.544 -15.364 -32.326 1.00 47.34 409 GLY A O 1
ATOM 3123 N N . THR A 1 410 ? 19.732 -13.159 -32.693 1.00 46.03 410 THR A N 1
ATOM 3124 C CA . THR A 1 410 ? 18.525 -13.051 -33.505 1.00 46.03 410 THR A CA 1
ATOM 3125 C C . THR A 1 410 ? 18.887 -12.326 -34.787 1.00 46.03 410 THR A C 1
ATOM 3127 O O . THR A 1 410 ? 19.629 -11.349 -34.794 1.00 46.03 410 THR A O 1
ATOM 3130 N N . THR A 1 411 ? 18.397 -12.860 -35.896 1.00 48.84 411 THR A N 1
ATOM 3131 C CA . THR A 1 411 ? 18.620 -12.342 -37.241 1.00 48.84 411 THR A CA 1
ATOM 3132 C C . THR A 1 411 ? 17.960 -10.970 -37.379 1.00 48.84 411 THR A C 1
ATOM 3134 O O . THR A 1 411 ? 16.733 -10.879 -37.427 1.00 48.84 411 THR A O 1
ATOM 3137 N N . GLY A 1 412 ? 18.756 -9.902 -37.444 1.00 45.66 412 GLY A N 1
ATOM 3138 C CA . GLY A 1 412 ? 18.276 -8.544 -37.694 1.00 45.66 412 GLY A CA 1
ATOM 3139 C C . GLY A 1 412 ? 19.417 -7.591 -38.050 1.00 45.66 412 GLY A C 1
ATOM 3140 O O . GLY A 1 412 ? 20.473 -7.615 -37.427 1.00 45.66 412 GLY A O 1
ATOM 3141 N N . ASN A 1 413 ? 19.210 -6.744 -39.059 1.00 39.00 413 ASN A N 1
ATOM 3142 C CA . ASN A 1 413 ? 20.195 -5.754 -39.497 1.00 39.00 413 ASN A CA 1
ATOM 3143 C C . ASN A 1 413 ? 20.360 -4.647 -38.429 1.00 39.00 413 ASN A C 1
ATOM 3145 O O . ASN A 1 413 ? 19.361 -4.090 -37.975 1.00 39.00 413 ASN A O 1
ATOM 3149 N N . ASN A 1 414 ? 21.606 -4.275 -38.098 1.00 46.12 414 ASN A N 1
ATOM 3150 C CA . ASN A 1 414 ? 22.012 -3.165 -37.205 1.00 46.12 414 ASN A CA 1
ATOM 3151 C C . ASN A 1 414 ? 22.061 -3.426 -35.684 1.00 46.12 414 ASN A C 1
ATOM 3153 O O . ASN A 1 414 ? 21.882 -2.477 -34.916 1.00 46.12 414 ASN A O 1
ATOM 3157 N N . GLN A 1 415 ? 22.343 -4.648 -35.224 1.00 52.19 415 GLN A N 1
ATOM 3158 C CA . GLN A 1 415 ? 22.521 -4.900 -33.787 1.00 52.19 415 GLN A CA 1
ATOM 3159 C C . GLN A 1 415 ? 23.931 -4.494 -33.327 1.00 52.19 415 GLN A C 1
ATOM 3161 O O . GLN A 1 415 ? 24.928 -5.108 -33.700 1.00 52.19 415 GLN A O 1
ATOM 3166 N N . LYS A 1 416 ? 24.041 -3.431 -32.522 1.00 53.38 416 LYS A N 1
ATOM 3167 C CA . LYS A 1 416 ? 25.313 -3.013 -31.908 1.00 53.38 416 LYS A CA 1
ATOM 3168 C C . LY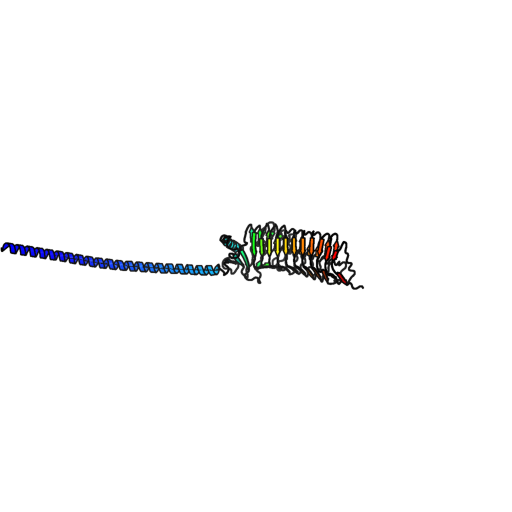S A 1 416 ? 25.360 -3.496 -30.462 1.00 53.38 416 LYS A C 1
ATOM 3170 O O . LYS A 1 416 ? 24.503 -3.158 -29.644 1.00 53.38 416 LYS A O 1
ATOM 3175 N N . LEU A 1 417 ? 26.391 -4.275 -30.141 1.00 60.69 417 LEU A N 1
ATOM 3176 C CA . LEU A 1 417 ? 26.572 -4.872 -28.817 1.00 60.69 417 LEU A CA 1
ATOM 3177 C C . LEU A 1 417 ? 26.706 -3.803 -27.722 1.00 60.69 417 LEU A C 1
ATOM 3179 O O . LEU A 1 417 ? 26.011 -3.832 -26.710 1.00 60.69 417 LEU A O 1
ATOM 3183 N N . ALA A 1 418 ? 27.576 -2.826 -27.951 1.00 62.72 418 ALA A N 1
ATOM 3184 C CA . ALA A 1 418 ? 27.729 -1.672 -27.085 1.00 62.72 418 ALA A CA 1
ATOM 3185 C C . ALA A 1 418 ? 28.128 -0.447 -27.911 1.00 62.72 418 ALA A C 1
ATOM 3187 O O . ALA A 1 418 ? 28.983 -0.537 -28.792 1.00 62.72 418 ALA A O 1
ATOM 3188 N N . ILE A 1 419 ? 27.532 0.706 -27.615 1.00 59.81 419 ILE A N 1
ATOM 3189 C CA . ILE A 1 419 ? 27.919 1.993 -28.199 1.00 59.81 419 ILE A CA 1
ATOM 3190 C C . ILE A 1 419 ? 28.204 2.967 -27.063 1.00 59.81 419 ILE A C 1
ATOM 3192 O O . ILE A 1 419 ? 27.349 3.185 -26.210 1.00 59.81 419 ILE A O 1
ATOM 3196 N N . VAL A 1 420 ? 29.368 3.611 -27.100 1.00 60.34 420 VAL A N 1
ATOM 3197 C CA . VAL A 1 420 ? 29.704 4.740 -26.225 1.00 60.34 420 VAL A CA 1
ATOM 3198 C C . VAL A 1 420 ? 29.929 5.960 -27.112 1.00 60.34 420 VAL A C 1
ATOM 3200 O O . VAL A 1 420 ? 30.746 5.894 -28.025 1.00 60.34 420 VAL A O 1
ATOM 3203 N N . ARG A 1 421 ? 29.187 7.050 -26.893 1.00 57.03 421 ARG A N 1
ATOM 3204 C CA . ARG A 1 421 ? 29.339 8.327 -27.612 1.00 57.03 421 ARG A CA 1
ATOM 3205 C C . ARG A 1 421 ? 29.574 9.441 -26.605 1.00 57.03 421 ARG A C 1
ATOM 3207 O O . ARG A 1 421 ? 28.787 9.576 -25.681 1.00 57.03 421 ARG A O 1
ATOM 3214 N N . GLY A 1 422 ? 30.618 10.248 -26.783 1.00 44.50 422 GLY A N 1
ATOM 3215 C CA . GLY A 1 422 ? 30.768 11.526 -26.064 1.00 44.50 422 GLY A CA 1
ATOM 3216 C C . GLY A 1 422 ? 30.960 11.452 -24.540 1.00 44.50 422 GLY A C 1
ATOM 3217 O O . GLY A 1 422 ? 30.816 12.473 -23.880 1.00 44.50 422 GLY A O 1
ATOM 3218 N N . GLY A 1 423 ? 31.281 10.284 -23.972 1.00 48.38 423 GLY A N 1
ATOM 3219 C CA . GLY A 1 423 ? 31.524 10.100 -22.537 1.00 48.38 423 GLY A CA 1
ATOM 3220 C C . GLY A 1 423 ? 32.657 9.110 -22.250 1.00 48.38 423 GLY A C 1
ATOM 3221 O O . GLY A 1 423 ? 33.091 8.388 -23.149 1.00 48.38 423 GLY A O 1
ATOM 3222 N N . LEU A 1 424 ? 33.159 9.094 -21.010 1.00 48.12 424 LEU A N 1
ATOM 3223 C CA . LEU A 1 424 ? 34.184 8.148 -20.554 1.00 48.12 424 LEU A CA 1
ATOM 3224 C C . LEU A 1 424 ? 33.501 6.866 -20.060 1.00 48.12 424 LEU A C 1
ATOM 3226 O O . LEU A 1 424 ? 32.769 6.899 -19.071 1.00 48.12 424 LEU A O 1
ATOM 3230 N N . ALA A 1 425 ? 33.751 5.745 -20.732 1.00 49.03 425 ALA A N 1
ATOM 3231 C CA . ALA A 1 425 ? 33.350 4.427 -20.257 1.00 49.03 425 ALA A CA 1
ATOM 3232 C C . ALA A 1 425 ? 34.588 3.663 -19.780 1.00 49.03 425 ALA A C 1
ATOM 3234 O O . ALA A 1 425 ? 35.485 3.352 -20.569 1.00 49.03 425 ALA A O 1
ATOM 3235 N N . THR A 1 426 ? 34.625 3.350 -18.489 1.00 48.38 426 THR A N 1
ATOM 3236 C CA . THR A 1 426 ? 35.578 2.389 -17.933 1.00 48.38 426 THR A CA 1
ATOM 3237 C C . THR A 1 426 ? 34.821 1.090 -17.735 1.00 48.38 426 THR A C 1
ATOM 3239 O O . THR A 1 426 ? 33.883 1.053 -16.941 1.00 48.38 426 THR A O 1
ATOM 3242 N N . VAL A 1 427 ? 35.187 0.041 -18.472 1.00 47.69 427 VAL A N 1
ATOM 3243 C CA . VAL A 1 427 ? 34.602 -1.293 -18.287 1.00 47.69 427 VAL A CA 1
ATOM 3244 C C . VAL A 1 427 ? 35.704 -2.244 -17.849 1.00 47.69 427 VAL A C 1
ATOM 3246 O O . VAL A 1 427 ? 36.542 -2.662 -18.646 1.00 47.69 427 VAL A O 1
ATOM 3249 N N . ALA A 1 428 ? 35.725 -2.564 -16.562 1.00 39.12 428 ALA A N 1
ATOM 3250 C CA . ALA A 1 428 ? 36.614 -3.555 -15.986 1.00 39.12 428 ALA A CA 1
ATOM 3251 C C . ALA A 1 428 ? 35.857 -4.882 -15.820 1.00 39.12 428 ALA A C 1
ATOM 3253 O O . ALA A 1 428 ? 34.903 -4.944 -15.048 1.00 39.12 428 ALA A O 1
ATOM 3254 N N . GLY A 1 429 ? 36.240 -5.933 -16.554 1.00 38.09 429 GLY A N 1
ATOM 3255 C CA . GLY A 1 429 ? 35.582 -7.241 -16.462 1.00 38.09 429 GLY A CA 1
ATOM 3256 C C . GLY A 1 429 ? 35.807 -8.166 -17.659 1.00 38.09 429 GLY A C 1
ATOM 3257 O O . GLY A 1 429 ? 36.271 -7.737 -18.715 1.00 38.09 429 GLY A O 1
ATOM 3258 N N . ALA A 1 430 ? 35.483 -9.451 -17.479 1.00 36.44 430 ALA A N 1
ATOM 3259 C CA . ALA A 1 430 ? 35.452 -10.415 -18.572 1.00 36.44 430 ALA A CA 1
ATOM 3260 C C . ALA A 1 430 ? 34.119 -10.310 -19.334 1.00 36.44 430 ALA A C 1
ATOM 3262 O O . ALA A 1 430 ? 33.053 -10.405 -18.721 1.00 36.44 430 ALA A O 1
ATOM 3263 N N . GLY A 1 431 ? 34.172 -10.086 -20.647 1.00 38.44 431 GLY A N 1
ATOM 3264 C CA . GLY A 1 431 ? 32.995 -9.986 -21.516 1.00 38.44 431 GLY A CA 1
ATOM 3265 C C . GLY A 1 431 ? 32.938 -11.144 -22.506 1.00 38.44 431 GLY A C 1
ATOM 3266 O O . GLY A 1 431 ? 33.972 -11.541 -23.035 1.00 38.44 431 GLY A O 1
ATOM 3267 N N . TYR A 1 432 ? 31.755 -11.696 -22.766 1.00 35.34 432 TYR A N 1
ATOM 3268 C CA . TYR A 1 432 ? 31.561 -12.777 -23.737 1.00 35.34 432 TYR A CA 1
ATOM 3269 C C . TYR A 1 432 ? 30.454 -12.406 -24.722 1.00 35.34 432 TYR A C 1
ATOM 3271 O O . TYR A 1 432 ? 29.376 -11.985 -24.304 1.00 35.34 432 TYR A O 1
ATOM 3279 N N . SER A 1 433 ? 30.724 -12.554 -26.021 1.00 44.03 433 SER A N 1
ATOM 3280 C CA . SER A 1 433 ? 29.737 -12.354 -27.086 1.00 44.03 433 SER A CA 1
ATOM 3281 C C . SER A 1 433 ? 29.840 -13.460 -28.139 1.00 44.03 433 SER A C 1
ATOM 3283 O O . SER A 1 433 ? 30.931 -13.761 -28.634 1.00 44.03 433 SER A O 1
ATOM 3285 N N . ARG A 1 434 ? 28.690 -14.055 -28.477 1.00 39.94 434 ARG A N 1
ATOM 3286 C CA . ARG A 1 434 ? 28.491 -14.993 -29.594 1.00 39.94 434 ARG A CA 1
ATOM 3287 C C . ARG A 1 434 ? 27.351 -14.462 -30.466 1.00 39.94 434 ARG A C 1
ATOM 3289 O O . ARG A 1 434 ? 26.196 -14.536 -30.051 1.00 39.94 434 ARG A O 1
ATOM 3296 N N . GLY A 1 435 ? 27.686 -13.950 -31.650 1.00 39.56 435 GLY A N 1
ATOM 3297 C CA . GLY A 1 435 ? 26.744 -13.447 -32.658 1.00 39.56 435 GLY A CA 1
ATOM 3298 C C . GLY A 1 435 ? 27.001 -14.074 -34.031 1.00 39.56 435 GLY A C 1
ATOM 3299 O O . GLY A 1 435 ? 28.092 -14.586 -34.291 1.00 39.56 435 GLY A O 1
ATOM 3300 N N . VAL A 1 436 ? 25.985 -14.071 -34.895 1.00 38.91 436 VAL A N 1
ATOM 3301 C CA . VAL A 1 436 ? 26.045 -14.571 -36.277 1.00 38.91 436 VAL A CA 1
ATOM 3302 C C . VAL A 1 436 ? 25.684 -13.399 -37.192 1.00 38.91 436 VAL A C 1
ATOM 3304 O O . VAL A 1 436 ? 24.520 -13.013 -37.228 1.00 38.91 436 VAL A O 1
ATOM 3307 N N . GLY A 1 437 ? 26.656 -12.822 -37.908 1.00 41.41 437 GLY A N 1
ATOM 3308 C CA . GLY A 1 437 ? 26.422 -11.678 -38.801 1.00 41.41 437 GLY A CA 1
ATOM 3309 C C . GLY A 1 437 ? 27.546 -10.636 -38.812 1.00 41.41 437 GLY A C 1
ATOM 3310 O O . GLY A 1 437 ? 28.518 -10.738 -38.066 1.00 41.41 437 GLY A O 1
ATOM 3311 N N . ASN A 1 438 ? 27.410 -9.634 -39.690 1.00 39.59 438 ASN A N 1
ATOM 3312 C CA . ASN A 1 438 ? 28.347 -8.520 -39.915 1.00 39.59 438 ASN A CA 1
ATOM 3313 C C . ASN A 1 438 ? 28.278 -7.472 -38.772 1.00 39.59 438 ASN A C 1
ATOM 3315 O O . ASN A 1 438 ? 28.100 -6.272 -38.997 1.00 39.59 438 ASN A O 1
ATOM 3319 N N . ASP A 1 439 ? 28.374 -7.940 -37.527 1.00 40.72 439 ASP A N 1
ATOM 3320 C CA . ASP A 1 439 ? 28.154 -7.159 -36.310 1.00 40.72 439 ASP A CA 1
ATOM 3321 C C . ASP A 1 439 ? 29.381 -6.289 -35.996 1.00 40.72 439 ASP A C 1
ATOM 3323 O O . ASP A 1 439 ? 30.283 -6.650 -35.237 1.00 40.72 439 ASP A O 1
ATOM 3327 N N . ALA A 1 440 ? 29.440 -5.114 -36.623 1.00 38.81 440 ALA A N 1
ATOM 3328 C CA . ALA A 1 440 ? 30.483 -4.132 -36.367 1.00 38.81 440 ALA A CA 1
ATOM 3329 C C . ALA A 1 440 ? 30.312 -3.503 -34.970 1.00 38.81 440 ALA A C 1
ATOM 3331 O O . ALA A 1 440 ? 29.477 -2.620 -34.751 1.00 38.81 440 ALA A O 1
ATOM 3332 N N . ASN A 1 441 ? 31.156 -3.918 -34.025 1.00 44.34 441 ASN A N 1
ATOM 3333 C CA . ASN A 1 441 ? 31.396 -3.186 -32.783 1.00 44.34 441 ASN A CA 1
ATOM 3334 C C . ASN A 1 441 ? 32.028 -1.828 -33.124 1.00 44.34 441 ASN A C 1
ATOM 3336 O O . ASN A 1 441 ? 33.171 -1.773 -33.571 1.00 44.34 441 ASN A O 1
ATOM 3340 N N . VAL A 1 442 ? 31.307 -0.723 -32.913 1.00 40.19 442 VAL A N 1
ATOM 3341 C CA . VAL A 1 442 ? 31.855 0.626 -33.117 1.00 40.19 442 VAL A CA 1
ATOM 3342 C C . VAL A 1 442 ? 32.095 1.283 -31.758 1.00 40.19 442 VAL A C 1
ATOM 3344 O O . VAL A 1 442 ? 31.192 1.891 -31.181 1.00 40.19 442 VAL A O 1
ATOM 3347 N N . ALA A 1 443 ? 33.322 1.168 -31.246 1.00 40.31 443 ALA A N 1
ATOM 3348 C CA . ALA A 1 443 ? 33.792 1.984 -30.130 1.00 40.31 443 ALA A CA 1
ATOM 3349 C C . ALA A 1 443 ? 34.180 3.370 -30.670 1.00 40.31 443 ALA A C 1
ATOM 3351 O O . ALA A 1 443 ? 35.182 3.515 -31.363 1.00 40.31 443 ALA A O 1
ATOM 3352 N N . VAL A 1 444 ? 33.365 4.389 -30.390 1.00 31.08 444 VAL A N 1
ATOM 3353 C CA . VAL A 1 444 ? 33.608 5.774 -30.822 1.00 31.08 444 VAL A CA 1
ATOM 3354 C C . VAL A 1 444 ? 33.986 6.603 -29.590 1.00 31.08 444 VAL A C 1
ATOM 3356 O O . VAL A 1 444 ? 33.158 7.382 -29.135 1.00 31.08 444 VAL A O 1
ATOM 3359 N N . ASN A 1 445 ? 35.159 6.333 -28.981 1.00 34.59 445 ASN A N 1
ATOM 3360 C CA . ASN A 1 445 ? 35.930 7.148 -27.999 1.00 34.59 445 ASN A CA 1
ATOM 3361 C C . ASN A 1 445 ? 36.770 6.268 -27.037 1.00 34.59 445 ASN A C 1
ATOM 3363 O O . ASN A 1 445 ? 36.680 5.042 -27.065 1.00 34.59 445 ASN A O 1
ATOM 3367 N N . THR A 1 446 ? 37.591 6.902 -26.185 1.00 36.31 446 THR A N 1
ATOM 3368 C CA . THR A 1 446 ? 38.515 6.290 -25.210 1.00 36.31 446 THR A CA 1
ATOM 3369 C C . THR A 1 446 ? 37.832 5.260 -24.302 1.00 36.31 446 THR A C 1
ATOM 3371 O O . THR A 1 446 ? 37.081 5.611 -23.392 1.00 36.31 446 THR A O 1
ATOM 3374 N N . TRP A 1 447 ? 38.131 3.981 -24.531 1.00 41.16 447 TRP A N 1
ATOM 3375 C CA . TRP A 1 447 ? 37.824 2.874 -23.627 1.00 41.16 447 TRP A CA 1
ATOM 3376 C C . TRP A 1 447 ? 39.033 2.610 -22.730 1.00 41.16 447 TRP A C 1
ATOM 3378 O O . TRP A 1 447 ? 40.111 2.278 -23.215 1.00 41.16 447 TRP A O 1
ATOM 3388 N N . SER A 1 448 ? 38.849 2.709 -21.416 1.00 40.97 448 SER A N 1
ATOM 3389 C CA . SER A 1 448 ? 39.750 2.078 -20.450 1.00 40.97 448 SER A CA 1
ATOM 3390 C C . SER A 1 448 ? 39.125 0.729 -20.101 1.00 40.97 448 SER A C 1
ATOM 3392 O O . SER A 1 448 ? 38.224 0.637 -19.266 1.00 40.97 448 SER A O 1
ATOM 3394 N N . ALA A 1 449 ? 39.522 -0.313 -20.832 1.00 40.28 449 ALA A N 1
ATOM 3395 C CA . ALA A 1 449 ? 39.120 -1.679 -20.528 1.00 40.28 449 ALA A CA 1
ATOM 3396 C C . ALA A 1 449 ? 40.148 -2.301 -19.575 1.00 40.28 449 ALA A C 1
ATOM 3398 O O . ALA A 1 449 ? 41.303 -2.492 -19.949 1.00 40.28 449 ALA A O 1
ATOM 3399 N N . HIS A 1 450 ? 39.734 -2.635 -18.355 1.00 34.84 450 HIS A N 1
ATOM 3400 C CA . HIS A 1 450 ? 40.539 -3.426 -17.417 1.00 34.84 450 HIS A CA 1
ATOM 3401 C C . HIS A 1 450 ? 39.907 -4.823 -17.274 1.00 34.84 450 HIS A C 1
ATOM 3403 O O . HIS A 1 450 ? 39.252 -5.124 -16.282 1.00 34.84 450 HIS A O 1
ATOM 3409 N N . GLY A 1 451 ? 40.031 -5.670 -18.304 1.00 35.72 451 GLY A N 1
ATOM 3410 C CA . GLY A 1 451 ? 39.510 -7.047 -18.308 1.00 35.72 451 GLY A CA 1
ATOM 3411 C C . GLY A 1 451 ? 39.471 -7.702 -19.699 1.00 35.72 451 GLY A C 1
ATOM 3412 O O . GLY A 1 451 ? 39.670 -7.032 -20.711 1.00 35.72 451 GLY A O 1
ATOM 3413 N N . SER A 1 452 ? 39.259 -9.024 -19.756 1.00 34.72 452 SER A N 1
ATOM 3414 C CA . SER A 1 452 ? 39.313 -9.830 -20.991 1.00 34.72 452 SER A CA 1
ATOM 3415 C C . SER A 1 452 ? 37.969 -9.892 -21.724 1.00 34.72 452 SER A C 1
ATOM 3417 O O . SER A 1 452 ? 37.032 -10.531 -21.258 1.00 34.72 452 SER A O 1
ATOM 3419 N N . TRP A 1 453 ? 37.868 -9.306 -22.915 1.00 38.31 453 TRP A N 1
ATOM 3420 C CA . TRP A 1 453 ? 36.689 -9.461 -23.774 1.00 38.31 453 TRP A CA 1
ATOM 3421 C C . TRP A 1 453 ? 36.924 -10.560 -24.817 1.00 38.31 453 TRP A C 1
ATOM 3423 O O . TRP A 1 453 ? 37.830 -10.461 -25.641 1.00 38.31 453 TRP A O 1
ATOM 3433 N N . CYS A 1 454 ? 36.102 -11.606 -24.790 1.00 33.69 454 CYS A N 1
ATOM 3434 C CA . CYS A 1 454 ? 36.096 -12.710 -25.742 1.00 33.69 454 CYS A CA 1
ATOM 3435 C C . CYS A 1 454 ? 34.959 -12.511 -26.754 1.00 33.69 454 CYS A C 1
ATOM 3437 O O . CYS A 1 454 ? 33.785 -12.727 -26.442 1.00 33.69 454 CYS A O 1
ATOM 3439 N N . PHE A 1 455 ? 35.316 -12.128 -27.979 1.00 41.03 455 PHE A N 1
ATOM 3440 C CA . PHE A 1 455 ? 34.397 -12.045 -29.114 1.00 41.03 455 PHE A CA 1
ATOM 3441 C C . PHE A 1 455 ? 34.611 -13.267 -30.011 1.00 41.03 455 PHE A C 1
ATOM 3443 O O . PHE A 1 455 ? 35.673 -13.405 -30.615 1.00 41.03 455 PHE A O 1
ATOM 3450 N N . TYR A 1 456 ? 33.621 -14.156 -30.104 1.00 30.91 456 TYR A N 1
ATOM 3451 C CA . TYR A 1 456 ? 33.647 -15.273 -31.050 1.00 30.91 456 TYR A CA 1
ATOM 3452 C C . TYR A 1 456 ? 32.616 -15.016 -32.148 1.00 30.91 456 TYR A C 1
ATOM 3454 O O . TYR A 1 456 ? 31.421 -15.217 -31.941 1.00 30.91 456 TYR A O 1
ATOM 3462 N N . GLY A 1 457 ? 33.091 -14.567 -33.310 1.00 31.55 457 GLY A N 1
ATOM 3463 C CA . GLY A 1 457 ? 32.328 -14.585 -34.555 1.00 31.55 457 GLY A CA 1
ATOM 3464 C C . GLY A 1 457 ? 32.801 -15.750 -35.418 1.00 31.55 457 GLY A C 1
ATOM 3465 O O . GLY A 1 457 ? 34.006 -15.921 -35.610 1.00 31.55 457 GLY A O 1
ATOM 3466 N N . ASN A 1 458 ? 31.876 -16.551 -35.946 1.00 29.17 458 ASN A N 1
ATOM 3467 C CA . ASN A 1 458 ? 32.217 -17.431 -37.061 1.00 29.17 458 ASN A CA 1
ATOM 3468 C C . ASN A 1 458 ? 32.476 -16.545 -38.283 1.00 29.17 458 ASN A C 1
ATOM 3470 O O . ASN A 1 458 ? 31.588 -15.808 -38.705 1.00 29.17 458 ASN A O 1
ATOM 3474 N N . ARG A 1 459 ? 33.692 -16.609 -38.840 1.00 26.11 459 ARG A N 1
ATOM 3475 C CA . ARG A 1 459 ? 33.947 -16.105 -40.193 1.00 26.11 459 ARG A CA 1
ATOM 3476 C C . ARG A 1 459 ? 33.181 -17.006 -41.161 1.00 26.11 459 ARG A C 1
ATOM 3478 O O . ARG A 1 459 ? 33.513 -18.185 -41.261 1.00 26.11 459 ARG A O 1
ATOM 3485 N N . THR A 1 460 ? 32.173 -16.459 -41.827 1.00 29.38 460 THR A N 1
ATOM 3486 C CA . THR A 1 460 ? 31.700 -16.970 -43.121 1.00 29.38 460 THR A CA 1
ATOM 3487 C C . THR A 1 460 ? 32.321 -16.140 -44.217 1.00 29.38 460 THR A C 1
ATOM 3489 O O . THR A 1 460 ? 32.188 -14.897 -44.111 1.00 29.38 460 THR A O 1
#

Nearest PDB structures (foldseek):
  8jhh-assembly1_A  TM=3.891E-01  e=4.525E+00  Microdochium nivale

Secondary structure (DSSP, 8-state):
-HHHHHHHHHHHHHHHHHHHHHHHHHHHHHHHHHHHHHHHHHHHHHHHHHHHHHHHHHHHHHHHHHHHHHHHHHHHHHHH--TT--EEEEESTTSTT---HHHHHHHHHTTGGG--TTS-TTSS-EEEEEPTT-EE-S-EEEES-EEEEEEEEES-TTSPEEE---GGGSEEETTEEEEEEEES-EEEEEEEEEEE-SEE---SS-EEEEEEEEETT-EEEEEEEEEE-TTEE-S---SPPPEEEEE-TT-EEEEEEEEEES---SSEEEEEETT-EEEEEEEEEES-B--SEEEEEES-SEEEEEEEEEESB-SSEEEEEES-S-EEEEEEEEES--SSEEEEE-S-S-EEEEEEEEES--SSEEEEE-S-S-EEEEEEEEES--SSEEEEEESS-EEE-S-EEEE-----TT-EEEEEESS-EEE-S-EEEEE-S------BS-EEE-S-EEEEE---

Sequence (460 aa):
MSENLTQIEADLRQASGALQDLRSKYDGALTKINAANEACKNELEDKKTQALEAINASKAAQGEKITALESKMEELKSRFITDENQILIKVGNNAGEISSLKEALNLALKYSPSIPRSVTRQKNRVVIEIQEGWEWVEAIGLYHMDLSHIILTQKNFDVPIMCDFSRQNMHHDNGLLVKLYLDNSKISIKKLHLKAKAKELTENNCWFNNYIYSRFGSGVFIEHLKLDDSLLTTSNCGQAGEYTIFTDDGSQLLAHKIEIIKSNATNEGFCVCQNSRAYVEYLILSGGNNNYNGVLINAASSAYIHSITISGNSGHNGVAINTASSAYIHSITISGNSGHNGVLINAASSAHIHSITISGNSGHNGVLINTASSAYIHSITISGRSAHNHLLVAASRLISNGSCNFTGGTTGNNQKLAIVRGGLATVAGAGYSRGVGNDANVAVNTWSAHGSWCFYGNRT

Foldseek 3Di:
DVVVVVVVVVVVVVVVVVVVVVVVVVVVVVVVVVVVVVVVVVVVVVVVVVVVVVVVVVVVVVVVVVVVVVVVVVVCCVQQDDPQQEGEQEEPDPRPPHPAPVVLLVVQVVQVPPDPPPDPLRRYAYEYEYEPPGAQQAADAAALEENVRYEYEYPDQVHAHEYEQDQNRFDDDPLETERYHEANYEYEYEGHHHEYDQDEPDDERGAYAYYEEYEQAYEYHEAEYHYHDPRYDHPHHPPHFYEPYEYEHQYEEEYAYYHYAAAATQAEPEEAEYQYEYAYAYAEAYHAHAHLEPEEYELYAEYHYAEYHHENYAHAEDYEYYNYQEYAYEEYAYENYAHQEDYEYAEYQEYAYEEYEYEHYEHAEDYEAAQYQEYEYAEYHHEHYNYQEDEEAHQYEYEYNEEYEYYDEDDDPHYADYEHYNYAYEHEYEYEDDYEDPHDHDHPDDYNYNYHYDYDYDDD

Solvent-accessible surface area (backbone atoms only — not comparable to full-atom values): 21764 Å² total; per-residue (Å²): 116,70,70,63,53,56,51,52,52,51,52,50,51,52,51,50,51,53,50,51,53,52,48,53,52,48,55,54,48,52,52,51,51,52,53,50,50,53,53,53,52,51,54,50,53,52,52,50,48,55,51,51,52,52,51,52,53,51,50,52,60,48,50,54,53,49,55,53,49,53,53,50,49,53,52,46,42,77,57,41,56,51,104,63,54,29,40,58,43,49,26,20,88,83,35,89,81,34,76,39,69,68,59,48,52,59,56,47,56,71,64,61,82,80,64,58,91,87,53,66,79,83,47,61,31,34,35,39,35,38,42,78,91,26,67,48,44,71,44,42,74,40,69,70,36,84,34,69,50,34,34,41,32,40,73,54,59,90,55,62,34,37,30,42,82,49,71,94,20,28,33,76,57,98,53,30,36,20,35,36,36,27,37,41,15,28,41,30,36,46,34,43,28,40,24,42,43,76,48,75,52,84,51,77,72,44,30,35,27,60,44,36,38,31,25,57,52,8,36,42,37,33,49,34,39,36,40,32,28,72,45,44,41,73,87,51,53,63,92,33,58,13,23,39,31,40,32,23,52,47,8,40,40,39,31,47,31,42,38,37,32,13,37,62,24,57,28,23,41,33,38,36,20,44,50,6,36,37,40,33,45,35,40,36,40,31,70,56,18,50,10,36,21,42,32,35,35,37,41,12,48,31,38,40,34,44,31,39,40,40,33,30,34,56,21,40,24,43,35,36,36,34,46,18,56,30,35,41,33,45,33,38,39,40,32,48,27,54,11,44,23,42,32,37,36,40,41,17,55,31,33,41,34,45,33,39,40,38,34,52,27,50,16,47,26,38,35,36,35,29,54,18,68,28,34,38,38,33,32,38,38,39,31,52,43,65,39,42,27,49,31,38,35,45,48,17,34,41,44,28,71,33,40,44,40,44,42,56,68,55,96,65,94,72,47,30,67,48,38,45,36,81,36,52,39,35,45,25,29,54,28,46,41,51,53,81,74,93,63,66,72,54,79,54,65,72,69,52,65,59,52,58,70,48,77,52,65,79,87,126

InterPro domains:
  IPR006626 Parallel beta-helix repeat [SM00710] (275-299)
  IPR006626 Parallel beta-helix repeat [SM00710] (300-323)
  IPR006626 Parallel beta-helix repeat [SM00710] (324-347)
  IPR006626 Parallel beta-helix repeat [SM00710] (348-371)
  IPR011050 Pectin lyase fold/virulence factor [SSF51126] (205-416)
  IPR012332 Autotransporter, pectate lyase C-like domain superfamily [G3DSA:2.160.20.20] (167-452)

Radius of gyration: 43.94 Å; Cα contacts (8 Å, |Δi|>4): 1234; chains: 1; bounding box: 96×36×174 Å

Mean predicted aligned error: 13.47 Å

pLDDT: mean 78.91, std 18.28, range [26.11, 98.25]